Protein AF-0000000084468088 (afdb_homodimer)

Organism: NCBI:txid879819

Radius of gyration: 29.11 Å; Cα contacts (8 Å, |Δi|>4): 1002; chains: 2; bounding box: 91×79×106 Å

Secondary structure (DSSP, 8-state):
-PPPPHHHHHHHHHHHHHHHHHS-HHHHHHHHHHHHHHHHHHHHHHHHHHHT-HHHHHH-HHHHHHHHHHHTTHHHHHHHHHT---HHHHHHHHHHHHHTTSS-HHHHHHHHHHHHHHHHHHHHHIIIIIIITTT---HHHHHHHHHHHHHHTSS-HHHHHHHHHHHHHHHHHHHHHHHH--SHHHHHHHHHHHHHHHHHTT---HHHHHHHHHHHHHTT----HHHHIIIIIHHHHHHHHHHHHHHHHHHHHHHS------SS-----------------------------------/-PPPPHHHHHHHHHHHHHHHHHS-HHHHHHHHHHHHHHHHHHHHHHHHHHHT-HHHHHH-HHHHHHHHHHHTTHHHHHHHHHT---HHHHHHHHHHHHHTTSS-HHHHHHHHHHHHHHHHHHHHHIIIIIIITTT---HHHHHHHHHHHHHHTSS-HHHHHHHHHHHHHHHHHHHHHHHH--SHHHHHHHHHHHHHHHHHTT---HHHHHHHHHHHHHTT----HHHHIIIIIHHHHHHHHHHHHHHHHHHHHHHS------SSTT---------------------------------

Foldseek 3Di:
DAFADLLRLLVVLLQVLLVLLPDDLVVLLQLLLVLLQLLVVLVLQLLCLQLVPVPCCVVPVLVSLLVSLLSSLRSVLVSLVVVGDHLLLLLQSNVSNVQQVSDDPVSSVVSSVSSVNSSLNNLVCCLPPVNDVVPPQDDSSLVSLLVQLCVLLPPFLVQLLQLLLLQSLLQNQLSSQLNRDDDSVSNSVSNRPSSSVSSSVVGAAQSNSSNSNVSSVVSPHPADPVSCVRRHNVSSVNSSSNNSHVNRVVSCCVNPNHPPVPVPPPDDPPPPDDPPPPPPPPPPPPPDPPPPDPDDDDD/DAFADLLRLLVVLLVVLLVLLPDDLVQQLQLLLVLLQLLVVLVLQLLCLQLVPVPCCVVPVLVSLLVSLLSSLRSVLVSLVVVGDHLLLLLQSNVSNVQQVSDDPVSSVVSNVSSVNSSLNNLVCCLPVVNPVVPPQDDSSLVSLLVQLCVLLPPFLVVLLQLLLLQSLLQNQLSSQLNRDDDSVSNSVSNRVSSSVSSSVPGAAQSSSSNRNVSSVVSPHPADPVSCVRRHNVSSVNSSSNNSHVNRVVSCCVNPRHPPVPVPPVDDPPPPPPPPVPPPPPPPPDPPPPPPDPDDDDD

Structure (mmCIF, N/CA/C/O backbone):
data_AF-0000000084468088-model_v1
#
loop_
_entity.id
_entity.type
_entity.pdbx_description
1 polymer 'Formate/nitrite transporter'
#
loop_
_atom_site.group_PDB
_atom_site.id
_atom_site.type_symbol
_atom_site.label_atom_id
_atom_site.label_alt_id
_atom_site.label_comp_id
_atom_site.label_asym_id
_atom_site.label_entity_id
_atom_site.label_seq_id
_atom_site.pdbx_PDB_ins_code
_atom_site.Cartn_x
_atom_site.Cartn_y
_atom_site.Cartn_z
_atom_site.occupancy
_atom_site.B_iso_or_equiv
_atom_site.auth_seq_id
_atom_site.auth_comp_id
_atom_site.auth_asym_id
_atom_site.auth_atom_id
_atom_site.pdbx_PDB_model_num
ATOM 1 N N . MET A 1 1 ? 17.844 2.92 17.688 1 64.5 1 MET A N 1
ATOM 2 C CA . MET A 1 1 ? 18.375 3.629 16.531 1 64.5 1 MET A CA 1
ATOM 3 C C . MET A 1 1 ? 17.25 4.066 15.602 1 64.5 1 MET A C 1
ATOM 5 O O . MET A 1 1 ? 16.25 3.355 15.445 1 64.5 1 MET A O 1
ATOM 9 N N . ASP A 1 2 ? 17.359 5.227 15.008 1 81.75 2 ASP A N 1
ATOM 10 C CA . ASP A 1 2 ? 16.312 5.852 14.203 1 81.75 2 ASP A CA 1
ATOM 11 C C . ASP A 1 2 ? 16.172 5.16 12.852 1 81.75 2 ASP A C 1
ATOM 13 O O . ASP A 1 2 ? 17.172 4.789 12.227 1 81.75 2 ASP A O 1
ATOM 17 N N . ALA A 1 3 ? 15.023 4.84 12.5 1 88.69 3 ALA A N 1
ATOM 18 C CA . ALA A 1 3 ? 14.758 4.434 11.125 1 88.69 3 ALA A CA 1
ATOM 19 C C . ALA A 1 3 ? 15.398 5.395 10.133 1 88.69 3 ALA A C 1
ATOM 21 O O . ALA A 1 3 ? 15.531 6.59 10.414 1 88.69 3 ALA A O 1
ATOM 22 N N . LEU A 1 4 ? 15.852 4.84 8.961 1 92.56 4 LEU A N 1
ATOM 23 C CA . LEU A 1 4 ? 16.344 5.711 7.902 1 92.56 4 LEU A CA 1
ATOM 24 C C . LEU A 1 4 ? 15.227 6.586 7.352 1 92.56 4 LEU A C 1
ATOM 26 O O . LEU A 1 4 ? 14.086 6.125 7.203 1 92.56 4 LEU A O 1
ATOM 30 N N . THR A 1 5 ? 15.531 7.789 7.047 1 92.38 5 THR A N 1
ATOM 31 C CA . THR A 1 5 ? 14.586 8.688 6.395 1 92.38 5 THR A CA 1
ATOM 32 C C . THR A 1 5 ? 14.391 8.305 4.93 1 92.38 5 THR A C 1
ATOM 34 O O . THR A 1 5 ? 15.211 7.586 4.359 1 92.38 5 THR A O 1
ATOM 37 N N . PRO A 1 6 ? 13.391 8.805 4.34 1 93.81 6 PRO A N 1
ATOM 38 C CA . PRO A 1 6 ? 13.172 8.531 2.918 1 93.81 6 PRO A CA 1
ATOM 39 C C . PRO A 1 6 ? 14.344 8.977 2.047 1 93.81 6 PRO A C 1
ATOM 41 O O . PRO A 1 6 ? 14.703 8.289 1.087 1 93.81 6 PRO A O 1
ATOM 44 N N . ALA A 1 7 ? 14.961 10.039 2.346 1 94.19 7 ALA A N 1
ATOM 45 C CA . ALA A 1 7 ? 16.125 10.523 1.604 1 94.19 7 ALA A CA 1
ATOM 46 C C . ALA A 1 7 ? 17.281 9.547 1.721 1 94.19 7 ALA A C 1
ATOM 48 O O . ALA A 1 7 ? 17.953 9.25 0.729 1 94.19 7 ALA A O 1
ATOM 49 N N . GLN A 1 8 ? 17.453 9.062 2.889 1 95.62 8 GLN A N 1
ATOM 50 C CA . GLN A 1 8 ? 18.547 8.117 3.127 1 95.62 8 GLN A CA 1
ATOM 51 C C . GLN A 1 8 ? 18.281 6.793 2.424 1 95.62 8 GLN A C 1
ATOM 53 O O . GLN A 1 8 ? 19.203 6.18 1.878 1 95.62 8 GLN A O 1
ATOM 58 N N . VAL A 1 9 ? 17.062 6.34 2.451 1 96.81 9 VAL A N 1
ATOM 59 C CA . VAL A 1 9 ? 16.703 5.098 1.776 1 96.81 9 VAL A CA 1
ATOM 60 C C . VAL A 1 9 ? 16.891 5.258 0.269 1 96.81 9 VAL A C 1
ATOM 62 O O . VAL A 1 9 ? 17.359 4.344 -0.404 1 96.81 9 VAL A O 1
ATOM 65 N N . THR A 1 10 ? 16.484 6.414 -0.21 1 96.94 10 THR A N 1
ATOM 66 C CA . THR A 1 10 ? 16.672 6.699 -1.63 1 96.94 10 THR A CA 1
ATOM 67 C C . THR A 1 10 ? 18.141 6.578 -2.025 1 96.94 10 THR A C 1
ATOM 69 O O . THR A 1 10 ? 18.469 5.918 -3.012 1 96.94 10 THR A O 1
ATOM 72 N N . GLN A 1 11 ? 19.016 7.184 -1.246 1 96.5 11 GLN A N 1
ATOM 73 C CA . GLN A 1 11 ? 20.438 7.125 -1.523 1 96.5 11 GLN A CA 1
ATOM 74 C C . GLN A 1 11 ? 20.969 5.691 -1.438 1 96.5 11 GLN A C 1
ATOM 76 O O . GLN A 1 11 ? 21.828 5.289 -2.225 1 96.5 11 GLN A O 1
ATOM 81 N N . HIS A 1 12 ? 20.469 4.996 -0.537 1 96.69 12 HIS A N 1
ATOM 82 C CA . HIS A 1 12 ? 20.844 3.596 -0.377 1 96.69 12 HIS A CA 1
ATOM 83 C C . HIS A 1 12 ? 20.562 2.805 -1.651 1 96.69 12 HIS A C 1
ATOM 85 O O . HIS A 1 12 ? 21.438 2.072 -2.131 1 96.69 12 HIS A O 1
ATOM 91 N N . PHE A 1 13 ? 19.438 2.965 -2.229 1 97.38 13 PHE A N 1
ATOM 92 C CA . PHE A 1 13 ? 19.047 2.172 -3.389 1 97.38 13 PHE A CA 1
ATOM 93 C C . PHE A 1 13 ? 19.75 2.66 -4.641 1 97.38 13 PHE A C 1
ATOM 95 O O . PHE A 1 13 ? 20.078 1.867 -5.531 1 97.38 13 PHE A O 1
ATOM 102 N N . ILE A 1 14 ? 20 3.969 -4.676 1 96.81 14 ILE A N 1
ATOM 103 C CA . ILE A 1 14 ? 20.797 4.496 -5.781 1 96.81 14 ILE A CA 1
ATOM 104 C C . ILE A 1 14 ? 22.172 3.834 -5.797 1 96.81 14 ILE A C 1
ATOM 106 O O . ILE A 1 14 ? 22.656 3.434 -6.852 1 96.81 14 ILE A O 1
ATOM 110 N N . ASP A 1 15 ? 22.719 3.637 -4.68 1 96.94 15 ASP A N 1
ATOM 111 C CA . ASP A 1 15 ? 24.047 3.074 -4.578 1 96.94 15 ASP A CA 1
ATOM 112 C C . ASP A 1 15 ? 24.031 1.555 -4.727 1 96.94 15 ASP A C 1
ATOM 114 O O . ASP A 1 15 ? 25 0.952 -5.18 1 96.94 15 ASP A O 1
ATOM 118 N N . LEU A 1 16 ? 22.953 0.953 -4.398 1 96.25 16 LEU A N 1
ATOM 119 C CA . LEU A 1 16 ? 22.844 -0.501 -4.414 1 96.25 16 LEU A CA 1
ATOM 120 C C . LEU A 1 16 ? 22.953 -1.041 -5.836 1 96.25 16 LEU A C 1
ATOM 122 O O . LEU A 1 16 ? 23.516 -2.117 -6.055 1 96.25 16 LEU A O 1
ATOM 126 N N . GLY A 1 17 ? 22.422 -0.357 -6.789 1 95.88 17 GLY A N 1
ATOM 127 C CA . GLY A 1 17 ? 22.516 -0.781 -8.172 1 95.88 17 GLY A CA 1
ATOM 128 C C . GLY A 1 17 ? 23.953 -0.991 -8.633 1 95.88 17 GLY A C 1
ATOM 129 O O . GLY A 1 17 ? 24.25 -1.974 -9.312 1 95.88 17 GLY A O 1
ATOM 130 N N . ARG A 1 18 ? 24.828 -0.043 -8.227 1 94.94 18 ARG A N 1
ATOM 131 C CA . ARG A 1 18 ? 26.25 -0.16 -8.578 1 94.94 18 ARG A CA 1
ATOM 132 C C . ARG A 1 18 ? 26.859 -1.4 -7.945 1 94.94 18 ARG A C 1
ATOM 134 O O . ARG A 1 18 ? 27.641 -2.113 -8.586 1 94.94 18 ARG A O 1
ATOM 141 N N . THR A 1 19 ? 26.5 -1.597 -6.797 1 95.56 19 THR A N 1
ATOM 142 C CA . THR A 1 19 ? 27.016 -2.762 -6.078 1 95.56 19 THR A CA 1
ATOM 143 C C . THR A 1 19 ? 26.578 -4.051 -6.766 1 95.56 19 THR A C 1
ATOM 145 O O . THR A 1 19 ? 27.375 -4.977 -6.926 1 95.56 19 THR A O 1
ATOM 148 N N . LYS A 1 20 ? 25.344 -4.117 -7.172 1 96.38 20 LYS A N 1
ATOM 149 C CA . LYS A 1 20 ? 24.781 -5.332 -7.75 1 96.38 20 LYS A CA 1
ATOM 150 C C . LYS A 1 20 ? 25.375 -5.602 -9.133 1 96.38 20 LYS A C 1
ATOM 152 O O . LYS A 1 20 ? 25.594 -6.758 -9.508 1 96.38 20 LYS A O 1
ATOM 157 N N . VAL A 1 21 ? 25.641 -4.57 -9.875 1 95.88 21 VAL A N 1
ATOM 158 C CA . VAL A 1 21 ? 26.172 -4.754 -11.219 1 95.88 21 VAL A CA 1
ATOM 159 C C . VAL A 1 21 ? 27.625 -5.215 -11.141 1 95.88 21 VAL A C 1
ATOM 161 O O . VAL A 1 21 ? 28.125 -5.867 -12.055 1 95.88 21 VAL A O 1
ATOM 164 N N . ARG A 1 22 ? 28.266 -4.895 -10.062 1 95.38 22 ARG A N 1
ATOM 165 C CA . ARG A 1 22 ? 29.672 -5.246 -9.891 1 95.38 22 ARG A CA 1
ATOM 166 C C . ARG A 1 22 ? 29.812 -6.652 -9.312 1 95.38 22 ARG A C 1
ATOM 168 O O . ARG A 1 22 ? 30.906 -7.227 -9.328 1 95.38 22 ARG A O 1
ATOM 175 N N . GLN A 1 23 ? 28.766 -7.148 -8.828 1 96 23 GLN A N 1
ATOM 176 C CA . GLN A 1 23 ? 28.766 -8.508 -8.305 1 96 23 GLN A CA 1
ATOM 177 C C . GLN A 1 23 ? 29.031 -9.523 -9.406 1 96 23 GLN A C 1
ATOM 179 O O . GLN A 1 23 ? 28.578 -9.352 -10.539 1 96 23 GLN A O 1
ATOM 184 N N . SER A 1 24 ? 29.734 -10.609 -9.086 1 96.94 24 SER A N 1
ATOM 185 C CA . SER A 1 24 ? 30 -11.633 -10.086 1 96.94 24 SER A CA 1
ATOM 186 C C . SER A 1 24 ? 28.703 -12.297 -10.555 1 96.94 24 SER A C 1
ATOM 188 O O . SER A 1 24 ? 27.766 -12.438 -9.781 1 96.94 24 SER A O 1
ATOM 190 N N . PHE A 1 25 ? 28.75 -12.766 -11.781 1 96.56 25 PHE A N 1
ATOM 191 C CA . PHE A 1 25 ? 27.578 -13.312 -12.445 1 96.56 25 PHE A CA 1
ATOM 192 C C . PHE A 1 25 ? 27.047 -14.523 -11.695 1 96.56 25 PHE A C 1
ATOM 194 O O . PHE A 1 25 ? 25.828 -14.672 -11.508 1 96.56 25 PHE A O 1
ATOM 201 N N . HIS A 1 26 ? 27.906 -15.414 -11.227 1 97.5 26 HIS A N 1
ATOM 202 C CA . HIS A 1 26 ? 27.469 -16.641 -10.57 1 97.5 26 HIS A CA 1
ATOM 203 C C . HIS A 1 26 ? 26.906 -16.344 -9.188 1 97.5 26 HIS A C 1
ATOM 205 O O . HIS A 1 26 ? 25.953 -17.016 -8.75 1 97.5 26 HIS A O 1
ATOM 211 N N . VAL A 1 27 ? 27.5 -15.383 -8.516 1 97.19 27 VAL A N 1
ATOM 212 C CA . VAL A 1 27 ? 26.984 -15.008 -7.199 1 97.19 27 VAL A CA 1
ATOM 213 C C . VAL A 1 27 ? 25.578 -14.445 -7.34 1 97.19 27 VAL A C 1
ATOM 215 O O . VAL A 1 27 ? 24.672 -14.828 -6.598 1 97.19 27 VAL A O 1
ATOM 218 N N . THR A 1 28 ? 25.406 -13.547 -8.336 1 97.81 28 THR A N 1
ATOM 219 C CA . THR A 1 28 ? 24.094 -12.969 -8.594 1 97.81 28 THR A CA 1
ATOM 220 C C . THR A 1 28 ? 23.078 -14.062 -8.961 1 97.81 28 THR A C 1
ATOM 222 O O . THR A 1 28 ? 21.953 -14.062 -8.461 1 97.81 28 THR A O 1
ATOM 225 N N . PHE A 1 29 ? 23.469 -15 -9.758 1 98.38 29 PHE A N 1
ATOM 226 C CA . PHE A 1 29 ? 22.578 -16.078 -10.195 1 98.38 29 PHE A CA 1
ATOM 227 C C . PHE A 1 29 ? 22.125 -16.922 -9.008 1 98.38 29 PHE A C 1
ATOM 229 O O . PHE A 1 29 ? 20.953 -17.219 -8.867 1 98.38 29 PHE A O 1
ATOM 236 N N . PHE A 1 30 ? 23.031 -17.297 -8.148 1 98.06 30 PHE A N 1
ATOM 237 C CA . PHE A 1 30 ? 22.688 -18.203 -7.066 1 98.06 30 PHE A CA 1
ATOM 238 C C . PHE A 1 30 ? 21.922 -17.469 -5.973 1 98.06 30 PHE A C 1
ATOM 240 O O . PHE A 1 30 ? 21.031 -18.047 -5.336 1 98.06 30 PHE A O 1
ATOM 247 N N . LYS A 1 31 ? 22.234 -16.219 -5.762 1 98.25 31 LYS A N 1
ATOM 248 C CA . LYS A 1 31 ? 21.375 -15.414 -4.887 1 98.25 31 LYS A CA 1
ATOM 249 C C . LYS A 1 31 ? 19.953 -15.328 -5.43 1 98.25 31 LYS A C 1
ATOM 251 O O . LYS A 1 31 ? 18.984 -15.375 -4.664 1 98.25 31 LYS A O 1
ATOM 256 N N . ALA A 1 32 ? 19.891 -15.18 -6.754 1 98.75 32 ALA A N 1
ATOM 257 C CA . ALA A 1 32 ? 18.578 -15.133 -7.41 1 98.75 32 ALA A CA 1
ATOM 258 C C . ALA A 1 32 ? 17.875 -16.484 -7.324 1 98.75 32 ALA A C 1
ATOM 260 O O . ALA A 1 32 ? 16.656 -16.547 -7.117 1 98.75 32 ALA A O 1
ATOM 261 N N . TRP A 1 33 ? 18.609 -17.531 -7.527 1 98.5 33 TRP A N 1
ATOM 262 C CA . TRP A 1 33 ? 18.062 -18.875 -7.363 1 98.5 33 TRP A CA 1
ATOM 263 C C . TRP A 1 33 ? 17.453 -19.047 -5.973 1 98.5 33 TRP A C 1
ATOM 265 O O . TRP A 1 33 ? 16.344 -19.547 -5.836 1 98.5 33 TRP A O 1
ATOM 275 N N . MET A 1 34 ? 18.25 -18.641 -4.984 1 97.94 34 MET A N 1
ATOM 276 C CA . MET A 1 34 ? 17.797 -18.766 -3.598 1 97.94 34 MET A CA 1
ATOM 277 C C . MET A 1 34 ? 16.516 -17.984 -3.381 1 97.94 34 MET A C 1
ATOM 279 O O . MET A 1 34 ? 15.609 -18.453 -2.684 1 97.94 34 MET A O 1
ATOM 283 N N . ALA A 1 35 ? 16.422 -16.797 -3.959 1 98.44 35 ALA A N 1
ATOM 284 C CA . ALA A 1 35 ? 15.227 -15.984 -3.826 1 98.44 35 ALA A CA 1
ATOM 285 C C . ALA A 1 35 ? 14.016 -16.688 -4.445 1 98.44 35 ALA A C 1
ATOM 287 O O . ALA A 1 35 ? 12.93 -16.703 -3.857 1 98.44 35 ALA A O 1
ATOM 288 N N . GLY A 1 36 ? 14.195 -17.281 -5.652 1 98.12 36 GLY A N 1
ATOM 289 C CA . GLY A 1 36 ? 13.125 -18.031 -6.277 1 98.12 36 GLY A CA 1
ATOM 290 C C . GLY A 1 36 ? 12.68 -19.234 -5.449 1 98.12 36 GLY A C 1
ATOM 291 O O . GLY A 1 36 ? 11.484 -19.516 -5.352 1 98.12 36 GLY A O 1
ATOM 292 N N . TRP A 1 37 ? 13.641 -19.828 -4.812 1 96 37 TRP A N 1
ATOM 293 C CA . TRP A 1 37 ? 13.406 -20.969 -3.93 1 96 37 TRP A CA 1
ATOM 294 C C . TRP A 1 37 ? 12.633 -20.547 -2.688 1 96 37 TRP A C 1
ATOM 296 O O . TRP A 1 37 ? 11.656 -21.203 -2.301 1 96 37 TRP A O 1
ATOM 306 N N . MET A 1 38 ? 12.945 -19.5 -2.133 1 96 38 MET A N 1
ATOM 307 C CA . MET A 1 38 ? 12.375 -19.031 -0.873 1 96 38 MET A CA 1
ATOM 308 C C . MET A 1 38 ? 10.953 -18.516 -1.081 1 96 38 MET A C 1
ATOM 310 O O . MET A 1 38 ? 10.078 -18.734 -0.24 1 96 38 MET A O 1
ATOM 314 N N . VAL A 1 39 ? 10.703 -17.766 -2.17 1 96.12 39 VAL A N 1
ATOM 315 C CA . VAL A 1 39 ? 9.383 -17.172 -2.385 1 96.12 39 VAL A CA 1
ATOM 316 C C . VAL A 1 39 ? 8.336 -18.266 -2.529 1 96.12 39 VAL A C 1
ATOM 318 O O . VAL A 1 39 ? 7.18 -18.078 -2.145 1 96.12 39 VAL A O 1
ATOM 321 N N . CYS A 1 40 ? 8.742 -19.438 -2.967 1 96 40 CYS A N 1
ATOM 322 C CA . CYS A 1 40 ? 7.832 -20.547 -3.203 1 96 40 CYS A CA 1
ATOM 323 C C . CYS A 1 40 ? 7.18 -21.016 -1.904 1 96 40 CYS A C 1
ATOM 325 O O . CYS A 1 40 ? 6.055 -21.516 -1.913 1 96 40 CYS A O 1
ATOM 327 N N . PHE A 1 41 ? 7.84 -20.859 -0.799 1 94.19 41 PHE A N 1
ATOM 328 C CA . PHE A 1 41 ? 7.301 -21.359 0.463 1 94.19 41 PHE A CA 1
ATOM 329 C C . PHE A 1 41 ? 6.086 -20.547 0.886 1 94.19 41 PHE A C 1
ATOM 331 O O . PHE A 1 41 ? 5.117 -21.094 1.418 1 94.19 41 PHE A O 1
ATOM 338 N N . GLY A 1 42 ? 6.16 -19.219 0.701 1 95.56 42 GLY A N 1
ATOM 339 C CA . GLY A 1 42 ? 4.969 -18.422 0.92 1 95.56 42 GLY A CA 1
ATOM 340 C C . GLY A 1 42 ? 3.828 -18.766 -0.016 1 95.56 42 GLY A C 1
ATOM 341 O O . GLY A 1 42 ? 2.672 -18.844 0.406 1 95.56 42 GLY A O 1
ATOM 342 N N . ALA A 1 43 ? 4.168 -19.016 -1.237 1 96.88 43 ALA A N 1
ATOM 343 C CA . ALA A 1 43 ? 3.178 -19.375 -2.25 1 96.88 43 ALA A CA 1
ATOM 344 C C . ALA A 1 43 ? 2.543 -20.719 -1.944 1 96.88 43 ALA A C 1
ATOM 346 O O . ALA A 1 43 ? 1.332 -20.891 -2.096 1 96.88 43 ALA A O 1
ATOM 347 N N . MET A 1 44 ? 3.385 -21.688 -1.531 1 94.5 44 MET A N 1
ATOM 348 C CA . MET A 1 44 ? 2.906 -23.016 -1.164 1 94.5 44 MET A CA 1
ATOM 349 C C . MET A 1 44 ? 1.95 -22.953 0.022 1 94.5 44 MET A C 1
ATOM 351 O O . MET A 1 44 ? 0.916 -23.609 0.034 1 94.5 44 MET A O 1
ATOM 355 N N . LEU A 1 45 ? 2.311 -22.172 1.027 1 95 45 LEU A N 1
ATOM 356 C CA . LEU A 1 45 ? 1.454 -21.984 2.195 1 95 45 LEU A CA 1
ATOM 357 C C . LEU A 1 45 ? 0.083 -21.453 1.785 1 95 45 LEU A C 1
ATOM 359 O O . LEU A 1 45 ? -0.943 -21.953 2.254 1 95 45 LEU A O 1
ATOM 363 N N . TYR A 1 46 ? 0.065 -20.484 0.929 1 96.81 46 TYR A N 1
ATOM 364 C CA . TYR A 1 46 ? -1.185 -19.906 0.446 1 96.81 46 TYR A CA 1
ATOM 365 C C . TYR A 1 46 ? -2.057 -20.969 -0.213 1 96.81 46 TYR A C 1
ATOM 367 O O . TYR A 1 46 ? -3.258 -21.047 0.059 1 96.81 46 TYR A O 1
ATOM 375 N N . GLN A 1 47 ? -1.48 -21.844 -1.054 1 96 47 GLN A N 1
ATOM 376 C CA . GLN A 1 47 ? -2.232 -22.875 -1.755 1 96 47 GLN A CA 1
ATOM 377 C C . GLN A 1 47 ? -2.779 -23.906 -0.779 1 96 47 GLN A C 1
ATOM 379 O O . GLN A 1 47 ? -3.9 -24.391 -0.946 1 96 47 GLN A O 1
ATOM 384 N N . VAL A 1 48 ? -2.012 -24.266 0.236 1 94.44 48 VAL A N 1
ATOM 385 C CA . VAL A 1 48 ? -2.439 -25.25 1.226 1 94.44 48 VAL A CA 1
ATOM 386 C C . VAL A 1 48 ? -3.639 -24.703 2.002 1 94.44 48 VAL A C 1
ATOM 388 O O . VAL A 1 48 ? -4.605 -25.438 2.242 1 94.44 48 VAL A O 1
ATOM 391 N N . VAL A 1 49 ? -3.584 -23.422 2.373 1 95.62 49 VAL A N 1
ATOM 392 C CA . VAL A 1 49 ? -4.684 -22.797 3.102 1 95.62 49 VAL A CA 1
ATOM 393 C C . VAL A 1 49 ? -5.941 -22.781 2.23 1 95.62 49 VAL A C 1
ATOM 395 O O . VAL A 1 49 ? -7.023 -23.156 2.691 1 95.62 49 VAL A O 1
ATOM 398 N N . GLN A 1 50 ? -5.793 -22.469 1.007 1 95.62 50 GLN A N 1
ATOM 399 C CA . GLN A 1 50 ? -6.926 -22.359 0.095 1 95.62 50 GLN A CA 1
ATOM 400 C C . GLN A 1 50 ? -7.52 -23.734 -0.2 1 95.62 50 GLN A C 1
ATOM 402 O O . GLN A 1 50 ? -8.727 -23.938 -0.068 1 95.62 50 GLN A O 1
ATOM 407 N N . ALA A 1 51 ? -6.691 -24.672 -0.564 1 95.12 51 ALA A N 1
ATOM 408 C CA . ALA A 1 51 ? -7.141 -26.016 -0.939 1 95.12 51 ALA A CA 1
ATOM 409 C C . ALA A 1 51 ? -7.672 -26.766 0.273 1 95.12 51 ALA A C 1
ATOM 411 O O . ALA A 1 51 ? -8.594 -27.578 0.149 1 95.12 51 ALA A O 1
ATOM 412 N N . GLY A 1 52 ? -7.113 -26.5 1.445 1 94.31 52 GLY A N 1
ATOM 413 C CA . GLY A 1 52 ? -7.426 -27.25 2.652 1 94.31 52 GLY A CA 1
ATOM 414 C C . GLY A 1 52 ? -8.586 -26.672 3.434 1 94.31 52 GLY A C 1
ATOM 415 O O . GLY A 1 52 ? -8.906 -27.141 4.527 1 94.31 52 GLY A O 1
ATOM 416 N N . SER A 1 53 ? -9.203 -25.594 2.936 1 94.62 53 SER A N 1
ATOM 417 C CA . SER A 1 53 ? -10.312 -24.969 3.646 1 94.62 53 SER A CA 1
ATOM 418 C C . SER A 1 53 ? -11.539 -24.828 2.748 1 94.62 53 SER A C 1
ATOM 420 O O . SER A 1 53 ? -12.102 -23.734 2.627 1 94.62 53 SER A O 1
ATOM 422 N N . PRO A 1 54 ? -12.016 -25.938 2.207 1 91.94 54 PRO A N 1
ATOM 423 C CA . PRO A 1 54 ? -13.102 -25.859 1.225 1 91.94 54 PRO A CA 1
ATOM 424 C C . PRO A 1 54 ? -14.398 -25.328 1.823 1 91.94 54 PRO A C 1
ATOM 426 O O . PRO A 1 54 ? -15.117 -24.562 1.167 1 91.94 54 PRO A O 1
ATOM 429 N N . GLY A 1 55 ? -14.734 -25.75 3.012 1 90.06 55 GLY A N 1
ATOM 430 C CA . GLY A 1 55 ? -15.969 -25.312 3.639 1 90.06 55 GLY A CA 1
ATOM 431 C C . GLY A 1 55 ? -16.016 -23.797 3.852 1 90.06 55 GLY A C 1
ATOM 432 O O . GLY A 1 55 ? -16.969 -23.141 3.443 1 90.06 55 GLY A O 1
ATOM 433 N N . PHE A 1 56 ? -15.016 -23.312 4.469 1 90.88 56 PHE A N 1
ATOM 434 C CA . PHE A 1 56 ? -14.938 -21.891 4.75 1 90.88 56 PHE A CA 1
ATOM 435 C C . PHE A 1 56 ? -14.82 -21.094 3.459 1 90.88 56 PHE A C 1
ATOM 437 O O . PHE A 1 56 ? -15.383 -20 3.348 1 90.88 56 PHE A O 1
ATOM 444 N N . ARG A 1 57 ? -14.148 -21.562 2.514 1 91.62 57 ARG A N 1
ATOM 445 C CA . ARG A 1 57 ? -13.953 -20.891 1.235 1 91.62 57 ARG A CA 1
ATOM 446 C C . ARG A 1 57 ? -15.266 -20.75 0.477 1 91.62 57 ARG A C 1
ATOM 448 O O . ARG A 1 57 ? -15.492 -19.75 -0.213 1 91.62 57 ARG A O 1
ATOM 455 N N . ALA A 1 58 ? -16.125 -21.703 0.589 1 91.5 58 ALA A N 1
ATOM 456 C CA . ALA A 1 58 ? -17.422 -21.688 -0.093 1 91.5 58 ALA A CA 1
ATOM 457 C C . ALA A 1 58 ? -18.312 -20.578 0.447 1 91.5 58 ALA A C 1
ATOM 459 O O . ALA A 1 58 ? -19.047 -19.938 -0.311 1 91.5 58 ALA A O 1
ATOM 460 N N . SER A 1 59 ? -18.203 -20.375 1.716 1 90.56 59 SER A N 1
ATOM 461 C CA . SER A 1 59 ? -19.109 -19.422 2.354 1 90.56 59 SER A CA 1
ATOM 462 C C . SER A 1 59 ? -18.469 -18.047 2.486 1 90.56 59 SER A C 1
ATOM 464 O O . SER A 1 59 ? -19.172 -17.031 2.467 1 90.56 59 SER A O 1
ATOM 466 N N . ASN A 1 60 ? -17.141 -18.016 2.682 1 93.69 60 ASN A N 1
ATOM 467 C CA . ASN A 1 60 ? -16.422 -16.766 2.938 1 93.69 60 ASN A CA 1
ATOM 468 C C . ASN A 1 60 ? -15.062 -16.766 2.248 1 93.69 60 ASN A C 1
ATOM 470 O O . ASN A 1 60 ? -14.023 -16.719 2.914 1 93.69 60 ASN A O 1
ATOM 474 N N . PRO A 1 61 ? -15.07 -16.734 0.944 1 93.69 61 PRO A N 1
ATOM 475 C CA . PRO A 1 61 ? -13.812 -16.859 0.207 1 93.69 61 PRO A CA 1
ATOM 476 C C . PRO A 1 61 ? -12.805 -15.773 0.567 1 93.69 61 PRO A C 1
ATOM 478 O O . PRO 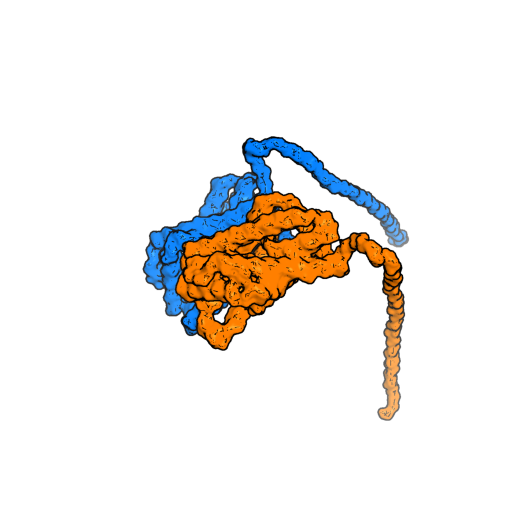A 1 61 ? -11.594 -16.031 0.624 1 93.69 61 PRO A O 1
ATOM 481 N N . ALA A 1 62 ? -13.258 -14.578 0.894 1 94.38 62 ALA A N 1
ATOM 482 C CA . ALA A 1 62 ? -12.336 -13.484 1.189 1 94.38 62 ALA A CA 1
ATOM 483 C C . ALA A 1 62 ? -11.602 -13.727 2.504 1 94.38 62 ALA A C 1
ATOM 485 O O . ALA A 1 62 ? -10.445 -13.336 2.654 1 94.38 62 ALA A O 1
ATOM 486 N N . LEU A 1 63 ? -12.242 -14.391 3.449 1 94.81 63 LEU A N 1
ATOM 487 C CA . LEU A 1 63 ? -11.609 -14.641 4.738 1 94.81 63 LEU A CA 1
ATOM 488 C C . LEU A 1 63 ? -10.539 -15.719 4.621 1 94.81 63 LEU A C 1
ATOM 490 O O . LEU A 1 63 ? -9.5 -15.648 5.293 1 94.81 63 LEU A O 1
ATOM 494 N N . VAL A 1 64 ? -10.789 -16.703 3.82 1 95.12 64 VAL A N 1
ATOM 495 C CA . VAL A 1 64 ? -9.766 -17.719 3.594 1 95.12 64 VAL A CA 1
ATOM 496 C C . VAL A 1 64 ? -8.57 -17.109 2.873 1 95.12 64 VAL A C 1
ATOM 498 O O . VAL A 1 64 ? -7.418 -17.391 3.211 1 95.12 64 VAL A O 1
ATOM 501 N N . THR A 1 65 ? -8.867 -16.266 1.896 1 96.31 65 THR A N 1
ATOM 502 C CA . THR A 1 65 ? -7.809 -15.562 1.185 1 96.31 65 THR A CA 1
ATOM 503 C C . THR A 1 65 ? -7.016 -14.672 2.141 1 96.31 65 THR A C 1
ATOM 505 O O . THR A 1 65 ? -5.789 -14.586 2.041 1 96.31 65 THR A O 1
ATOM 508 N N . LEU A 1 66 ? -7.711 -14.047 3.031 1 96.56 66 LEU A N 1
ATOM 509 C CA . LEU A 1 66 ? -7.074 -13.18 4.016 1 96.56 66 LEU A CA 1
ATOM 510 C C . LEU A 1 66 ? -6.098 -13.969 4.883 1 96.56 66 LEU A C 1
ATOM 512 O O . LEU A 1 66 ? -4.973 -13.516 5.117 1 96.56 66 LEU A O 1
ATOM 516 N N . ILE A 1 67 ? -6.527 -15.086 5.332 1 94.94 67 ILE A N 1
ATOM 517 C CA . ILE A 1 67 ? -5.684 -15.922 6.18 1 94.94 67 ILE A CA 1
ATOM 518 C C . ILE A 1 67 ? -4.453 -16.375 5.402 1 94.94 67 ILE A C 1
ATOM 520 O O . ILE A 1 67 ? -3.324 -16.25 5.887 1 94.94 67 ILE A O 1
ATOM 524 N N . GLY A 1 68 ? -4.605 -16.891 4.238 1 96.06 68 GLY A N 1
ATOM 525 C CA . GLY A 1 68 ? -3.482 -17.312 3.412 1 96.06 68 GLY A CA 1
ATOM 526 C C . GLY A 1 68 ? -2.523 -16.172 3.094 1 96.06 68 GLY A C 1
ATOM 527 O O . GLY A 1 68 ? -1.307 -16.328 3.209 1 96.06 68 GLY A O 1
ATOM 528 N N . ALA A 1 69 ? -3.168 -15.047 2.725 1 97.69 69 ALA A N 1
ATOM 529 C CA . ALA A 1 69 ? -2.371 -13.875 2.354 1 97.69 69 ALA A CA 1
ATOM 530 C C . ALA A 1 69 ? -1.574 -13.359 3.547 1 97.69 69 ALA A C 1
ATOM 532 O O . ALA A 1 69 ? -0.457 -12.859 3.385 1 97.69 69 ALA A O 1
ATOM 533 N N . PHE A 1 70 ? -2.086 -13.453 4.723 1 96.62 70 PHE A N 1
ATOM 534 C CA . PHE A 1 70 ? -1.45 -12.93 5.926 1 96.62 70 PHE A CA 1
ATOM 535 C C . PHE A 1 70 ? -0.118 -13.625 6.18 1 96.62 70 PHE A C 1
ATOM 537 O O . PHE A 1 70 ? 0.827 -13.008 6.676 1 96.62 70 PHE A O 1
ATOM 544 N N . PHE A 1 71 ? 0.011 -14.883 5.789 1 93.94 71 PHE A N 1
ATOM 545 C CA . PHE A 1 71 ? 1.215 -15.641 6.098 1 93.94 71 PHE A CA 1
ATOM 546 C C . PHE A 1 71 ? 2.135 -15.719 4.887 1 93.94 71 PHE A C 1
ATOM 548 O O . PHE A 1 71 ? 3.289 -16.141 5.004 1 93.94 71 PHE A O 1
ATOM 555 N N . PHE A 1 72 ? 1.718 -15.273 3.785 1 96.69 72 PHE A N 1
ATOM 556 C CA . PHE A 1 72 ? 2.443 -15.344 2.523 1 96.69 72 PHE A CA 1
ATOM 557 C C . PHE A 1 72 ? 3.764 -14.586 2.611 1 96.69 72 PHE A C 1
ATOM 559 O O . PHE A 1 72 ? 4.77 -15.016 2.045 1 96.69 72 PHE A O 1
ATOM 566 N N . PRO A 1 73 ? 3.873 -13.492 3.426 1 97.88 73 PRO A N 1
ATOM 567 C CA . PRO A 1 73 ? 5.051 -12.625 3.365 1 97.88 73 PRO A CA 1
ATOM 568 C C . PRO A 1 73 ? 6.316 -13.312 3.881 1 97.88 73 PRO A C 1
ATOM 570 O O . PRO A 1 73 ? 7.418 -12.781 3.719 1 97.88 73 PRO A O 1
ATOM 573 N N . ALA A 1 74 ? 6.215 -14.492 4.402 1 95 74 ALA A N 1
ATOM 574 C CA . ALA A 1 74 ? 7.363 -15.211 4.938 1 95 74 ALA A CA 1
ATOM 575 C C . ALA A 1 74 ? 8.461 -15.359 3.883 1 95 74 ALA A C 1
ATOM 577 O O . ALA A 1 74 ? 9.648 -15.281 4.199 1 95 74 ALA A O 1
ATOM 578 N N . GLY A 1 75 ? 8.094 -15.539 2.65 1 95.69 75 GLY A N 1
ATOM 579 C CA . GLY A 1 75 ? 9.07 -15.672 1.58 1 95.69 75 GLY A CA 1
ATOM 580 C C . GLY A 1 75 ? 9.945 -14.445 1.418 1 95.69 75 GLY A C 1
ATOM 581 O O . GLY A 1 75 ? 11.172 -14.539 1.49 1 95.69 75 GLY A O 1
ATOM 582 N N . LEU A 1 76 ? 9.305 -13.297 1.261 1 96.5 76 LEU A N 1
ATOM 583 C CA . LEU A 1 76 ? 10.07 -12.07 1.041 1 96.5 76 LEU A CA 1
ATOM 584 C C . LEU A 1 76 ? 10.852 -11.688 2.293 1 96.5 76 LEU A C 1
ATOM 586 O O . LEU A 1 76 ? 11.961 -11.164 2.201 1 96.5 76 LEU A O 1
ATOM 590 N N . ILE A 1 77 ? 10.297 -11.953 3.445 1 96.62 77 ILE A N 1
ATOM 591 C CA . ILE A 1 77 ? 10.992 -11.672 4.695 1 96.62 77 ILE A CA 1
ATOM 592 C C . ILE A 1 77 ? 12.312 -12.438 4.738 1 96.62 77 ILE A C 1
ATOM 594 O O . ILE A 1 77 ? 13.359 -11.867 5.051 1 96.62 77 ILE A O 1
ATOM 598 N N . MET A 1 78 ? 12.305 -13.695 4.363 1 95.62 78 MET A N 1
ATOM 599 C CA . MET A 1 78 ? 13.523 -14.5 4.324 1 95.62 78 MET A CA 1
ATOM 600 C C . MET A 1 78 ? 14.5 -13.953 3.285 1 95.62 78 MET A C 1
ATOM 602 O O . MET A 1 78 ? 15.695 -13.844 3.547 1 95.62 78 MET A O 1
ATOM 606 N N . ILE A 1 79 ? 13.984 -13.57 2.158 1 96.75 79 ILE A N 1
ATOM 607 C CA . ILE A 1 79 ? 14.797 -13.102 1.046 1 96.75 79 ILE A CA 1
ATOM 608 C C . ILE A 1 79 ? 15.547 -11.836 1.451 1 96.75 79 ILE A C 1
ATOM 610 O O . ILE A 1 79 ? 16.766 -11.75 1.31 1 96.75 79 ILE A O 1
ATOM 614 N N . VAL A 1 80 ? 14.812 -10.898 1.978 1 95.56 80 VAL A N 1
ATOM 615 C CA . VAL A 1 80 ? 15.383 -9.586 2.293 1 95.56 80 VAL A CA 1
ATOM 616 C C . VAL A 1 80 ? 16.344 -9.711 3.477 1 95.56 80 VAL A C 1
ATOM 618 O O . VAL A 1 80 ? 17.422 -9.133 3.465 1 95.56 80 VAL A O 1
ATOM 621 N N . THR A 1 81 ? 16 -10.531 4.469 1 93 81 THR A N 1
ATOM 622 C CA . THR A 1 81 ? 16.797 -10.602 5.688 1 93 81 THR A CA 1
ATOM 623 C C . THR A 1 81 ? 18.062 -11.43 5.453 1 93 81 THR A C 1
ATOM 625 O O . THR A 1 81 ? 19.016 -11.336 6.227 1 93 81 THR A O 1
ATOM 628 N N . THR A 1 82 ? 18.141 -12.195 4.406 1 93.94 82 THR A N 1
ATOM 629 C CA . THR A 1 82 ? 19.328 -12.977 4.113 1 93.94 82 THR A CA 1
ATOM 630 C C . THR A 1 82 ? 20.094 -12.375 2.936 1 93.94 82 THR A C 1
ATOM 632 O O . THR A 1 82 ? 21.125 -12.898 2.533 1 93.94 82 THR A O 1
ATOM 635 N N . GLY A 1 83 ? 19.578 -11.359 2.318 1 94.81 83 GLY A N 1
ATOM 636 C CA . GLY A 1 83 ? 20.297 -10.602 1.31 1 94.81 83 GLY A CA 1
ATOM 637 C C . GLY A 1 83 ? 20.312 -11.273 -0.051 1 94.81 83 GLY A C 1
ATOM 638 O O . GLY A 1 83 ? 21.328 -11.25 -0.749 1 94.81 83 GLY A O 1
ATOM 639 N N . GLN A 1 84 ? 19.172 -11.914 -0.431 1 97.06 84 GLN A N 1
ATOM 640 C CA . GLN A 1 84 ? 19.078 -12.578 -1.729 1 97.06 84 GLN A CA 1
ATOM 641 C C . GLN A 1 84 ? 18.531 -11.633 -2.791 1 97.06 84 GLN A C 1
ATOM 643 O O . GLN A 1 84 ? 18 -10.562 -2.469 1 97.06 84 GLN A O 1
ATOM 648 N N . ASP A 1 85 ? 18.625 -12.016 -4.07 1 97.81 85 ASP A N 1
ATOM 649 C CA . ASP A 1 85 ? 18.297 -11.117 -5.176 1 97.81 85 ASP A CA 1
ATOM 650 C C . ASP A 1 85 ? 16.969 -11.516 -5.82 1 97.81 85 ASP A C 1
ATOM 652 O O . ASP A 1 85 ? 16.906 -12.5 -6.566 1 97.81 85 ASP A O 1
ATOM 656 N N . LEU A 1 86 ? 16.016 -10.758 -5.566 1 98.25 86 LEU A N 1
ATOM 657 C CA . LEU A 1 86 ? 14.719 -10.922 -6.203 1 98.25 86 LEU A CA 1
ATOM 658 C C . LEU A 1 86 ? 14.547 -9.922 -7.344 1 98.25 86 LEU A C 1
ATOM 660 O O . LEU A 1 86 ? 14.812 -8.734 -7.176 1 98.25 86 LEU A O 1
ATOM 664 N N . LEU A 1 87 ? 14.086 -10.344 -8.469 1 98.81 87 LEU A N 1
ATOM 665 C CA . LEU A 1 87 ? 14 -9.531 -9.672 1 98.81 87 LEU A CA 1
ATOM 666 C C . LEU A 1 87 ? 13.188 -8.266 -9.414 1 98.81 87 LEU A C 1
ATOM 668 O O . LEU A 1 87 ? 13.586 -7.172 -9.82 1 98.81 87 LEU A O 1
ATOM 672 N N . THR A 1 88 ? 12.07 -8.414 -8.773 1 98.25 88 THR A N 1
ATOM 673 C CA . THR A 1 88 ? 11.125 -7.312 -8.633 1 98.25 88 THR A CA 1
ATOM 674 C C . THR A 1 88 ? 11.734 -6.164 -7.84 1 98.25 88 THR A C 1
ATOM 676 O O . THR A 1 88 ? 11.391 -5 -8.055 1 98.25 88 THR A O 1
ATOM 679 N N . ALA A 1 89 ? 12.656 -6.473 -6.969 1 97.75 89 ALA A N 1
ATOM 680 C CA . ALA A 1 89 ? 13.383 -5.406 -6.281 1 97.75 89 ALA A CA 1
ATOM 681 C C . ALA A 1 89 ? 14.367 -4.715 -7.223 1 97.75 89 ALA A C 1
ATOM 683 O O . ALA A 1 89 ? 14.539 -3.496 -7.164 1 97.75 89 ALA A O 1
ATOM 684 N N . HIS A 1 90 ? 14.984 -5.453 -8.07 1 98.19 90 HIS A N 1
ATOM 685 C CA . HIS A 1 90 ? 15.914 -4.914 -9.055 1 98.19 90 HIS A CA 1
ATOM 686 C C . HIS A 1 90 ? 15.219 -3.912 -9.977 1 98.19 90 HIS A C 1
ATOM 688 O O . HIS A 1 90 ? 15.828 -2.932 -10.406 1 98.19 90 HIS A O 1
ATOM 694 N N . LEU A 1 91 ? 14 -4.199 -10.227 1 98.5 91 LEU A N 1
ATOM 695 C CA . LEU A 1 91 ? 13.234 -3.371 -11.156 1 98.5 91 LEU A CA 1
ATOM 696 C C . LEU A 1 91 ? 12.977 -1.988 -10.57 1 98.5 91 LEU A C 1
ATOM 698 O O . LEU A 1 91 ? 12.617 -1.059 -11.289 1 98.5 91 LEU A O 1
ATOM 702 N N . MET A 1 92 ? 13.172 -1.85 -9.297 1 98.19 92 MET A N 1
ATOM 703 C CA . MET A 1 92 ? 13.078 -0.542 -8.648 1 98.19 92 MET A CA 1
ATOM 704 C C . MET A 1 92 ? 14.438 0.146 -8.609 1 98.19 92 MET A C 1
ATOM 706 O O . MET A 1 92 ? 14.609 1.22 -9.188 1 98.19 92 MET A O 1
ATOM 710 N N . TYR A 1 93 ? 15.5 -0.516 -8.062 1 96.31 93 TYR A N 1
ATOM 711 C CA . TYR A 1 93 ? 16.688 0.246 -7.699 1 96.31 93 TYR A CA 1
ATOM 712 C C . TYR A 1 93 ? 17.641 0.362 -8.883 1 96.31 93 TYR A C 1
ATOM 714 O O . TYR A 1 93 ? 18.5 1.25 -8.914 1 96.31 93 TYR A O 1
ATOM 722 N N . MET A 1 94 ? 17.5 -0.462 -9.906 1 97.31 94 MET A N 1
ATOM 723 C CA . MET A 1 94 ? 18.375 -0.306 -11.055 1 97.31 94 MET A CA 1
ATOM 724 C C . MET A 1 94 ? 18.047 0.962 -11.836 1 97.31 94 MET A C 1
ATOM 726 O O . MET A 1 94 ? 18.938 1.731 -12.188 1 97.31 94 MET A O 1
ATOM 730 N N . PRO A 1 95 ? 16.766 1.213 -12.109 1 97.62 95 PRO A N 1
ATOM 731 C CA . PRO A 1 95 ? 16.438 2.5 -12.727 1 97.62 95 PRO A CA 1
ATOM 732 C C . PRO A 1 95 ? 16.875 3.691 -11.875 1 97.62 95 PRO A C 1
ATOM 734 O O . PRO A 1 95 ? 17.312 4.715 -12.414 1 97.62 95 PRO A O 1
ATOM 737 N N . MET A 1 96 ? 16.766 3.57 -10.594 1 97.56 96 MET A N 1
ATOM 738 C CA . MET A 1 96 ? 17.234 4.637 -9.711 1 97.56 96 MET A CA 1
ATOM 739 C C . MET A 1 96 ? 18.719 4.891 -9.891 1 97.56 96 MET A C 1
ATOM 741 O O . MET A 1 96 ? 19.156 6.039 -9.992 1 97.56 96 MET A O 1
ATOM 745 N N . SER A 1 97 ? 19.453 3.836 -9.938 1 97.62 97 SER A N 1
ATOM 746 C CA . SER A 1 97 ? 20.891 3.926 -10.125 1 97.62 97 SER A CA 1
ATOM 747 C C . SER A 1 97 ? 21.234 4.48 -11.5 1 97.62 97 SER A C 1
ATOM 749 O O . SER A 1 97 ? 22.203 5.227 -11.648 1 97.62 97 SER A O 1
ATOM 751 N N . LEU A 1 98 ? 20.5 4.105 -12.492 1 97.06 98 LEU A N 1
ATOM 752 C CA . LEU A 1 98 ? 20.703 4.578 -13.852 1 97.06 98 LEU A CA 1
ATOM 753 C C . LEU A 1 98 ? 20.5 6.086 -13.945 1 97.06 98 LEU A C 1
ATOM 755 O O . LEU A 1 98 ? 21.266 6.777 -14.633 1 97.06 98 LEU A O 1
ATOM 759 N N . MET A 1 99 ? 19.578 6.605 -13.242 1 96.12 99 MET A N 1
ATOM 760 C CA . MET A 1 99 ? 19.25 8.031 -13.273 1 96.12 99 MET A CA 1
ATOM 761 C C . MET A 1 99 ? 20.406 8.859 -12.719 1 96.12 99 MET A C 1
ATOM 763 O O . MET A 1 99 ? 20.578 10.023 -13.086 1 96.12 99 MET A O 1
ATOM 767 N N . HIS A 1 100 ? 21.219 8.25 -11.906 1 95.69 100 HIS A N 1
ATOM 768 C CA . HIS A 1 100 ? 22.344 8.961 -11.305 1 95.69 100 HIS A CA 1
ATOM 769 C C . HIS A 1 100 ? 23.656 8.555 -11.961 1 95.69 100 HIS A C 1
ATOM 771 O O . HIS A 1 100 ? 24.734 8.836 -11.43 1 95.69 100 HIS A O 1
ATOM 777 N N . GLY A 1 101 ? 23.547 7.797 -12.992 1 95.06 101 GLY A N 1
ATOM 778 C CA . GLY A 1 101 ? 24.719 7.43 -13.758 1 95.06 101 GLY A CA 1
ATOM 779 C C . GLY A 1 101 ? 25.641 6.465 -13.023 1 95.06 101 GLY A C 1
ATOM 780 O O . GLY A 1 101 ? 26.828 6.383 -13.328 1 95.06 101 GLY A O 1
ATOM 781 N N . ARG A 1 102 ? 25.031 5.812 -12.078 1 95.25 102 ARG A N 1
ATOM 782 C CA . ARG A 1 102 ? 25.844 4.863 -11.32 1 95.25 102 ARG A CA 1
ATOM 783 C C . ARG A 1 102 ? 26.062 3.582 -12.117 1 95.25 102 ARG A C 1
ATOM 785 O O . ARG A 1 102 ? 26.984 2.811 -11.82 1 95.25 102 ARG A O 1
ATOM 792 N N . ILE A 1 103 ? 25.219 3.336 -13.062 1 97 103 ILE A N 1
ATOM 793 C CA . ILE A 1 103 ? 25.328 2.152 -13.906 1 97 103 ILE A CA 1
ATOM 794 C C . ILE A 1 103 ? 24.984 2.512 -15.344 1 97 103 ILE A C 1
ATOM 796 O O . ILE A 1 103 ? 24.391 3.561 -15.602 1 97 103 ILE A O 1
ATOM 800 N N . ARG A 1 104 ? 25.438 1.666 -16.234 1 96.38 104 ARG A N 1
ATOM 801 C CA . ARG A 1 104 ? 25.016 1.769 -17.625 1 96.38 104 ARG A CA 1
ATOM 802 C C . ARG A 1 104 ? 23.766 0.919 -17.891 1 96.38 104 ARG A C 1
ATOM 804 O O . ARG A 1 104 ? 23.547 -0.081 -17.203 1 96.38 104 ARG A O 1
ATOM 811 N N . LEU A 1 105 ? 23 1.323 -18.844 1 96.69 105 LEU A N 1
ATOM 812 C CA . LEU A 1 105 ? 21.734 0.65 -19.156 1 96.69 105 LEU A CA 1
ATOM 813 C C . LEU A 1 105 ? 21.969 -0.831 -19.438 1 96.69 105 LEU A C 1
ATOM 815 O O . LEU A 1 105 ? 21.234 -1.684 -18.953 1 96.69 105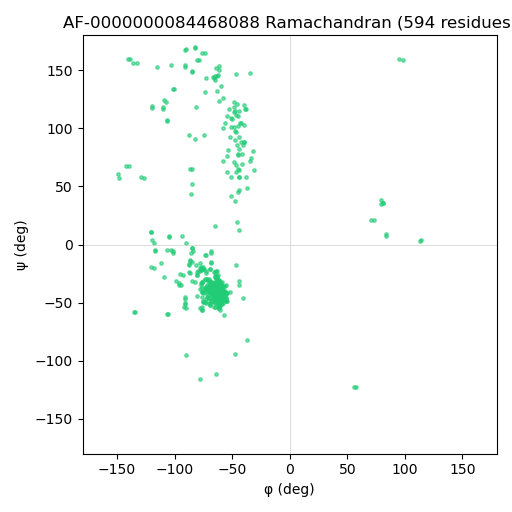 LEU A O 1
ATOM 819 N N . TRP A 1 106 ? 23.016 -1.122 -20.219 1 96.69 106 TRP A N 1
ATOM 820 C CA . TRP A 1 106 ? 23.25 -2.508 -20.609 1 96.69 106 TRP A CA 1
ATOM 821 C C . TRP A 1 106 ? 23.625 -3.357 -19.391 1 96.69 106 TRP A C 1
ATOM 823 O O . TRP A 1 106 ? 23.312 -4.547 -19.344 1 96.69 106 TRP A O 1
ATOM 833 N N . GLN A 1 107 ? 24.297 -2.799 -18.438 1 96.69 107 GLN A N 1
ATOM 834 C CA . GLN A 1 107 ? 24.641 -3.514 -17.203 1 96.69 107 GLN A CA 1
ATOM 835 C C . GLN A 1 107 ? 23.391 -3.883 -16.422 1 96.69 107 GLN A C 1
ATOM 837 O O . GLN A 1 107 ? 23.297 -4.988 -15.883 1 96.69 107 GLN A O 1
ATOM 842 N N . GLY A 1 108 ? 22.531 -2.91 -16.391 1 96.62 108 GLY A N 1
ATOM 843 C CA . GLY A 1 108 ? 21.266 -3.17 -15.711 1 96.62 108 GLY A CA 1
ATOM 844 C C . GLY A 1 108 ? 20.453 -4.27 -16.359 1 96.62 108 GLY A C 1
ATOM 845 O O . GLY A 1 108 ? 19.922 -5.148 -15.688 1 96.62 108 GLY A O 1
ATOM 846 N N . LEU A 1 109 ? 20.375 -4.266 -17.641 1 97.25 109 LEU A N 1
ATOM 847 C CA . LEU A 1 109 ? 19.594 -5.246 -18.391 1 97.25 109 LEU A CA 1
ATOM 848 C C . LEU A 1 109 ? 20.188 -6.641 -18.25 1 97.25 109 LEU A C 1
ATOM 850 O O . LEU A 1 109 ? 19.453 -7.625 -18.094 1 97.25 109 LEU A O 1
ATOM 854 N N . LEU A 1 110 ? 21.469 -6.727 -18.281 1 97.5 110 LEU A N 1
ATOM 855 C CA . LEU A 1 110 ? 22.125 -8.016 -18.109 1 97.5 110 LEU A CA 1
ATOM 856 C C . LEU A 1 110 ? 21.875 -8.578 -16.719 1 97.5 110 LEU A C 1
ATOM 858 O O . LEU A 1 110 ? 21.688 -9.789 -16.547 1 97.5 110 LEU A O 1
ATOM 862 N N . THR A 1 111 ? 21.984 -7.688 -15.789 1 97.75 111 THR A N 1
ATOM 863 C CA . THR A 1 111 ? 21.703 -8.117 -14.422 1 97.75 111 THR A CA 1
ATOM 864 C C . THR A 1 111 ? 20.266 -8.578 -14.289 1 97.75 111 THR A C 1
ATOM 866 O O . THR A 1 111 ? 19.984 -9.578 -13.625 1 97.75 111 THR A O 1
ATOM 869 N N . TRP A 1 112 ? 19.297 -7.906 -14.945 1 98.25 112 TRP A N 1
ATOM 870 C CA . TRP A 1 112 ? 17.891 -8.297 -14.93 1 98.25 112 TRP A CA 1
ATOM 871 C C . TRP A 1 112 ? 17.719 -9.703 -15.492 1 98.25 112 TRP A C 1
ATOM 873 O O . TRP A 1 112 ? 16.984 -10.516 -14.922 1 98.25 112 TRP A O 1
ATOM 883 N N . VAL A 1 113 ? 18.375 -9.961 -16.562 1 98.31 113 VAL A N 1
ATOM 884 C CA . VAL A 1 113 ? 18.25 -11.266 -17.203 1 98.31 113 VAL A CA 1
ATOM 885 C C . VAL A 1 113 ? 18.828 -12.344 -16.297 1 98.31 113 VAL A C 1
ATOM 887 O O . VAL A 1 113 ? 18.25 -13.414 -16.141 1 98.31 113 VAL A O 1
ATOM 890 N N . ASN A 1 114 ? 19.984 -12.07 -15.719 1 98.44 114 ASN A N 1
ATOM 891 C CA . ASN A 1 114 ? 20.641 -13.008 -14.812 1 98.44 114 ASN A CA 1
ATOM 892 C C . ASN A 1 114 ? 19.75 -13.328 -13.609 1 98.44 114 ASN A C 1
ATOM 894 O O . ASN A 1 114 ? 19.562 -14.5 -13.258 1 98.44 114 ASN A O 1
ATOM 898 N N . VAL A 1 115 ? 19.234 -12.289 -13.023 1 98.75 115 VAL A N 1
ATOM 899 C CA . VAL A 1 115 ? 18.391 -12.461 -11.844 1 98.75 115 VAL A CA 1
ATOM 900 C C . VAL A 1 115 ? 17.094 -13.148 -12.234 1 98.75 115 VAL A C 1
ATOM 902 O O . VAL A 1 115 ? 16.594 -14.016 -11.508 1 98.75 115 VAL A O 1
ATOM 905 N N . PHE A 1 116 ? 16.5 -12.805 -13.375 1 98.75 116 PHE A N 1
ATOM 906 C CA . PHE A 1 116 ? 15.297 -13.445 -13.891 1 98.75 116 PHE A CA 1
ATOM 907 C C . PHE A 1 116 ? 15.508 -14.953 -14.031 1 98.75 116 PHE A C 1
ATOM 909 O O . PHE A 1 116 ? 14.68 -15.742 -13.586 1 98.75 116 PHE A O 1
ATOM 916 N N . CYS A 1 117 ? 16.594 -15.289 -14.617 1 98.69 117 CYS A N 1
ATOM 917 C CA . CYS A 1 117 ? 16.906 -16.703 -14.844 1 98.69 117 CYS A CA 1
ATOM 918 C C . CYS A 1 117 ? 17.141 -17.422 -13.523 1 98.69 117 CYS A C 1
ATOM 920 O O . CYS A 1 117 ? 16.734 -18.578 -13.367 1 98.69 117 CYS A O 1
ATOM 922 N N . GLY A 1 118 ? 17.812 -16.766 -12.641 1 98.75 118 GLY A N 1
ATOM 923 C CA . GLY A 1 118 ? 18.016 -17.359 -11.328 1 98.75 118 GLY A CA 1
ATOM 924 C C . GLY A 1 118 ? 16.719 -17.578 -10.578 1 98.75 118 GLY A C 1
ATOM 925 O O . GLY A 1 118 ? 16.484 -18.656 -10.016 1 98.75 118 GLY A O 1
ATOM 926 N N . ASN A 1 119 ? 15.859 -16.547 -10.539 1 98.88 119 ASN A N 1
ATOM 927 C CA . ASN A 1 119 ? 14.562 -16.688 -9.891 1 98.88 119 ASN A CA 1
ATOM 928 C C . ASN A 1 119 ? 13.758 -17.828 -10.516 1 98.88 119 ASN A C 1
ATOM 930 O O . ASN A 1 119 ? 13.148 -18.625 -9.797 1 98.88 119 ASN A O 1
ATOM 934 N N . LEU A 1 120 ? 13.734 -17.922 -11.852 1 98.69 120 LEU A N 1
ATOM 935 C CA . LEU A 1 120 ? 13.016 -18.984 -12.562 1 98.69 120 LEU A CA 1
ATOM 936 C C . LEU A 1 120 ? 13.547 -20.359 -12.18 1 98.69 120 LEU A C 1
ATOM 938 O O . LEU A 1 120 ? 12.766 -21.266 -11.898 1 98.69 120 LEU A O 1
ATOM 942 N N . ALA A 1 121 ? 14.852 -20.453 -12.188 1 98.62 121 ALA A N 1
ATOM 943 C CA . ALA A 1 121 ? 15.469 -21.719 -11.828 1 98.62 121 ALA A CA 1
ATOM 944 C C . ALA A 1 121 ? 15.102 -22.125 -10.406 1 98.62 121 ALA A C 1
ATOM 946 O O . ALA A 1 121 ? 14.812 -23.297 -10.141 1 98.62 121 ALA A O 1
ATOM 947 N N . GLY A 1 122 ? 15.195 -21.188 -9.492 1 98.5 122 GLY A N 1
ATOM 948 C CA . GLY A 1 122 ? 14.82 -21.484 -8.117 1 98.5 122 GLY A CA 1
ATOM 949 C C . GLY A 1 122 ? 13.367 -21.891 -7.965 1 98.5 122 GLY A C 1
ATOM 950 O O . GLY A 1 122 ? 13.062 -22.859 -7.262 1 98.5 122 GLY A O 1
ATOM 951 N N . ALA A 1 123 ? 12.484 -21.219 -8.633 1 98.38 123 ALA A N 1
ATOM 952 C CA . ALA A 1 123 ? 11.062 -21.531 -8.57 1 98.38 123 ALA A CA 1
ATOM 953 C C . ALA A 1 123 ? 10.766 -22.906 -9.164 1 98.38 123 ALA A C 1
ATOM 955 O O . ALA A 1 123 ? 9.992 -23.688 -8.602 1 98.38 123 ALA A O 1
ATOM 956 N N . LEU A 1 124 ? 11.422 -23.219 -10.297 1 98 124 LEU A N 1
ATOM 957 C CA . LEU A 1 124 ? 11.195 -24.5 -10.953 1 98 124 LEU A CA 1
ATOM 958 C C . LEU A 1 124 ? 11.758 -25.656 -10.117 1 98 124 LEU A C 1
ATOM 960 O O . LEU A 1 124 ? 11.203 -26.75 -10.102 1 98 124 LEU A O 1
ATOM 964 N N . CYS A 1 125 ? 12.852 -25.391 -9.453 1 97 125 CYS A N 1
ATOM 965 C CA . CYS A 1 125 ? 13.375 -26.391 -8.523 1 97 125 CYS A CA 1
ATOM 966 C C . CYS A 1 125 ? 12.367 -26.688 -7.418 1 97 125 CYS A C 1
ATOM 968 O O . CYS A 1 125 ? 12.188 -27.828 -7.023 1 97 125 CYS A O 1
ATOM 970 N N . CYS A 1 126 ? 11.758 -25.641 -6.918 1 95.38 126 CYS A N 1
ATOM 971 C CA . CYS A 1 126 ? 10.734 -25.812 -5.898 1 95.38 126 CYS A CA 1
ATOM 972 C C . CYS A 1 126 ? 9.555 -26.609 -6.449 1 95.38 126 CYS A C 1
ATOM 974 O O . CYS A 1 126 ? 9.016 -27.484 -5.77 1 95.38 126 CYS A O 1
ATOM 976 N N . VAL A 1 127 ? 9.102 -26.328 -7.664 1 96.69 127 VAL A N 1
ATOM 977 C CA . VAL A 1 127 ? 8 -27.031 -8.32 1 96.69 127 VAL A CA 1
ATOM 978 C C . VAL A 1 127 ? 8.328 -28.516 -8.422 1 96.69 127 VAL A C 1
ATOM 980 O O . VAL A 1 127 ? 7.504 -29.375 -8.086 1 96.69 127 VAL A O 1
ATOM 983 N N . ALA A 1 128 ? 9.562 -28.812 -8.828 1 94.94 128 ALA A N 1
ATOM 984 C CA . ALA A 1 128 ? 9.969 -30.188 -9.062 1 94.94 128 ALA A CA 1
ATOM 985 C C . ALA A 1 128 ? 10.133 -30.953 -7.75 1 94.94 128 ALA A C 1
ATOM 987 O O . ALA A 1 128 ? 9.484 -31.969 -7.527 1 94.94 128 ALA A O 1
ATOM 988 N N . PHE A 1 129 ? 10.898 -30.328 -6.844 1 92.44 129 PHE A N 1
ATOM 989 C CA . PHE A 1 129 ? 11.375 -31.125 -5.715 1 92.44 129 PHE A CA 1
ATOM 990 C C . PHE A 1 129 ? 10.461 -30.953 -4.508 1 92.44 129 PHE A C 1
ATOM 992 O O . PHE A 1 129 ? 10.25 -31.891 -3.74 1 92.44 129 PHE A O 1
ATOM 999 N N . MET A 1 130 ? 9.914 -29.781 -4.312 1 88.44 130 MET A N 1
ATOM 1000 C CA . MET A 1 130 ? 9.141 -29.547 -3.098 1 88.44 130 MET A CA 1
ATOM 1001 C C . MET A 1 130 ? 7.664 -29.844 -3.326 1 88.44 130 MET A C 1
ATOM 1003 O O . MET A 1 130 ? 6.949 -30.219 -2.391 1 88.44 130 MET A O 1
ATOM 1007 N N . ALA A 1 131 ? 7.234 -29.719 -4.59 1 87.5 131 ALA A N 1
ATOM 1008 C CA . ALA A 1 131 ? 5.812 -29.922 -4.855 1 87.5 131 ALA A CA 1
ATOM 1009 C C . ALA A 1 131 ? 5.566 -31.266 -5.535 1 87.5 131 ALA A C 1
ATOM 1011 O O . ALA A 1 131 ? 5.062 -32.188 -4.906 1 87.5 131 ALA A O 1
ATOM 1012 N N . HIS A 1 132 ? 6.105 -31.531 -6.656 1 87.69 132 HIS A N 1
ATOM 1013 C CA . HIS A 1 132 ? 5.766 -32.688 -7.484 1 87.69 132 HIS A CA 1
ATOM 1014 C C . HIS A 1 132 ? 6.371 -33.969 -6.922 1 87.69 132 HIS A C 1
ATOM 1016 O O . HIS A 1 132 ? 5.648 -34.906 -6.59 1 87.69 132 HIS A O 1
ATOM 1022 N N . PHE A 1 133 ? 7.699 -34 -6.73 1 91.31 133 PHE A N 1
ATOM 1023 C CA . PHE A 1 133 ? 8.367 -35.25 -6.355 1 91.31 133 PHE A CA 1
ATOM 1024 C C . PHE A 1 133 ? 8.227 -35.5 -4.859 1 91.31 133 PHE A C 1
ATOM 1026 O O . PHE A 1 133 ? 8.391 -36.656 -4.402 1 91.31 133 PHE A O 1
ATOM 1033 N N . SER A 1 134 ? 7.895 -34.5 -4.094 1 91.31 134 SER A N 1
ATOM 1034 C CA . SER A 1 134 ? 7.785 -34.656 -2.645 1 91.31 134 SER A CA 1
ATOM 1035 C C . SER A 1 134 ? 6.516 -35.406 -2.264 1 91.31 134 SER A C 1
ATOM 1037 O O . SER A 1 134 ? 6.379 -35.875 -1.13 1 91.31 134 SER A O 1
ATOM 1039 N N . GLY A 1 135 ? 5.484 -35.438 -3.16 1 90.19 135 GLY A N 1
ATOM 1040 C CA . GLY A 1 135 ? 4.227 -36.125 -2.891 1 90.19 135 GLY A CA 1
ATOM 1041 C C . GLY A 1 135 ? 3.25 -35.281 -2.096 1 90.19 135 GLY A C 1
ATOM 1042 O O . GLY A 1 135 ? 2.207 -35.75 -1.663 1 90.19 135 GLY A O 1
ATOM 1043 N N . LEU A 1 136 ? 3.549 -34.062 -1.882 1 89.12 136 LEU A N 1
ATOM 1044 C CA . LEU A 1 136 ? 2.703 -33.188 -1.077 1 89.12 136 LEU A CA 1
ATOM 1045 C C . LEU A 1 136 ? 1.47 -32.75 -1.861 1 89.12 136 LEU A C 1
ATOM 1047 O O . LEU A 1 136 ? 0.406 -32.5 -1.278 1 89.12 136 LEU A O 1
ATOM 1051 N N . TYR A 1 137 ? 1.57 -32.5 -3.08 1 93.31 137 TYR A N 1
ATOM 1052 C CA . TYR A 1 137 ? 0.46 -32.062 -3.912 1 93.31 137 TYR A CA 1
ATOM 1053 C C . TYR A 1 137 ? -0.381 -33.219 -4.387 1 93.31 137 TYR A C 1
ATOM 1055 O O . TYR A 1 137 ? -0.045 -33.875 -5.379 1 93.31 137 TYR A O 1
ATOM 1063 N N . THR A 1 138 ? -1.381 -33.594 -3.68 1 90.56 138 THR A N 1
ATOM 1064 C CA . THR A 1 138 ? -2.336 -34.656 -3.994 1 90.56 138 THR A CA 1
ATOM 1065 C C . THR A 1 138 ? -3.768 -34.156 -3.764 1 90.56 138 THR A C 1
ATOM 1067 O O . THR A 1 138 ? -3.99 -33.188 -3.068 1 90.56 138 THR A O 1
ATOM 1070 N N . GLY A 1 139 ? -4.723 -34.812 -4.473 1 93.56 139 GLY A N 1
ATOM 1071 C CA . GLY A 1 139 ? -6.133 -34.531 -4.242 1 93.56 139 GLY A CA 1
ATOM 1072 C C . GLY A 1 139 ? -6.492 -33.062 -4.414 1 93.56 139 GLY A C 1
ATOM 1073 O O . GLY A 1 139 ? -6.207 -32.469 -5.457 1 93.56 139 GLY A O 1
ATOM 1074 N N . PRO A 1 140 ? -7.035 -32.562 -3.348 1 92.62 140 PRO A N 1
ATOM 1075 C CA . PRO A 1 140 ? -7.539 -31.172 -3.43 1 92.62 140 PRO A CA 1
ATOM 1076 C C . PRO A 1 140 ? -6.438 -30.156 -3.721 1 92.62 140 PRO A C 1
ATOM 1078 O O . PRO A 1 140 ? -6.68 -29.156 -4.402 1 92.62 140 PRO A O 1
ATOM 1081 N N . LEU A 1 141 ? -5.328 -30.391 -3.178 1 93.81 141 LEU A N 1
ATOM 1082 C CA . LEU A 1 141 ? -4.223 -29.469 -3.391 1 93.81 141 LEU A CA 1
ATOM 1083 C C . LEU A 1 141 ? -3.791 -29.453 -4.855 1 93.81 141 LEU A C 1
ATOM 1085 O O . LEU A 1 141 ? -3.475 -28.406 -5.41 1 93.81 141 LEU A O 1
ATOM 1089 N N . LEU A 1 142 ? -3.738 -30.594 -5.43 1 95 142 LEU A N 1
ATOM 1090 C CA . LEU A 1 142 ? -3.408 -30.719 -6.844 1 95 142 LEU A CA 1
ATOM 1091 C C . LEU A 1 142 ? -4.453 -30.016 -7.703 1 95 142 LEU A C 1
ATOM 1093 O O . LEU A 1 142 ? -4.109 -29.312 -8.664 1 95 142 LEU A O 1
ATOM 1097 N N . GLU A 1 143 ? -5.688 -30.219 -7.422 1 96.06 143 GLU A N 1
ATOM 1098 C CA . GLU A 1 143 ? -6.781 -29.594 -8.148 1 96.06 143 GLU A CA 1
ATOM 1099 C C . GLU A 1 143 ? -6.711 -28.062 -8.031 1 96.06 143 GLU A C 1
ATOM 1101 O O . GLU A 1 143 ? -6.957 -27.344 -9.008 1 96.06 143 GLU A O 1
ATOM 1106 N N . TYR A 1 144 ? -6.426 -27.625 -6.844 1 95.94 144 TYR A N 1
ATOM 1107 C CA . TYR A 1 144 ? -6.324 -26.188 -6.645 1 95.94 144 TYR A CA 1
ATOM 1108 C C . TYR A 1 144 ? -5.164 -25.609 -7.445 1 95.94 144 TYR A C 1
ATOM 1110 O O . TYR A 1 144 ? -5.266 -24.5 -7.988 1 95.94 144 TYR A O 1
ATOM 1118 N N . ALA A 1 145 ? -4.047 -26.312 -7.445 1 96.44 145 ALA A N 1
ATOM 1119 C CA . ALA A 1 145 ? -2.898 -25.875 -8.234 1 96.44 145 ALA A CA 1
ATOM 1120 C C . ALA A 1 145 ? -3.266 -25.734 -9.711 1 96.44 145 ALA A C 1
ATOM 1122 O O . ALA A 1 145 ? -2.832 -24.797 -10.383 1 96.44 145 ALA A O 1
ATOM 1123 N N . GLN A 1 146 ? -4.051 -26.672 -10.219 1 97.19 146 GLN A N 1
ATOM 1124 C CA . GLN A 1 146 ? -4.523 -26.609 -11.602 1 97.19 146 GLN A CA 1
ATOM 1125 C C . GLN A 1 146 ? -5.379 -25.359 -11.828 1 97.19 146 GLN A C 1
ATOM 1127 O O . GLN A 1 146 ? -5.16 -24.625 -12.797 1 97.19 146 GLN A O 1
ATOM 1132 N N . LYS A 1 147 ? -6.285 -25.172 -10.969 1 96.5 147 LYS A N 1
ATOM 1133 C CA . LYS A 1 147 ? -7.195 -24.031 -11.086 1 96.5 147 LYS A CA 1
ATOM 1134 C C . LYS A 1 147 ? -6.434 -22.703 -11.016 1 96.5 147 LYS A C 1
ATOM 1136 O O . LYS A 1 147 ? -6.77 -21.75 -11.719 1 96.5 147 LYS A O 1
ATOM 1141 N N . MET A 1 148 ? -5.508 -22.656 -10.133 1 96.25 148 MET A N 1
ATOM 1142 C CA . MET A 1 148 ? -4.695 -21.453 -9.977 1 96.25 148 MET A CA 1
ATOM 1143 C C . MET A 1 148 ? -3.938 -21.141 -11.258 1 96.25 148 MET A C 1
ATOM 1145 O O . MET A 1 148 ? -3.861 -19.984 -11.672 1 96.25 148 MET A O 1
ATOM 1149 N N . SER A 1 149 ? -3.352 -22.141 -11.828 1 97.44 149 SER A N 1
ATOM 1150 C CA . SER A 1 149 ? -2.631 -21.969 -13.078 1 97.44 149 SER A CA 1
ATOM 1151 C C . SER A 1 149 ? -3.551 -21.438 -14.18 1 97.44 149 SER A C 1
ATOM 1153 O O . SER A 1 149 ? -3.182 -20.531 -14.922 1 97.44 149 SER A O 1
ATOM 1155 N N . VAL A 1 150 ? -4.734 -21.984 -14.281 1 97.38 150 VAL A N 1
ATOM 1156 C CA . VAL A 1 150 ? -5.707 -21.547 -15.281 1 97.38 150 VAL A CA 1
ATOM 1157 C C . VAL A 1 150 ? -6.133 -20.109 -14.992 1 97.38 150 VAL A C 1
ATOM 1159 O O . VAL A 1 150 ? -6.18 -19.266 -15.898 1 97.38 150 VAL A O 1
ATOM 1162 N N . SER A 1 151 ? -6.398 -19.844 -13.773 1 95.81 151 SER A N 1
ATOM 1163 C CA . SER A 1 151 ? -6.852 -18.516 -13.375 1 95.81 151 SER A CA 1
ATOM 1164 C C . SER A 1 151 ? -5.797 -17.453 -13.68 1 95.81 151 SER A C 1
ATOM 1166 O O . SER A 1 151 ? -6.117 -16.375 -14.195 1 95.81 151 SER A O 1
ATOM 1168 N N . LYS A 1 152 ? -4.527 -17.75 -13.445 1 96.62 152 LYS A N 1
ATOM 1169 C CA . LYS A 1 152 ? -3.426 -16.812 -13.617 1 96.62 152 LYS A CA 1
ATOM 1170 C C . LYS A 1 152 ? -3.111 -16.578 -15.094 1 96.62 152 LYS A C 1
ATOM 1172 O O . LYS A 1 152 ? -2.398 -15.641 -15.445 1 96.62 152 LYS A O 1
ATOM 1177 N N . THR A 1 153 ? -3.73 -17.359 -15.906 1 97.5 153 THR A N 1
ATOM 1178 C CA . THR A 1 153 ? -3.453 -17.234 -17.328 1 97.5 153 THR A CA 1
ATOM 1179 C C . THR A 1 153 ? -4.723 -16.891 -18.094 1 97.5 153 THR A C 1
ATOM 1181 O O . THR A 1 153 ? -4.75 -16.969 -19.328 1 97.5 153 THR A O 1
ATOM 1184 N N . SER A 1 154 ? -5.793 -16.547 -17.406 1 96 154 SER A N 1
ATOM 1185 C CA . SER A 1 154 ? -7.066 -16.312 -18.094 1 96 154 SER A CA 1
ATOM 1186 C C . SER A 1 154 ? -7.559 -14.891 -17.875 1 96 154 SER A C 1
ATOM 1188 O O . SER A 1 154 ? -8.641 -14.531 -18.344 1 96 154 SER A O 1
ATOM 1190 N N . GLN A 1 155 ? -6.891 -14.094 -17.266 1 93.75 155 GLN A N 1
ATOM 1191 C CA . GLN A 1 155 ? -7.348 -12.742 -16.938 1 93.75 155 GLN A CA 1
ATOM 1192 C C . GLN A 1 155 ? -7.254 -11.82 -18.141 1 93.75 155 GLN A C 1
ATOM 1194 O O . GLN A 1 155 ? -7.941 -10.797 -18.203 1 93.75 155 GLN A O 1
ATOM 1199 N N . GLY A 1 156 ? -6.445 -12.164 -19.141 1 95.56 156 GLY A N 1
ATOM 1200 C CA . GLY A 1 156 ? -6.145 -11.281 -20.25 1 95.56 156 GLY A CA 1
ATOM 1201 C C . GLY A 1 156 ? -4.871 -10.484 -20.047 1 95.56 156 GLY A C 1
ATOM 1202 O O . GLY A 1 156 ? -4.445 -10.258 -18.922 1 95.56 156 GLY A O 1
ATOM 1203 N N . PHE A 1 157 ? -4.305 -9.984 -21.156 1 97 157 PHE A N 1
ATOM 1204 C CA . PHE A 1 157 ? -3.031 -9.273 -21.156 1 97 157 PHE A CA 1
ATOM 1205 C C . PHE A 1 157 ? -3.131 -7.98 -20.359 1 97 157 PHE A C 1
ATOM 1207 O O . PHE A 1 157 ? -2.305 -7.719 -19.484 1 97 157 PHE A O 1
ATOM 1214 N N . GLY A 1 158 ? -4.156 -7.145 -20.625 1 96.94 158 GLY A N 1
ATOM 1215 C CA . GLY A 1 158 ? -4.332 -5.84 -20 1 96.94 158 GLY A CA 1
ATOM 1216 C C . GLY A 1 158 ? -4.488 -5.91 -18.5 1 96.94 158 GLY A C 1
ATOM 1217 O O . GLY A 1 158 ? -3.693 -5.324 -17.766 1 96.94 158 GLY A O 1
ATOM 1218 N N . PRO A 1 159 ? -5.473 -6.684 -18.062 1 96.81 159 PRO A N 1
ATOM 1219 C CA . PRO A 1 159 ? -5.664 -6.824 -16.609 1 96.81 159 PRO A CA 1
ATOM 1220 C C . PRO A 1 159 ? -4.43 -7.387 -15.914 1 96.81 159 PRO A C 1
ATOM 1222 O O . PRO A 1 159 ? -4.07 -6.926 -14.82 1 96.81 159 PRO A O 1
ATOM 1225 N N . CYS A 1 160 ? -3.781 -8.336 -16.484 1 97.56 160 CYS A N 1
ATOM 1226 C CA . CYS A 1 160 ? -2.578 -8.914 -15.891 1 97.56 160 CYS A CA 1
ATOM 1227 C C . CYS A 1 160 ? -1.483 -7.863 -15.75 1 97.56 160 CYS A C 1
ATOM 1229 O O . CYS A 1 160 ? -0.805 -7.805 -14.719 1 97.56 160 CYS A O 1
ATOM 1231 N N . LEU A 1 161 ? -1.322 -7.039 -16.766 1 98.31 161 LEU A N 1
ATOM 1232 C CA . LEU A 1 161 ? -0.332 -5.969 -16.734 1 98.31 161 LEU A CA 1
ATOM 1233 C C . LEU A 1 161 ? -0.629 -4.973 -15.625 1 98.31 161 LEU A C 1
ATOM 1235 O O . LEU A 1 161 ? 0.266 -4.605 -14.859 1 98.31 161 LEU A O 1
ATOM 1239 N N . LEU A 1 162 ? -1.821 -4.598 -15.516 1 97.56 162 LEU A N 1
ATOM 1240 C CA . LEU A 1 162 ? -2.215 -3.615 -14.516 1 97.56 162 LEU A CA 1
ATOM 1241 C C . LEU A 1 162 ? -2.051 -4.18 -13.109 1 97.56 162 LEU A C 1
ATOM 1243 O O . LEU A 1 162 ? -1.55 -3.496 -12.211 1 97.56 162 LEU A O 1
ATOM 1247 N N . ARG A 1 163 ? -2.479 -5.426 -12.922 1 97.69 163 ARG A N 1
ATOM 1248 C CA . ARG A 1 163 ? -2.297 -6.086 -11.633 1 97.69 163 ARG A CA 1
ATOM 1249 C C . ARG A 1 163 ? -0.818 -6.238 -11.297 1 97.69 163 ARG A C 1
ATOM 1251 O O . ARG A 1 163 ? -0.434 -6.211 -10.125 1 97.69 163 ARG A O 1
ATOM 1258 N N . GLY A 1 164 ? -0.031 -6.367 -12.344 1 98.69 164 GLY A N 1
ATOM 1259 C CA . GLY A 1 164 ? 1.409 -6.41 -12.156 1 98.69 164 GLY A CA 1
ATOM 1260 C C . GLY A 1 164 ? 1.986 -5.098 -11.664 1 98.69 164 GLY A C 1
ATOM 1261 O O . GLY A 1 164 ? 2.916 -5.086 -10.852 1 98.69 164 GLY A O 1
ATOM 1262 N N . ILE A 1 165 ? 1.46 -3.986 -12.133 1 98.38 165 ILE A N 1
ATOM 1263 C CA . ILE A 1 165 ? 1.905 -2.67 -11.688 1 98.38 165 ILE A CA 1
ATOM 1264 C C . ILE A 1 165 ? 1.654 -2.52 -10.188 1 98.38 165 ILE A C 1
ATOM 1266 O O . ILE A 1 165 ? 2.566 -2.182 -9.43 1 98.38 165 ILE A O 1
ATOM 1270 N N . GLY A 1 166 ? 0.407 -2.844 -9.789 1 98 166 GLY A N 1
ATOM 1271 C CA . GLY A 1 166 ? 0.084 -2.752 -8.367 1 98 166 GLY A CA 1
ATOM 1272 C C . GLY A 1 166 ? 0.928 -3.668 -7.504 1 98 166 GLY A C 1
ATOM 1273 O O . GLY A 1 166 ? 1.368 -3.277 -6.422 1 98 166 GLY A O 1
ATOM 1274 N N . CYS A 1 167 ? 1.161 -4.801 -8.031 1 98.25 167 CYS A N 1
ATOM 1275 C CA . CYS A 1 167 ? 1.924 -5.797 -7.293 1 98.25 167 CYS A CA 1
ATOM 1276 C C . CYS A 1 167 ? 3.326 -5.289 -6.977 1 98.25 167 CYS A C 1
ATOM 1278 O O . CYS A 1 167 ? 3.73 -5.254 -5.816 1 98.25 167 CYS A O 1
ATOM 1280 N N . ASN A 1 168 ? 4.008 -4.867 -8.031 1 98.69 168 ASN A N 1
ATOM 1281 C CA . ASN A 1 168 ? 5.406 -4.551 -7.758 1 98.69 168 ASN A CA 1
ATOM 1282 C C . ASN A 1 168 ? 5.555 -3.182 -7.105 1 98.69 168 ASN A C 1
ATOM 1284 O O . ASN A 1 168 ? 6.578 -2.896 -6.48 1 98.69 168 ASN A O 1
ATOM 1288 N N . PHE A 1 169 ? 4.617 -2.336 -7.285 1 98.62 169 PHE A N 1
ATOM 1289 C CA . PHE A 1 169 ? 4.609 -1.135 -6.461 1 98.62 169 PHE A CA 1
ATOM 1290 C C . PHE A 1 169 ? 4.629 -1.495 -4.98 1 98.62 169 PHE A C 1
ATOM 1292 O O . PHE A 1 169 ? 5.449 -0.975 -4.219 1 98.62 169 PHE A O 1
ATOM 1299 N N . LEU A 1 170 ? 3.781 -2.393 -4.582 1 98.44 170 LEU A N 1
ATOM 1300 C CA . LEU A 1 170 ? 3.672 -2.797 -3.186 1 98.44 170 LEU A CA 1
ATOM 1301 C C . LEU A 1 170 ? 4.91 -3.576 -2.748 1 98.44 170 LEU A C 1
ATOM 1303 O O . LEU A 1 170 ? 5.398 -3.393 -1.631 1 98.44 170 LEU A O 1
ATOM 1307 N N . VAL A 1 171 ? 5.426 -4.445 -3.607 1 98.31 171 VAL A N 1
ATOM 1308 C CA . VAL A 1 171 ? 6.625 -5.203 -3.273 1 98.31 171 VAL A CA 1
ATOM 1309 C C . VAL A 1 171 ? 7.793 -4.246 -3.045 1 98.31 171 VAL A C 1
ATOM 1311 O O . VAL A 1 171 ? 8.57 -4.422 -2.105 1 98.31 171 VAL A O 1
ATOM 1314 N N . CYS A 1 172 ? 7.891 -3.26 -3.898 1 98.56 172 CYS A N 1
ATOM 1315 C CA . CYS A 1 172 ? 8.969 -2.285 -3.762 1 98.56 172 CYS A CA 1
ATOM 1316 C C . CYS A 1 172 ? 8.805 -1.463 -2.488 1 98.56 172 CYS A C 1
ATOM 1318 O O . CYS A 1 172 ? 9.789 -1.103 -1.844 1 98.56 172 CYS A O 1
ATOM 1320 N N . VAL A 1 173 ? 7.531 -1.176 -2.127 1 98.31 173 VAL A N 1
ATOM 1321 C CA . VAL A 1 173 ? 7.293 -0.508 -0.853 1 98.31 173 VAL A CA 1
ATOM 1322 C C . VAL A 1 173 ? 7.777 -1.393 0.293 1 98.31 173 VAL A C 1
ATOM 1324 O O . VAL A 1 173 ? 8.383 -0.903 1.25 1 98.31 173 VAL A O 1
ATOM 1327 N N . ALA A 1 174 ? 7.508 -2.67 0.217 1 98.31 174 ALA A N 1
ATOM 1328 C CA . ALA A 1 174 ? 7.961 -3.615 1.237 1 98.31 174 ALA A CA 1
ATOM 1329 C C . ALA A 1 174 ? 9.484 -3.594 1.369 1 98.31 174 ALA A C 1
ATOM 1331 O O . ALA A 1 174 ? 10.016 -3.486 2.477 1 98.31 174 ALA A O 1
ATOM 1332 N N . VAL A 1 175 ? 10.164 -3.664 0.265 1 97.69 175 VAL A N 1
ATOM 1333 C CA . VAL A 1 175 ? 11.617 -3.664 0.258 1 97.69 175 VAL A CA 1
ATOM 1334 C C . VAL A 1 175 ? 12.141 -2.324 0.776 1 97.69 175 VAL A C 1
ATOM 1336 O O . VAL A 1 175 ? 13.125 -2.277 1.516 1 97.69 175 VAL A O 1
ATOM 1339 N N . TRP A 1 176 ? 11.477 -1.257 0.41 1 97.19 176 TRP A N 1
ATOM 1340 C CA . TRP A 1 176 ? 11.805 0.092 0.86 1 97.19 176 TRP A CA 1
ATOM 1341 C C . TRP A 1 176 ? 11.703 0.198 2.379 1 97.19 176 TRP A C 1
ATOM 1343 O O . TRP A 1 176 ? 12.625 0.7 3.033 1 97.19 176 TRP A O 1
ATOM 1353 N N . LEU A 1 177 ? 10.648 -0.289 2.91 1 96.44 177 LEU A N 1
ATOM 1354 C CA . LEU A 1 177 ? 10.445 -0.235 4.355 1 96.44 177 LEU A CA 1
ATOM 1355 C C . LEU A 1 177 ? 11.43 -1.148 5.078 1 96.44 177 LEU A C 1
ATOM 1357 O O . LEU A 1 177 ? 11.914 -0.814 6.16 1 96.44 177 LEU A O 1
ATOM 1361 N N . GLY A 1 178 ? 11.703 -2.273 4.5 1 95.69 178 GLY A N 1
ATOM 1362 C CA . GLY A 1 178 ? 12.727 -3.139 5.055 1 95.69 178 GLY A CA 1
ATOM 1363 C C . GLY A 1 178 ? 14.086 -2.469 5.148 1 95.69 178 GLY A C 1
ATOM 1364 O O . GLY A 1 178 ? 14.805 -2.637 6.137 1 95.69 178 GLY A O 1
ATOM 1365 N N . ALA A 1 179 ? 14.383 -1.701 4.18 1 95.38 179 ALA A N 1
ATOM 1366 C CA . ALA A 1 179 ? 15.68 -1.018 4.141 1 95.38 179 ALA A CA 1
ATOM 1367 C C . ALA A 1 179 ? 15.719 0.13 5.145 1 95.38 179 ALA A C 1
ATOM 1369 O O . ALA A 1 179 ? 16.797 0.495 5.633 1 95.38 179 ALA A O 1
ATOM 1370 N N . SER A 1 180 ? 14.562 0.7 5.402 1 95.69 180 SER A N 1
ATOM 1371 C CA . SER A 1 180 ? 14.5 1.831 6.32 1 95.69 180 SER A CA 1
ATOM 1372 C C . SER A 1 180 ? 14.648 1.376 7.77 1 95.69 180 SER A C 1
ATOM 1374 O O . SER A 1 180 ? 15.008 2.17 8.641 1 95.69 180 SER A O 1
ATOM 1376 N N . ALA A 1 181 ? 14.414 0.126 8.055 1 94 181 ALA A N 1
ATOM 1377 C CA . ALA A 1 181 ? 14.406 -0.425 9.406 1 94 181 ALA A CA 1
ATOM 1378 C C . ALA A 1 181 ? 15.82 -0.792 9.852 1 94 181 ALA A C 1
ATOM 1380 O O . ALA A 1 181 ? 16.641 -1.242 9.047 1 94 181 ALA A O 1
ATOM 1381 N N . ARG A 1 182 ? 16.016 -0.652 11.141 1 90.88 182 ARG A N 1
ATOM 1382 C CA . ARG A 1 182 ? 17.328 -0.934 11.688 1 90.88 182 ARG A CA 1
ATOM 1383 C C . ARG A 1 182 ? 17.312 -2.17 12.578 1 90.88 182 ARG A C 1
ATOM 1385 O O . ARG A 1 182 ? 18.359 -2.715 12.922 1 90.88 182 ARG A O 1
ATOM 1392 N N . GLU A 1 183 ? 16.141 -2.594 12.977 1 91 183 GLU A N 1
ATOM 1393 C CA . GLU A 1 183 ? 15.961 -3.801 13.781 1 91 183 GLU A CA 1
ATOM 1394 C C . GLU A 1 183 ? 15.188 -4.867 13.016 1 91 183 GLU A C 1
ATOM 1396 O O . GLU A 1 183 ? 14.367 -4.547 12.156 1 91 183 GLU A O 1
ATOM 1401 N N . VAL A 1 184 ? 15.445 -6.098 13.375 1 88.19 184 VAL A N 1
ATOM 1402 C CA . VAL A 1 184 ? 14.914 -7.23 12.625 1 88.19 184 VAL A CA 1
ATOM 1403 C C . VAL A 1 184 ? 13.391 -7.219 12.68 1 88.19 184 VAL A C 1
ATOM 1405 O O . VAL A 1 184 ? 12.719 -7.441 11.672 1 88.19 184 VAL A O 1
ATOM 1408 N N . MET A 1 185 ? 12.891 -6.984 13.844 1 91.19 185 MET A N 1
ATOM 1409 C CA . MET A 1 185 ? 11.438 -6.953 13.961 1 91.19 185 MET A CA 1
ATOM 1410 C C . MET A 1 185 ? 10.844 -5.836 13.109 1 91.19 185 MET A C 1
ATOM 1412 O O . MET A 1 185 ? 9.805 -6.016 12.477 1 91.19 185 MET A O 1
ATOM 1416 N N . SER A 1 186 ? 11.484 -4.691 13.117 1 93.75 186 SER A N 1
ATOM 1417 C CA . SER A 1 186 ? 11.055 -3.586 12.273 1 93.75 186 SER A CA 1
ATOM 1418 C C . SER A 1 186 ? 11.117 -3.961 10.797 1 93.75 186 SER A C 1
ATOM 1420 O O . SER A 1 186 ? 10.242 -3.59 10.016 1 93.75 186 SER A O 1
ATOM 1422 N N . LYS A 1 187 ? 12.125 -4.672 10.406 1 94.69 187 LYS A N 1
ATOM 1423 C CA . LYS A 1 187 ? 12.242 -5.145 9.031 1 94.69 187 LYS A CA 1
ATOM 1424 C C . LYS A 1 187 ? 11.086 -6.07 8.664 1 94.69 187 LYS A C 1
ATOM 1426 O O . LYS A 1 187 ? 10.477 -5.91 7.609 1 94.69 187 LYS A O 1
ATOM 1431 N N . ILE A 1 188 ? 10.82 -6.98 9.531 1 94.56 188 ILE A N 1
ATOM 1432 C CA . ILE A 1 188 ? 9.773 -7.973 9.305 1 94.56 188 ILE A CA 1
ATOM 1433 C C . ILE A 1 188 ? 8.422 -7.277 9.148 1 94.56 188 ILE A C 1
ATOM 1435 O O . ILE A 1 188 ? 7.699 -7.523 8.188 1 94.56 188 ILE A O 1
ATOM 1439 N N . MET A 1 189 ? 8.148 -6.367 10 1 94.94 189 MET A N 1
ATOM 1440 C CA . MET A 1 189 ? 6.848 -5.711 9.984 1 94.94 189 MET A CA 1
ATOM 1441 C C . MET A 1 189 ? 6.734 -4.754 8.805 1 94.94 189 MET A C 1
ATOM 1443 O O . MET A 1 189 ? 5.652 -4.586 8.234 1 94.94 189 MET A O 1
ATOM 1447 N N . GLY A 1 190 ? 7.848 -4.078 8.5 1 95.69 190 GLY A N 1
ATOM 1448 C CA . GLY A 1 190 ? 7.859 -3.217 7.332 1 95.69 190 GLY A CA 1
ATOM 1449 C C . GLY A 1 190 ? 7.57 -3.959 6.039 1 95.69 190 GLY A C 1
ATOM 1450 O O . GLY A 1 190 ? 6.883 -3.439 5.16 1 95.69 190 GLY A O 1
ATOM 1451 N N . ILE A 1 191 ? 7.961 -5.141 5.941 1 96.88 191 ILE A N 1
ATOM 1452 C CA . ILE A 1 191 ? 7.816 -5.953 4.742 1 96.88 191 ILE A CA 1
ATOM 1453 C C . ILE A 1 191 ? 6.434 -6.605 4.727 1 96.88 191 ILE A C 1
ATOM 1455 O O . ILE A 1 191 ? 5.812 -6.73 3.666 1 96.88 191 ILE A O 1
ATOM 1459 N N . HIS A 1 192 ? 5.879 -6.91 5.812 1 96.19 192 HIS A N 1
ATOM 1460 C CA . HIS A 1 192 ? 4.734 -7.805 5.957 1 96.19 192 HIS A CA 1
ATOM 1461 C C . HIS A 1 192 ? 3.484 -7.211 5.312 1 96.19 192 HIS A C 1
ATOM 1463 O O . HIS A 1 192 ? 2.852 -7.848 4.469 1 96.19 192 HIS A O 1
ATOM 1469 N N . PHE A 1 193 ? 3.195 -5.977 5.555 1 94.69 193 PHE A N 1
ATOM 1470 C CA . PHE A 1 193 ? 1.879 -5.445 5.215 1 94.69 193 PHE A CA 1
ATOM 1471 C C . PHE A 1 193 ? 1.764 -5.203 3.713 1 94.69 193 PHE A C 1
ATOM 1473 O O . PHE A 1 193 ? 0.784 -5.613 3.088 1 94.69 193 PHE A O 1
ATOM 1480 N N . PRO A 1 194 ? 2.779 -4.602 3.111 1 97.12 194 PRO A N 1
ATOM 1481 C CA . PRO A 1 194 ? 2.643 -4.41 1.665 1 97.12 194 PRO A CA 1
ATOM 1482 C C . PRO A 1 194 ? 2.561 -5.73 0.902 1 97.12 194 PRO A C 1
ATOM 1484 O O . PRO A 1 194 ? 1.798 -5.848 -0.06 1 97.12 194 PRO A O 1
ATOM 1487 N N . VAL A 1 195 ? 3.293 -6.727 1.36 1 97.44 195 VAL A N 1
ATOM 1488 C CA . VAL A 1 195 ? 3.281 -8.023 0.69 1 97.44 195 VAL A CA 1
ATOM 1489 C C . VAL A 1 195 ? 1.94 -8.711 0.926 1 97.44 195 VAL A C 1
ATOM 1491 O O . VAL A 1 195 ? 1.347 -9.266 -0.004 1 97.44 1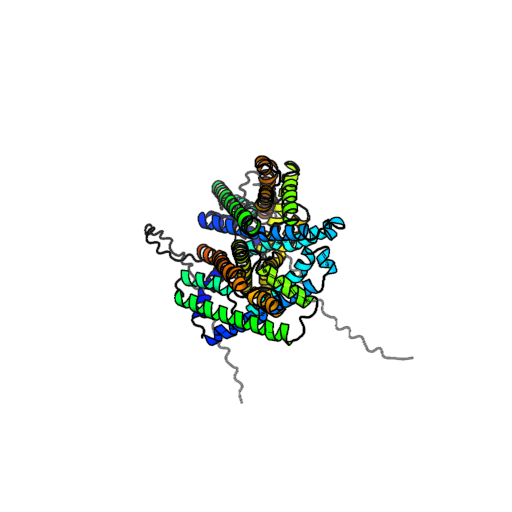95 VAL A O 1
ATOM 1494 N N . PHE A 1 196 ? 1.487 -8.656 2.152 1 97.44 196 PHE A N 1
ATOM 1495 C CA . PHE A 1 196 ? 0.165 -9.172 2.488 1 97.44 196 PHE A CA 1
ATOM 1496 C C . PHE A 1 196 ? -0.895 -8.586 1.563 1 97.44 196 PHE A C 1
ATOM 1498 O O . PHE A 1 196 ? -1.746 -9.312 1.046 1 97.44 196 PHE A O 1
ATOM 1505 N N . LEU A 1 197 ? -0.79 -7.328 1.272 1 96.5 197 LEU A N 1
ATOM 1506 C CA . LEU A 1 197 ? -1.779 -6.598 0.487 1 96.5 197 LEU A CA 1
ATOM 1507 C C . LEU A 1 197 ? -1.807 -7.102 -0.953 1 96.5 197 LEU A C 1
ATOM 1509 O O . LEU A 1 197 ? -2.879 -7.34 -1.512 1 96.5 197 LEU A O 1
ATOM 1513 N N . PHE A 1 198 ? -0.638 -7.273 -1.585 1 96.44 198 PHE A N 1
ATOM 1514 C CA . PHE A 1 198 ? -0.696 -7.605 -3.004 1 96.44 198 PHE A CA 1
ATOM 1515 C C . PHE A 1 198 ? -1.23 -9.016 -3.207 1 96.44 198 PHE A C 1
ATOM 1517 O O . PHE A 1 198 ? -1.867 -9.305 -4.223 1 96.44 198 PHE A O 1
ATOM 1524 N N . VAL A 1 199 ? -0.974 -9.852 -2.221 1 96.44 199 VAL A N 1
ATOM 1525 C CA . VAL A 1 199 ? -1.491 -11.219 -2.316 1 96.44 199 VAL A CA 1
ATOM 1526 C C . VAL A 1 199 ? -3.002 -11.211 -2.096 1 96.44 199 VAL A C 1
ATOM 1528 O O . VAL A 1 199 ? -3.75 -11.828 -2.857 1 96.44 199 VAL A O 1
ATOM 1531 N N . PHE A 1 200 ? -3.408 -10.516 -1.087 1 97.62 200 PHE A N 1
ATOM 1532 C CA . PHE A 1 200 ? -4.82 -10.492 -0.73 1 97.62 200 PHE A CA 1
ATOM 1533 C C . PHE A 1 200 ? -5.652 -9.875 -1.847 1 97.62 200 PHE A C 1
ATOM 1535 O O . PHE A 1 200 ? -6.773 -10.312 -2.111 1 97.62 200 PHE A O 1
ATOM 1542 N N . LEU A 1 201 ? -5.113 -8.891 -2.504 1 95.56 201 LEU A N 1
ATOM 1543 C CA . LEU A 1 201 ? -5.859 -8.148 -3.518 1 95.56 201 LEU A CA 1
ATOM 1544 C C . LEU A 1 201 ? -5.805 -8.867 -4.863 1 95.56 201 LEU A C 1
ATOM 1546 O O . LEU A 1 201 ? -6.426 -8.422 -5.832 1 95.56 201 LEU A O 1
ATOM 1550 N N . GLY A 1 202 ? -5.066 -9.906 -4.961 1 95.38 202 GLY A N 1
ATOM 1551 C CA . GLY A 1 202 ? -5.059 -10.719 -6.172 1 95.38 202 GLY A CA 1
ATOM 1552 C C . GLY A 1 202 ? -4.211 -10.125 -7.281 1 95.38 202 GLY A C 1
ATOM 1553 O O . GLY A 1 202 ? -4.582 -10.188 -8.453 1 95.38 202 GLY A O 1
ATOM 1554 N N . PHE A 1 203 ? -3.104 -9.477 -6.918 1 97.38 203 PHE A N 1
ATOM 1555 C CA . PHE A 1 203 ? -2.213 -8.875 -7.906 1 97.38 203 PHE A CA 1
ATOM 1556 C C . PHE A 1 203 ? -1.271 -9.922 -8.484 1 97.38 203 PHE A C 1
ATOM 1558 O O . PHE A 1 203 ? -1.277 -11.078 -8.055 1 97.38 203 PHE A O 1
ATOM 1565 N N . GLU A 1 204 ? -0.541 -9.539 -9.586 1 98.19 204 GLU A N 1
ATOM 1566 C CA . GLU A 1 204 ? 0.252 -10.492 -10.359 1 98.19 204 GLU A CA 1
ATOM 1567 C C . GLU A 1 204 ? 1.747 -10.242 -10.172 1 98.19 204 GLU A C 1
ATOM 1569 O O . GLU A 1 204 ? 2.25 -9.164 -10.5 1 98.19 204 GLU A O 1
ATOM 1574 N N . HIS A 1 205 ? 2.383 -11.219 -9.641 1 98.69 205 HIS A N 1
ATOM 1575 C CA . HIS A 1 205 ? 3.824 -11.219 -9.422 1 98.69 205 HIS A CA 1
ATOM 1576 C C . HIS A 1 205 ? 4.527 -12.188 -10.367 1 98.69 205 HIS A C 1
ATOM 1578 O O . HIS A 1 205 ? 4.297 -13.398 -10.305 1 98.69 205 HIS A O 1
ATOM 1584 N N . VAL A 1 206 ? 5.457 -11.703 -11.109 1 98.81 206 VAL A N 1
ATOM 1585 C CA . VAL A 1 206 ? 6.051 -12.477 -12.195 1 98.81 206 VAL A CA 1
ATOM 1586 C C . VAL A 1 206 ? 6.797 -13.68 -11.625 1 98.81 206 VAL A C 1
ATOM 1588 O O . VAL A 1 206 ? 6.723 -14.781 -12.164 1 98.81 206 VAL A O 1
ATOM 1591 N N . VAL A 1 207 ? 7.504 -13.5 -10.547 1 98.75 207 VAL A N 1
ATOM 1592 C CA . VAL A 1 207 ? 8.328 -14.562 -9.992 1 98.75 207 VAL A CA 1
ATOM 1593 C C . VAL A 1 207 ? 7.445 -15.586 -9.273 1 98.75 207 VAL A C 1
ATOM 1595 O O . VAL A 1 207 ? 7.688 -16.797 -9.352 1 98.75 207 VAL A O 1
ATOM 1598 N N . VAL A 1 208 ? 6.43 -15.117 -8.531 1 98.31 208 VAL A N 1
ATOM 1599 C CA . VAL A 1 208 ? 5.512 -16.047 -7.879 1 98.31 208 VAL A CA 1
ATOM 1600 C C . VAL A 1 208 ? 4.801 -16.891 -8.93 1 98.31 208 VAL A C 1
ATOM 1602 O O . VAL A 1 208 ? 4.582 -18.094 -8.719 1 98.31 208 VAL A O 1
ATOM 1605 N N . ASN A 1 209 ? 4.484 -16.297 -10.055 1 98.56 209 ASN A N 1
ATOM 1606 C CA . ASN A 1 209 ? 3.811 -17.016 -11.125 1 98.56 209 ASN A CA 1
ATOM 1607 C C . ASN A 1 209 ? 4.727 -18.047 -11.766 1 98.56 209 ASN A C 1
ATOM 1609 O O . ASN A 1 209 ? 4.254 -19 -12.398 1 98.56 209 ASN A O 1
ATOM 1613 N N . MET A 1 210 ? 6.07 -17.891 -11.617 1 98.38 210 MET A N 1
ATOM 1614 C CA . MET A 1 210 ? 7.02 -18.906 -12.055 1 98.38 210 MET A CA 1
ATOM 1615 C C . MET A 1 210 ? 6.836 -20.203 -11.266 1 98.38 210 MET A C 1
ATOM 1617 O O . MET A 1 210 ? 7.258 -21.266 -11.703 1 98.38 210 MET A O 1
ATOM 1621 N N . TYR A 1 211 ? 6.266 -20.062 -10.102 1 97.81 211 TYR A N 1
ATOM 1622 C CA . TYR A 1 211 ? 5.941 -21.234 -9.289 1 97.81 211 TYR A CA 1
ATOM 1623 C C . TYR A 1 211 ? 4.531 -21.734 -9.586 1 97.81 211 TYR A C 1
ATOM 1625 O O . TYR A 1 211 ? 4.332 -22.906 -9.891 1 97.81 211 TYR A O 1
ATOM 1633 N N . TYR A 1 212 ? 3.51 -20.875 -9.562 1 98.06 212 TYR A N 1
ATOM 1634 C CA . TYR A 1 212 ? 2.1 -21.25 -9.633 1 98.06 212 TYR A CA 1
ATOM 1635 C C . TYR A 1 212 ? 1.767 -21.875 -10.984 1 98.06 212 TYR A C 1
ATOM 1637 O O . TYR A 1 212 ? 1.113 -22.922 -11.039 1 98.06 212 TYR A O 1
ATOM 1645 N N . VAL A 1 213 ? 2.168 -21.281 -12.039 1 98.25 213 VAL A N 1
ATOM 1646 C CA . VAL A 1 213 ? 1.674 -21.672 -13.359 1 98.25 213 VAL A CA 1
ATOM 1647 C C . VAL A 1 213 ? 2.326 -22.969 -13.797 1 98.25 213 VAL A C 1
ATOM 1649 O O . VAL A 1 213 ? 1.633 -23.938 -14.133 1 98.25 213 VAL A O 1
ATOM 1652 N N . PRO A 1 214 ? 3.674 -23.109 -13.703 1 97.75 214 PRO A N 1
ATOM 1653 C CA . PRO A 1 214 ? 4.273 -24.391 -14.07 1 97.75 214 PRO A CA 1
ATOM 1654 C C . PRO A 1 214 ? 3.812 -25.547 -13.172 1 97.75 214 PRO A C 1
ATOM 1656 O O . PRO A 1 214 ? 3.68 -26.672 -13.633 1 97.75 214 PRO A O 1
ATOM 1659 N N . LEU A 1 215 ? 3.594 -25.25 -11.891 1 96.88 215 LEU A N 1
ATOM 1660 C CA . LEU A 1 215 ? 3.098 -26.281 -10.992 1 96.88 215 LEU A CA 1
ATOM 1661 C C . LEU A 1 215 ? 1.73 -26.797 -11.445 1 96.88 215 LEU A C 1
ATOM 1663 O O . LEU A 1 215 ? 1.478 -28 -11.453 1 96.88 215 LEU A O 1
ATOM 1667 N N . GLY A 1 216 ? 0.837 -25.844 -11.805 1 97.5 216 GLY A N 1
ATOM 1668 C CA . GLY A 1 216 ? -0.462 -26.234 -12.328 1 97.5 216 GLY A CA 1
ATOM 1669 C C . GLY A 1 216 ? -0.372 -27 -13.641 1 97.5 216 GLY A C 1
ATOM 1670 O O . GLY A 1 216 ? -1.104 -27.969 -13.852 1 97.5 216 GLY A O 1
ATOM 1671 N N . MET A 1 217 ? 0.533 -26.609 -14.516 1 96 217 MET A N 1
ATOM 1672 C CA . MET A 1 217 ? 0.753 -27.297 -15.781 1 96 217 MET A CA 1
ATOM 1673 C C . MET A 1 217 ? 1.213 -28.734 -15.555 1 96 217 MET A C 1
ATOM 1675 O O . MET A 1 217 ? 0.673 -29.656 -16.156 1 96 217 MET A O 1
ATOM 1679 N N . LEU A 1 218 ? 2.135 -28.875 -14.703 1 94.38 218 LEU A N 1
ATOM 1680 C CA . LEU A 1 218 ? 2.672 -30.188 -14.383 1 94.38 218 LEU A CA 1
ATOM 1681 C C . LEU A 1 218 ? 1.61 -31.062 -13.719 1 94.38 218 LEU A C 1
ATOM 1683 O O . LEU A 1 218 ? 1.636 -32.281 -13.852 1 94.38 218 LEU A O 1
ATOM 1687 N N . SER A 1 219 ? 0.668 -30.391 -13.055 1 94.31 219 SER A N 1
ATOM 1688 C CA . SER A 1 219 ? -0.388 -31.109 -12.336 1 94.31 219 SER A CA 1
ATOM 1689 C C . SER A 1 219 ? -1.543 -31.469 -13.266 1 94.31 219 SER A C 1
ATOM 1691 O O . SER A 1 219 ? -2.537 -32.062 -12.828 1 94.31 219 SER A O 1
ATOM 1693 N N . GLY A 1 220 ? -1.481 -31.047 -14.547 1 94.5 220 GLY A N 1
ATOM 1694 C CA . GLY A 1 220 ? -2.48 -31.484 -15.508 1 94.5 220 GLY A CA 1
ATOM 1695 C C . GLY A 1 220 ? -3.361 -30.344 -16 1 94.5 220 GLY A C 1
ATOM 1696 O O . GLY A 1 220 ? -4.32 -30.578 -16.734 1 94.5 220 GLY A O 1
ATOM 1697 N N . ALA A 1 221 ? -3.064 -29.141 -15.562 1 96.12 221 ALA A N 1
ATOM 1698 C CA . ALA A 1 221 ? -3.855 -28.016 -16.047 1 96.12 221 ALA A CA 1
ATOM 1699 C C . ALA A 1 221 ? -3.686 -27.844 -17.562 1 96.12 221 ALA A C 1
ATOM 1701 O O . ALA A 1 221 ? -2.588 -28.031 -18.094 1 96.12 221 ALA A O 1
ATOM 1702 N N . GLU A 1 222 ? -4.77 -27.438 -18.219 1 95.25 222 GLU A N 1
ATOM 1703 C CA . GLU A 1 222 ? -4.727 -27.188 -19.656 1 95.25 222 GLU A CA 1
ATOM 1704 C C . GLU A 1 222 ? -4.234 -25.781 -19.969 1 95.25 222 GLU A C 1
ATOM 1706 O O . GLU A 1 222 ? -4.973 -24.969 -20.531 1 95.25 222 GLU A O 1
ATOM 1711 N N . VAL A 1 223 ? -3.084 -25.531 -19.656 1 97.25 223 VAL A N 1
ATOM 1712 C CA . VAL A 1 223 ? -2.412 -24.266 -19.938 1 97.25 223 VAL A CA 1
ATOM 1713 C C . VAL A 1 223 ? -1.187 -24.516 -20.828 1 97.25 223 VAL A C 1
ATOM 1715 O O . VAL A 1 223 ? -0.272 -25.234 -20.422 1 97.25 223 VAL A O 1
ATOM 1718 N N . SER A 1 224 ? -1.215 -23.938 -22.031 1 97 224 SER A N 1
ATOM 1719 C CA . SER A 1 224 ? -0.079 -24.094 -22.922 1 97 224 SER A CA 1
ATOM 1720 C C . SER A 1 224 ? 1.061 -23.156 -22.547 1 97 224 SER A C 1
ATOM 1722 O O . SER A 1 224 ? 0.847 -22.172 -21.844 1 97 224 SER A O 1
ATOM 1724 N N . MET A 1 225 ? 2.234 -23.531 -23 1 96.5 225 MET A N 1
ATOM 1725 C CA . MET A 1 225 ? 3.391 -22.672 -22.781 1 96.5 225 MET A CA 1
ATOM 1726 C C . MET A 1 225 ? 3.158 -21.297 -23.406 1 96.5 225 MET A C 1
ATOM 1728 O O . MET A 1 225 ? 3.562 -20.266 -22.828 1 96.5 225 MET A O 1
ATOM 1732 N N . GLY A 1 226 ? 2.574 -21.25 -24.531 1 97.25 226 GLY A N 1
ATOM 1733 C CA . GLY A 1 226 ? 2.244 -20 -25.188 1 97.25 226 GLY A CA 1
ATOM 1734 C C . GLY A 1 226 ? 1.312 -19.125 -24.359 1 97.25 226 GLY A C 1
ATOM 1735 O O . GLY A 1 226 ? 1.492 -17.906 -24.281 1 97.25 226 GLY A O 1
ATOM 1736 N N . ARG A 1 227 ? 0.345 -19.781 -23.812 1 97.19 227 ARG A N 1
ATOM 1737 C CA . ARG A 1 227 ? -0.582 -19.047 -22.953 1 97.19 227 ARG A CA 1
ATOM 1738 C C . ARG A 1 227 ? 0.126 -18.531 -21.703 1 97.19 227 ARG A C 1
ATOM 1740 O O . ARG A 1 227 ? -0.103 -17.391 -21.281 1 97.19 227 ARG A O 1
ATOM 1747 N N . TYR A 1 228 ? 0.919 -19.328 -21.141 1 97.5 228 TYR A N 1
ATOM 1748 C CA . TYR A 1 228 ? 1.679 -18.891 -19.969 1 97.5 228 TYR A CA 1
ATOM 1749 C C . TYR A 1 228 ? 2.541 -17.672 -20.297 1 97.5 228 TYR A C 1
ATOM 1751 O O . TYR A 1 228 ? 2.492 -16.656 -19.609 1 97.5 228 TYR A O 1
ATOM 1759 N N . LEU A 1 229 ? 3.289 -17.781 -21.344 1 97.56 229 LEU A N 1
ATOM 1760 C CA . LEU A 1 229 ? 4.195 -16.703 -21.719 1 97.56 229 LEU A CA 1
ATOM 1761 C C . LEU A 1 229 ? 3.416 -15.453 -22.094 1 97.56 229 LEU A C 1
ATOM 1763 O O . LEU A 1 229 ? 3.736 -14.352 -21.641 1 97.56 229 LEU A O 1
ATOM 1767 N N . GLY A 1 230 ? 2.359 -15.562 -22.828 1 97.56 230 GLY A N 1
ATOM 1768 C CA . GLY A 1 230 ? 1.674 -14.43 -23.422 1 97.56 230 GLY A CA 1
ATOM 1769 C C . GLY A 1 230 ? 0.639 -13.805 -22.5 1 97.56 230 GLY A C 1
ATOM 1770 O O . GLY A 1 230 ? 0.304 -12.633 -22.641 1 97.56 230 GLY A O 1
ATOM 1771 N N . GLN A 1 231 ? 0.127 -14.586 -21.547 1 97.56 231 GLN A N 1
ATOM 1772 C CA . GLN A 1 231 ? -1.007 -14.094 -20.781 1 97.56 231 GLN A CA 1
ATOM 1773 C C . GLN A 1 231 ? -0.645 -13.953 -19.297 1 97.56 231 GLN A C 1
ATOM 1775 O O . GLN A 1 231 ? -1.429 -13.422 -18.516 1 97.56 231 GLN A O 1
ATOM 1780 N N . SER A 1 232 ? 0.525 -14.367 -18.969 1 98.25 232 SER A N 1
ATOM 1781 C CA . SER A 1 232 ? 0.906 -14.25 -17.562 1 98.25 232 SER A CA 1
ATOM 1782 C C . SER A 1 232 ? 2.326 -13.711 -17.422 1 98.25 232 SER A C 1
ATOM 1784 O O . SER A 1 232 ? 2.531 -12.625 -16.875 1 98.25 232 SER A O 1
ATOM 1786 N N . LEU A 1 233 ? 3.299 -14.391 -18 1 98.44 233 LEU A N 1
ATOM 1787 C CA . LEU A 1 233 ? 4.699 -14.062 -17.766 1 98.44 233 LEU A CA 1
ATOM 1788 C C . LEU A 1 233 ? 5.035 -12.68 -18.312 1 98.44 233 LEU A C 1
ATOM 1790 O O . LEU A 1 233 ? 5.547 -11.82 -17.594 1 98.44 233 LEU A O 1
ATOM 1794 N N . VAL A 1 234 ? 4.742 -12.445 -19.562 1 98.44 234 VAL A N 1
ATOM 1795 C CA . VAL A 1 234 ? 5.148 -11.203 -20.219 1 98.44 234 VAL A CA 1
ATOM 1796 C C . VAL A 1 234 ? 4.363 -10.031 -19.641 1 98.44 234 VAL A C 1
ATOM 1798 O O . VAL A 1 234 ? 4.945 -9.039 -19.203 1 98.44 234 VAL A O 1
ATOM 1801 N N . PRO A 1 235 ? 3.031 -10.156 -19.609 1 98.5 235 PRO A N 1
ATOM 1802 C CA . PRO A 1 235 ? 2.312 -9 -19.078 1 98.5 235 PRO A CA 1
ATOM 1803 C C . PRO A 1 235 ? 2.629 -8.719 -17.609 1 98.5 235 PRO A C 1
ATOM 1805 O O . PRO A 1 235 ? 2.713 -7.559 -17.203 1 98.5 235 PRO A O 1
ATOM 1808 N N . SER A 1 236 ? 2.779 -9.727 -16.797 1 98.56 236 SER A N 1
ATOM 1809 C CA . SER A 1 236 ? 3.121 -9.484 -15.398 1 98.56 236 SER A CA 1
ATOM 1810 C C . SER A 1 236 ? 4.523 -8.898 -15.266 1 98.56 236 SER A C 1
ATOM 1812 O O . SER A 1 236 ? 4.773 -8.062 -14.398 1 98.56 236 SER A O 1
ATOM 1814 N N . LEU A 1 237 ? 5.465 -9.328 -16.109 1 98.69 237 LEU A N 1
ATOM 1815 C CA . LEU A 1 237 ? 6.812 -8.766 -16.109 1 98.69 237 LEU A CA 1
ATOM 1816 C C . LEU A 1 237 ? 6.785 -7.281 -16.453 1 98.69 237 LEU A C 1
ATOM 1818 O O . LEU A 1 237 ? 7.402 -6.469 -15.758 1 98.69 237 LEU A O 1
ATOM 1822 N N . ILE A 1 238 ? 6.09 -6.957 -17.516 1 98.69 238 ILE A N 1
ATOM 1823 C CA . ILE A 1 238 ? 5.969 -5.559 -17.922 1 98.69 238 ILE A CA 1
ATOM 1824 C C . ILE A 1 238 ? 5.316 -4.758 -16.797 1 98.69 238 ILE A C 1
ATOM 1826 O O . ILE A 1 238 ? 5.781 -3.674 -16.438 1 98.69 238 ILE A O 1
ATOM 1830 N N . GLY A 1 239 ? 4.246 -5.289 -16.25 1 98.69 239 GLY A N 1
ATOM 1831 C CA . GLY A 1 239 ? 3.6 -4.637 -15.117 1 98.69 239 GLY A CA 1
ATOM 1832 C C . GLY A 1 239 ? 4.523 -4.445 -13.93 1 98.69 239 GLY A C 1
ATOM 1833 O O . GLY A 1 239 ? 4.547 -3.375 -13.32 1 98.69 239 GLY A O 1
ATOM 1834 N N . ASN A 1 240 ? 5.266 -5.52 -13.617 1 98.81 240 ASN A N 1
ATOM 1835 C CA . ASN A 1 240 ? 6.184 -5.438 -12.492 1 98.81 240 ASN A CA 1
ATOM 1836 C C . ASN A 1 240 ? 7.289 -4.414 -12.742 1 98.81 240 ASN A C 1
ATOM 1838 O O . ASN A 1 240 ? 7.742 -3.744 -11.812 1 98.81 240 ASN A O 1
ATOM 1842 N N . ILE A 1 241 ? 7.75 -4.266 -13.969 1 98.69 241 ILE A N 1
ATOM 1843 C CA . ILE A 1 241 ? 8.727 -3.238 -14.32 1 98.69 241 ILE A CA 1
ATOM 1844 C C . ILE A 1 241 ? 8.141 -1.854 -14.047 1 98.69 241 ILE A C 1
ATOM 1846 O O . ILE A 1 241 ? 8.75 -1.038 -13.352 1 98.69 241 ILE A O 1
ATOM 1850 N N . LEU A 1 242 ? 6.953 -1.647 -14.523 1 98.56 242 LEU A N 1
ATOM 1851 C CA . LEU A 1 242 ? 6.301 -0.352 -14.375 1 98.56 242 LEU A CA 1
ATOM 1852 C C . LEU A 1 242 ? 6.004 -0.056 -12.906 1 98.56 242 LEU A C 1
ATOM 1854 O O . LEU A 1 242 ? 6.113 1.091 -12.469 1 98.56 242 LEU A O 1
ATOM 1858 N N . GLY A 1 243 ? 5.613 -1.067 -12.172 1 98.5 243 GLY A N 1
ATOM 1859 C CA . GLY A 1 243 ? 5.367 -0.891 -10.75 1 98.5 243 GLY A CA 1
ATOM 1860 C C . GLY A 1 243 ? 6.602 -0.469 -9.977 1 98.5 243 GLY A C 1
ATOM 1861 O O . GLY A 1 243 ? 6.523 0.385 -9.086 1 98.5 243 GLY A O 1
ATOM 1862 N N . GLY A 1 244 ? 7.742 -1.104 -10.289 1 98.44 244 GLY A N 1
ATOM 1863 C CA . GLY A 1 244 ? 9 -0.713 -9.664 1 98.44 244 GLY A CA 1
ATOM 1864 C C . GLY A 1 244 ? 9.414 0.708 -10 1 98.44 244 GLY A C 1
ATOM 1865 O O . GLY A 1 244 ? 9.828 1.46 -9.117 1 98.44 244 GLY A O 1
ATOM 1866 N N . ILE A 1 245 ? 9.227 1.071 -11.211 1 97.88 245 ILE A N 1
ATOM 1867 C CA . ILE A 1 245 ? 9.562 2.41 -11.68 1 97.88 245 ILE A CA 1
ATOM 1868 C C . ILE A 1 245 ? 8.641 3.434 -11.016 1 97.88 245 ILE A C 1
ATOM 1870 O O . ILE A 1 245 ? 9.078 4.535 -10.672 1 97.88 245 ILE A O 1
ATOM 1874 N N . LEU A 1 246 ? 7.422 3.051 -10.82 1 97.62 246 LEU A N 1
ATOM 1875 C CA . LEU A 1 246 ? 6.402 3.938 -10.273 1 97.62 246 LEU A CA 1
ATOM 1876 C C . LEU A 1 246 ? 6.766 4.371 -8.852 1 97.62 246 LEU A C 1
ATOM 1878 O O . LEU A 1 246 ? 6.422 5.477 -8.43 1 97.62 246 LEU A O 1
ATOM 1882 N N . LEU A 1 247 ? 7.445 3.541 -8.109 1 97.38 247 LEU A N 1
ATOM 1883 C CA . LEU A 1 247 ? 7.91 3.955 -6.793 1 97.38 247 LEU A CA 1
ATOM 1884 C C . LEU A 1 247 ? 9.305 4.562 -6.875 1 97.38 247 LEU A C 1
ATOM 1886 O O . LEU A 1 247 ? 9.547 5.648 -6.336 1 97.38 247 LEU A O 1
ATOM 1890 N N . GLY A 1 248 ? 10.234 3.947 -7.594 1 97.5 248 GLY A N 1
ATOM 1891 C CA . GLY A 1 248 ? 11.648 4.285 -7.574 1 97.5 248 GLY A CA 1
ATOM 1892 C C . GLY A 1 248 ? 11.945 5.652 -8.164 1 97.5 248 GLY A C 1
ATOM 1893 O O . GLY A 1 248 ? 12.648 6.457 -7.555 1 97.5 248 GLY A O 1
ATOM 1894 N N . VAL A 1 249 ? 11.414 5.961 -9.273 1 95.75 249 VAL A N 1
ATOM 1895 C CA . VAL A 1 249 ? 11.75 7.176 -10.008 1 95.75 249 VAL A CA 1
ATOM 1896 C C . VAL A 1 249 ? 11.258 8.398 -9.242 1 95.75 249 VAL A C 1
ATOM 1898 O O . VAL A 1 249 ? 12.023 9.336 -8.992 1 95.75 249 VAL A O 1
ATOM 1901 N N . PRO A 1 250 ? 10 8.43 -8.781 1 95.62 250 PRO A N 1
ATOM 1902 C CA . PRO A 1 250 ? 9.562 9.602 -8.016 1 95.62 250 PRO A CA 1
ATOM 1903 C C . PRO A 1 250 ? 10.391 9.805 -6.746 1 95.62 250 PRO A C 1
ATOM 1905 O O . PRO A 1 250 ? 10.695 10.945 -6.383 1 95.62 250 PRO A O 1
ATOM 1908 N N . MET A 1 251 ? 10.789 8.727 -6.113 1 95.5 251 MET A N 1
ATOM 1909 C CA . MET A 1 251 ? 11.562 8.867 -4.887 1 95.5 251 MET A CA 1
ATOM 1910 C C . MET A 1 251 ? 12.906 9.531 -5.164 1 95.5 251 MET A C 1
ATOM 1912 O O . MET A 1 251 ? 13.391 10.328 -4.359 1 95.5 251 MET A O 1
ATOM 1916 N N . VAL A 1 252 ? 13.469 9.227 -6.32 1 95.19 252 VAL A N 1
ATOM 1917 C CA . VAL A 1 252 ? 14.703 9.891 -6.723 1 95.19 252 VAL A CA 1
ATOM 1918 C C . VAL A 1 252 ? 14.438 11.367 -6.996 1 95.19 252 VAL A C 1
ATOM 1920 O O . VAL A 1 252 ? 15.188 12.234 -6.539 1 95.19 252 VAL A O 1
ATOM 1923 N N . LEU A 1 253 ? 13.336 11.641 -7.621 1 93.75 253 LEU A N 1
ATOM 1924 C CA . LEU A 1 253 ? 13.008 13.008 -7.984 1 93.75 253 LEU A CA 1
ATOM 1925 C C . LEU A 1 253 ? 12.68 13.836 -6.746 1 93.75 253 LEU A C 1
ATOM 1927 O O . LEU A 1 253 ? 12.961 15.039 -6.703 1 93.75 253 LEU A O 1
ATOM 1931 N N . PHE A 1 254 ? 12.141 13.172 -5.789 1 92.75 254 PHE A N 1
ATOM 1932 C CA . PHE A 1 254 ? 11.758 13.859 -4.559 1 92.75 254 PHE A CA 1
ATOM 1933 C C . PHE A 1 254 ? 12.977 14.148 -3.697 1 92.75 254 PHE A C 1
ATOM 1935 O O . PHE A 1 254 ? 13.086 15.219 -3.098 1 92.75 254 PHE A O 1
ATOM 1942 N N . HIS A 1 255 ? 13.914 13.164 -3.611 1 92.75 255 HIS A N 1
ATOM 1943 C CA . HIS A 1 255 ? 14.875 13.195 -2.514 1 92.75 255 HIS A CA 1
ATOM 1944 C C . HIS A 1 255 ? 16.297 13.328 -3.035 1 92.75 255 HIS A C 1
ATOM 1946 O O . HIS A 1 255 ? 17.219 13.672 -2.281 1 92.75 255 HIS A O 1
ATOM 1952 N N . ALA A 1 256 ? 16.484 12.992 -4.293 1 92.06 256 ALA A N 1
ATOM 1953 C CA . ALA A 1 256 ? 17.812 13.055 -4.898 1 92.06 256 ALA A CA 1
ATOM 1954 C C . ALA A 1 256 ? 17.734 13.383 -6.387 1 92.06 256 ALA A C 1
ATOM 1956 O O . ALA A 1 256 ? 18.219 12.633 -7.227 1 92.06 256 ALA A O 1
ATOM 1957 N N . PRO A 1 257 ? 17.094 14.523 -6.613 1 88.62 257 PRO A N 1
ATOM 1958 C CA . PRO A 1 257 ? 16.953 14.844 -8.031 1 88.62 257 PRO A CA 1
ATOM 1959 C C . PRO A 1 257 ? 18.297 14.938 -8.758 1 88.62 257 PRO A C 1
ATOM 1961 O O . PRO A 1 257 ? 19.234 15.539 -8.242 1 88.62 257 PRO A O 1
ATOM 1964 N N . PRO A 1 258 ? 18.297 14.141 -9.805 1 82.81 258 PRO A N 1
ATOM 1965 C CA . PRO A 1 258 ? 19.562 14.211 -10.555 1 82.81 258 PRO A CA 1
ATOM 1966 C C . PRO A 1 258 ? 19.828 15.594 -11.141 1 82.81 258 PRO A C 1
ATOM 1968 O O . PRO A 1 258 ? 18.891 16.375 -11.344 1 82.81 258 PRO A O 1
ATOM 1971 N N . GLU A 1 259 ? 21 16.125 -10.961 1 67.38 259 GLU A N 1
ATOM 1972 C CA . GLU A 1 259 ? 21.328 17.391 -11.609 1 67.38 259 GLU A CA 1
ATOM 1973 C C . GLU A 1 259 ? 20.93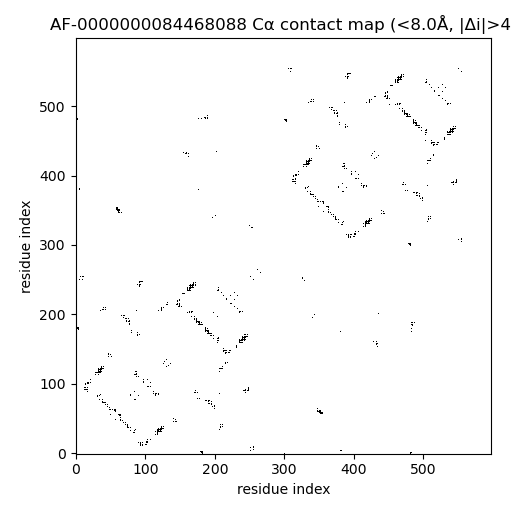8 17.391 -13.086 1 67.38 259 GLU A C 1
ATOM 1975 O O . GLU A 1 259 ? 21.391 16.531 -13.852 1 67.38 259 GLU A O 1
ATOM 1980 N N . LEU A 1 260 ? 19.672 17.25 -13.219 1 51.69 260 LEU A N 1
ATOM 1981 C CA . LEU A 1 260 ? 19.25 17.266 -14.609 1 51.69 260 LEU A CA 1
ATOM 1982 C C . LEU A 1 260 ? 19.953 18.375 -15.391 1 51.69 260 LEU A C 1
ATOM 1984 O O . LEU A 1 260 ? 19.891 19.547 -15.016 1 51.69 260 LEU A O 1
ATOM 1988 N N . ARG A 1 261 ? 21.219 18.203 -15.891 1 43.31 261 ARG A N 1
ATOM 1989 C CA . ARG A 1 261 ? 21.562 19.094 -17 1 43.31 261 ARG A CA 1
ATOM 1990 C C . ARG A 1 261 ? 20.422 19.188 -18 1 43.31 261 ARG A C 1
ATOM 1992 O O . ARG A 1 261 ? 20.312 18.328 -18.891 1 43.31 261 ARG A O 1
ATOM 1999 N N . LEU A 1 262 ? 19.234 19.375 -17.547 1 38.81 262 LEU A N 1
ATOM 2000 C CA . LEU A 1 262 ? 18.312 19.719 -18.609 1 38.81 262 LEU A CA 1
ATOM 2001 C C . LEU A 1 262 ? 18.891 20.797 -19.516 1 38.81 262 LEU A C 1
ATOM 2003 O O . LEU A 1 262 ? 19.391 21.812 -19.031 1 38.81 262 LEU A O 1
ATOM 2007 N N . PRO A 1 263 ? 19.234 20.453 -20.812 1 38.41 263 PRO A N 1
ATOM 2008 C CA . PRO A 1 263 ? 19.766 21.5 -21.688 1 38.41 263 PRO A CA 1
ATOM 2009 C C . PRO A 1 263 ? 18.984 22.812 -21.594 1 38.41 263 PRO A C 1
ATOM 2011 O O . PRO A 1 263 ? 19.484 23.859 -21.984 1 38.41 263 PRO A O 1
ATOM 2014 N N . LEU A 1 264 ? 17.656 22.734 -21.328 1 33.78 264 LEU A N 1
ATOM 2015 C CA . LEU A 1 264 ? 16.984 24.016 -21.531 1 33.78 264 LEU A CA 1
ATOM 2016 C C . LEU A 1 264 ? 17.234 24.969 -20.375 1 33.78 264 LEU A C 1
ATOM 2018 O O . LEU A 1 264 ? 17.203 26.188 -20.547 1 33.78 264 LEU A O 1
ATOM 2022 N N . PHE A 1 265 ? 16.922 24.547 -19 1 34.09 265 PHE A N 1
ATOM 2023 C CA . PHE A 1 265 ? 16.922 25.641 -18.031 1 34.09 265 PHE A CA 1
ATOM 2024 C C . PHE A 1 265 ? 18.328 25.906 -17.516 1 34.09 265 PHE A C 1
ATOM 2026 O O . PHE A 1 265 ? 18.766 25.281 -16.547 1 34.09 265 PHE A O 1
ATOM 2033 N N . ARG A 1 266 ? 19.359 26.109 -18.281 1 33.69 266 ARG A N 1
ATOM 2034 C CA . ARG A 1 266 ? 20.656 26.688 -17.953 1 33.69 266 ARG A CA 1
ATOM 2035 C C . ARG A 1 266 ? 20.484 27.969 -17.141 1 33.69 266 ARG A C 1
ATOM 2037 O O . ARG A 1 266 ? 21.453 28.703 -16.922 1 33.69 266 ARG A O 1
ATOM 2044 N N . ASN A 1 267 ? 19.328 28.656 -17.078 1 29.89 267 ASN A N 1
ATOM 2045 C CA . ASN A 1 267 ? 19.641 30 -16.641 1 29.89 267 ASN A CA 1
ATOM 2046 C C . ASN A 1 267 ? 20.219 30.016 -15.227 1 29.89 267 ASN A C 1
ATOM 2048 O O . ASN A 1 267 ? 21.297 30.547 -14.992 1 29.89 267 ASN A O 1
ATOM 2052 N N . GLY A 1 268 ? 19.422 30.609 -14.117 1 30.02 268 GLY A N 1
ATOM 2053 C CA . GLY A 1 268 ? 19.859 31.5 -13.062 1 30.02 268 GLY A CA 1
ATOM 2054 C C . GLY A 1 268 ? 20.531 30.781 -11.906 1 30.02 268 GLY A C 1
ATOM 2055 O O . GLY A 1 268 ? 20.094 29.703 -11.516 1 30.02 268 GLY A O 1
ATOM 2056 N N . LYS A 1 269 ? 21.812 31.016 -11.555 1 32.81 269 LYS A N 1
ATOM 2057 C CA . LYS A 1 269 ? 22.734 30.859 -10.43 1 32.81 269 LYS A CA 1
ATOM 2058 C C . LYS A 1 269 ? 22.016 31.109 -9.102 1 32.81 269 LYS A C 1
ATOM 2060 O O . LYS A 1 269 ? 21.844 32.25 -8.695 1 32.81 269 LYS A O 1
ATOM 2065 N N . ALA A 1 270 ? 20.906 30.641 -8.656 1 32.34 270 ALA A N 1
ATOM 2066 C CA . ALA A 1 270 ? 20.703 31.031 -7.266 1 32.34 270 ALA A CA 1
ATOM 2067 C C . ALA A 1 270 ? 21.875 30.594 -6.398 1 32.34 270 ALA A C 1
ATOM 2069 O O . ALA A 1 270 ? 22.25 29.422 -6.383 1 32.34 270 ALA A O 1
ATOM 2070 N N . LEU A 1 271 ? 22.797 31.438 -5.953 1 28.88 271 LEU A N 1
ATOM 2071 C CA . LEU A 1 271 ? 23.906 31.594 -5.02 1 28.88 271 LEU A CA 1
ATOM 2072 C C . LEU A 1 271 ? 23.562 31.016 -3.656 1 28.88 271 LEU A C 1
ATOM 2074 O O . LEU A 1 271 ? 23.953 31.562 -2.623 1 28.88 271 LEU A O 1
ATOM 2078 N N . SER A 1 272 ? 22.484 30.234 -3.445 1 29.38 272 SER A N 1
ATOM 2079 C CA . SER A 1 272 ? 22.422 30.047 -2 1 29.38 272 SER A CA 1
ATOM 2080 C C . SER A 1 272 ? 23.719 29.406 -1.476 1 29.38 272 SER A C 1
ATOM 2082 O O . SER A 1 272 ? 24.156 28.375 -1.991 1 29.38 272 SER A O 1
ATOM 2084 N N . GLU A 1 273 ? 24.625 30.219 -0.917 1 27.91 273 GLU A N 1
ATOM 2085 C CA . GLU A 1 273 ? 25.812 29.953 -0.107 1 27.91 273 GLU A CA 1
ATOM 2086 C C . GLU A 1 273 ? 25.578 28.797 0.854 1 27.91 273 GLU A C 1
ATOM 2088 O O . GLU A 1 273 ? 24.5 28.688 1.456 1 27.91 273 GLU A O 1
ATOM 2093 N N . PRO A 1 274 ? 26.234 27.812 0.731 1 29.95 274 PRO A N 1
ATOM 2094 C CA . PRO A 1 274 ? 26.219 26.656 1.643 1 29.95 274 PRO A CA 1
ATOM 2095 C C . PRO A 1 274 ? 26.312 27.078 3.109 1 29.95 274 PRO A C 1
ATOM 2097 O O . PRO A 1 274 ? 27.078 27.984 3.447 1 29.95 274 PRO A O 1
ATOM 2100 N N . TYR A 1 275 ? 25.219 27.328 3.846 1 26.83 275 TYR A N 1
ATOM 2101 C CA . TYR A 1 275 ? 25.359 27.531 5.281 1 26.83 275 TYR A CA 1
ATOM 2102 C C . TYR A 1 275 ? 26.5 26.719 5.855 1 26.83 275 TYR A C 1
ATOM 2104 O O . TYR A 1 275 ? 26.453 25.484 5.82 1 26.83 275 TYR A O 1
ATOM 2112 N N . GLU A 1 276 ? 27.719 27.172 5.734 1 27.23 276 GLU A N 1
ATOM 2113 C CA . GLU A 1 276 ? 28.906 26.688 6.426 1 27.23 276 GLU A CA 1
ATOM 2114 C C . GLU A 1 276 ? 28.641 26.516 7.918 1 27.23 276 GLU A C 1
ATOM 2116 O O . GLU A 1 276 ? 28.391 27.5 8.625 1 27.23 276 GLU A O 1
ATOM 2121 N N . SER A 1 277 ? 27.797 25.547 8.297 1 26.25 277 SER A N 1
ATOM 2122 C CA . SER A 1 277 ? 27.75 25.297 9.734 1 26.25 277 SER A CA 1
ATOM 2123 C C . SER A 1 277 ? 29.156 25.375 10.344 1 26.25 277 SER A C 1
ATOM 2125 O O . SER A 1 277 ? 30.062 24.688 9.883 1 26.25 277 SER A O 1
ATOM 2127 N N . SER A 1 278 ? 29.562 26.531 10.734 1 26.48 278 SER A N 1
ATOM 2128 C CA . SER A 1 278 ? 30.75 26.828 11.523 1 26.48 278 SER A CA 1
ATOM 2129 C C . SER A 1 278 ? 30.938 25.812 12.641 1 26.48 278 SER A C 1
ATOM 2131 O O . SER A 1 278 ? 30.109 25.703 13.539 1 26.48 278 SER A O 1
ATOM 2133 N N . SER A 1 279 ? 31.438 24.656 12.297 1 27.48 279 SER A N 1
ATOM 2134 C CA . SER A 1 279 ? 31.969 23.75 13.305 1 27.48 279 SER A CA 1
ATOM 2135 C C . SER A 1 279 ? 32.844 24.484 14.312 1 27.48 279 SER A C 1
ATOM 2137 O O . SER A 1 279 ? 33.844 25.062 13.945 1 27.48 279 SER A O 1
ATOM 2139 N N . VAL A 1 280 ? 32.219 25.172 15.234 1 28.27 280 VAL A N 1
ATOM 2140 C CA . VAL A 1 280 ? 33.062 25.688 16.328 1 28.27 280 VAL A CA 1
ATOM 2141 C C . VAL A 1 280 ? 34.031 24.609 16.766 1 28.27 280 VAL A C 1
ATOM 2143 O O . VAL A 1 280 ? 33.656 23.469 17.031 1 28.27 280 VAL A O 1
ATOM 2146 N N . PRO A 1 281 ? 35.219 24.734 16.391 1 27.62 281 PRO A N 1
ATOM 2147 C CA . PRO A 1 281 ? 36.281 23.828 16.828 1 27.62 281 PRO A CA 1
ATOM 2148 C C . PRO A 1 281 ? 36.281 23.609 18.344 1 27.62 281 PRO A C 1
ATOM 2150 O O . PRO A 1 281 ? 36.375 24.562 19.109 1 27.62 281 PRO A O 1
ATOM 2153 N N . VAL A 1 282 ? 35.281 22.891 18.828 1 27.98 282 VAL A N 1
ATOM 2154 C CA . VAL A 1 282 ? 35.406 22.672 20.266 1 27.98 282 VAL A CA 1
ATOM 2155 C C . VAL A 1 282 ? 36.812 22.25 20.609 1 27.98 282 VAL A C 1
ATOM 2157 O O . VAL A 1 282 ? 37.375 21.297 20.016 1 27.98 282 VAL A O 1
ATOM 2160 N N . SER A 1 283 ? 37.625 23.188 21.016 1 25.03 283 SER A N 1
ATOM 2161 C CA . SER A 1 283 ? 38.969 23.109 21.531 1 25.03 283 SER A CA 1
ATOM 2162 C C . SER A 1 283 ? 39.125 21.906 22.469 1 25.03 283 SER A C 1
ATOM 2164 O O . SER A 1 283 ? 38.281 21.656 23.312 1 25.03 283 SER A O 1
ATOM 2166 N N . GLU A 1 284 ? 39.75 20.844 21.969 1 27.72 284 GLU A N 1
ATOM 2167 C CA . GLU A 1 284 ? 40.312 19.672 22.625 1 27.72 284 GLU A CA 1
ATOM 2168 C C . GLU A 1 284 ? 40.969 20.047 23.953 1 27.72 284 GLU A C 1
ATOM 2170 O O . GLU A 1 284 ? 42.031 20.703 23.969 1 27.72 284 GLU A O 1
ATOM 2175 N N . THR A 1 285 ? 40.156 20.688 24.922 1 26.3 285 THR A N 1
ATOM 2176 C CA . THR A 1 285 ? 40.875 20.969 26.156 1 26.3 285 THR A CA 1
ATOM 2177 C C . THR A 1 285 ? 41.656 19.734 26.609 1 26.3 285 THR A C 1
ATOM 2179 O O . THR A 1 285 ? 41.094 18.641 26.734 1 26.3 285 THR A O 1
ATOM 2182 N N . SER A 1 286 ? 42.938 19.719 26.281 1 27.39 286 SER A N 1
ATOM 2183 C CA . SER A 1 286 ? 44.062 18.859 26.625 1 27.39 286 SER A CA 1
ATOM 2184 C C . SER A 1 286 ? 44.062 18.547 28.125 1 27.39 286 SER A C 1
ATOM 2186 O O . SER A 1 286 ? 44.344 19.422 28.938 1 27.39 286 SER A O 1
ATOM 2188 N N . THR A 1 287 ? 42.969 17.938 28.719 1 27.91 287 THR A N 1
ATOM 2189 C CA . THR A 1 287 ? 43.156 17.703 30.141 1 27.91 287 THR A CA 1
ATOM 2190 C C . THR A 1 287 ? 44.531 17.031 30.391 1 27.91 287 THR A C 1
ATOM 2192 O O . THR A 1 287 ? 44.844 16.031 29.75 1 27.91 287 THR A O 1
ATOM 2195 N N . PRO A 1 288 ? 45.406 17.766 31.062 1 27.03 288 PRO A N 1
ATOM 2196 C CA . PRO A 1 288 ? 46.812 17.422 31.375 1 27.03 288 PRO A CA 1
ATOM 2197 C C . PRO A 1 288 ? 46.969 16.031 31.953 1 27.03 288 PRO A C 1
ATOM 2199 O O . PRO A 1 288 ? 46.031 15.516 32.594 1 27.03 288 PRO A O 1
ATOM 2202 N N . ALA A 1 289 ? 47.688 15.188 31.281 1 29.11 289 ALA A N 1
ATOM 2203 C CA . ALA A 1 289 ? 48.156 13.852 31.609 1 29.11 289 ALA A CA 1
ATOM 2204 C C . ALA A 1 289 ? 48.719 13.805 33.031 1 29.11 289 ALA A C 1
ATOM 2206 O O . ALA A 1 289 ? 49.75 14.414 33.312 1 29.11 289 ALA A O 1
ATOM 2207 N N . VAL A 1 290 ? 47.844 14.039 34.094 1 26.56 290 VAL A N 1
ATOM 2208 C CA . VAL A 1 290 ? 48.469 13.961 35.406 1 26.56 290 VAL A CA 1
ATOM 2209 C C . VAL A 1 290 ? 49.438 12.766 35.469 1 26.56 290 VAL A C 1
ATOM 2211 O O . VAL A 1 290 ? 49.062 11.648 35.125 1 26.56 290 VAL A O 1
ATOM 2214 N N . SER A 1 291 ? 50.688 13.039 35.406 1 26.45 291 SER A N 1
ATOM 2215 C CA . SER A 1 291 ? 51.938 12.305 35.531 1 26.45 291 SER A CA 1
ATOM 2216 C C . SER A 1 291 ? 51.938 11.406 36.75 1 26.45 291 SER A C 1
ATOM 2218 O O . SER A 1 291 ? 52.812 11.547 37.625 1 26.45 291 SER A O 1
ATOM 2220 N N . LEU A 1 292 ? 50.812 10.75 37.125 1 25.23 292 LEU A N 1
ATOM 2221 C CA . LEU A 1 292 ? 51 10.148 38.438 1 25.23 292 LEU A CA 1
ATOM 2222 C C . LEU A 1 292 ? 52.281 9.32 38.5 1 25.23 292 LEU A C 1
ATOM 2224 O O . LEU A 1 292 ? 52.5 8.453 37.625 1 25.23 292 LEU A O 1
ATOM 2228 N N . LYS A 1 293 ? 53.375 9.797 39.062 1 27.59 293 LYS A N 1
ATOM 2229 C CA . LYS A 1 293 ? 54.688 9.344 39.469 1 27.59 293 LYS A CA 1
ATOM 2230 C C . LYS A 1 293 ? 54.625 8 40.188 1 27.59 293 LYS A C 1
ATOM 2232 O O . LYS A 1 293 ? 53.906 7.855 41.188 1 27.59 293 LYS A O 1
ATOM 2237 N N . PRO A 1 294 ? 54.781 6.898 39.469 1 24.64 294 PRO A N 1
ATOM 2238 C CA . PRO A 1 294 ? 54.844 5.652 40.25 1 24.64 294 PRO A CA 1
ATOM 2239 C C . PRO A 1 294 ? 55.781 5.738 41.438 1 24.64 294 PRO A C 1
ATOM 2241 O O . PRO A 1 294 ? 56.812 6.422 41.406 1 24.64 294 PRO A O 1
ATOM 2244 N N . ALA A 1 295 ? 55.312 5.645 42.719 1 27.39 295 ALA A N 1
ATOM 2245 C CA . ALA A 1 295 ? 55.906 5.484 44.031 1 27.39 295 ALA A CA 1
ATOM 2246 C C . ALA A 1 295 ? 57.156 4.605 43.938 1 27.39 295 ALA A C 1
ATOM 2248 O O . ALA A 1 295 ? 57.219 3.695 43.094 1 27.39 295 ALA A O 1
ATOM 2249 N N . VAL A 1 296 ? 58.188 4.801 44.75 1 25.14 296 VAL A N 1
ATOM 2250 C CA . VAL A 1 296 ? 59.562 4.57 45.188 1 25.14 296 VAL A CA 1
ATOM 2251 C C . VAL A 1 296 ? 59.719 3.119 45.625 1 25.14 296 VAL A C 1
ATOM 2253 O O . VAL A 1 296 ? 60.219 2.854 46.75 1 25.14 296 VAL A O 1
ATOM 2256 N N . ASP A 1 297 ? 58.906 2.107 45.375 1 26.42 297 ASP A N 1
ATOM 2257 C CA . ASP A 1 297 ? 59.375 1.043 46.25 1 26.42 297 ASP A CA 1
ATOM 2258 C C . ASP A 1 297 ? 60.875 0.848 46.156 1 26.42 297 ASP A C 1
ATOM 2260 O O . ASP A 1 297 ? 61.438 0.882 45.062 1 26.42 297 ASP A O 1
ATOM 2264 N N . GLY A 1 298 ? 61.812 0.934 47.312 1 26.83 298 GLY A N 1
ATOM 2265 C CA . GLY A 1 298 ? 63.125 0.594 47.875 1 26.83 298 GLY A CA 1
ATOM 2266 C C . GLY A 1 298 ? 63.594 -0.792 47.469 1 26.83 298 GLY A C 1
ATOM 2267 O O . GLY A 1 298 ? 64.75 -0.971 47.125 1 26.83 298 GLY A O 1
ATOM 2268 N N . SER A 1 299 ? 63.375 -2.117 47.906 1 23.39 299 SER A N 1
ATOM 2269 C CA . SER A 1 299 ? 64.188 -3.16 47.344 1 23.39 299 SER A CA 1
ATOM 2270 C C . SER A 1 299 ? 64 -3.275 45.844 1 23.39 299 SER A C 1
ATOM 2272 O O . SER A 1 299 ? 62.875 -3.148 45.344 1 23.39 299 SER A O 1
ATOM 2274 N N . MET B 1 1 ? 16 3.645 22.031 1 60.47 1 MET B N 1
ATOM 2275 C CA . MET B 1 1 ? 15.914 5.094 21.891 1 60.47 1 MET B CA 1
ATOM 2276 C C . MET B 1 1 ? 14.508 5.586 22.188 1 60.47 1 MET B C 1
ATOM 2278 O O . MET B 1 1 ? 13.523 4.914 21.859 1 60.47 1 MET B O 1
ATOM 2282 N N . ASP B 1 2 ? 14.414 6.68 22.953 1 75.69 2 ASP B N 1
ATOM 2283 C CA . ASP B 1 2 ? 13.133 7.145 23.484 1 75.69 2 ASP B CA 1
ATOM 2284 C C . ASP B 1 2 ? 12.273 7.766 22.391 1 75.69 2 ASP B C 1
ATOM 2286 O O . ASP B 1 2 ? 12.797 8.383 21.453 1 75.69 2 ASP B O 1
ATOM 2290 N N . ALA B 1 3 ? 11.062 7.52 22.516 1 86.44 3 ALA B N 1
ATOM 2291 C CA . ALA B 1 3 ? 10.086 8.219 21.688 1 86.44 3 ALA B CA 1
ATOM 2292 C C . ALA B 1 3 ? 10.133 9.727 21.938 1 86.44 3 ALA B C 1
ATOM 2294 O O . ALA B 1 3 ? 10.5 10.172 23.031 1 86.44 3 ALA B O 1
ATOM 2295 N N . LEU B 1 4 ? 9.742 10.477 20.938 1 91.56 4 LEU B N 1
ATOM 2296 C CA . LEU B 1 4 ? 9.625 11.922 21.125 1 91.56 4 LEU B CA 1
ATOM 2297 C C . LEU B 1 4 ? 8.516 12.25 22.109 1 91.56 4 LEU B C 1
ATOM 2299 O O . LEU B 1 4 ? 7.461 11.609 22.109 1 91.56 4 LEU B O 1
ATOM 2303 N N . THR B 1 5 ? 8.742 13.25 22.875 1 91.25 5 THR B N 1
ATOM 2304 C CA . THR B 1 5 ? 7.719 13.742 23.797 1 91.25 5 THR B CA 1
ATOM 2305 C C . THR B 1 5 ? 6.656 14.539 23.031 1 91.25 5 THR B C 1
ATOM 2307 O O . THR B 1 5 ? 6.883 14.961 21.906 1 91.25 5 THR B O 1
ATOM 2310 N N . PRO B 1 6 ? 5.508 14.773 23.688 1 93.38 6 PRO B N 1
ATOM 2311 C CA . PRO B 1 6 ? 4.473 15.586 23.047 1 93.38 6 PRO B CA 1
ATOM 2312 C C . PRO B 1 6 ? 4.969 16.984 22.672 1 93.38 6 PRO B C 1
ATOM 2314 O O . PRO B 1 6 ? 4.605 17.5 21.609 1 93.38 6 PRO B O 1
ATOM 2317 N N . ALA B 1 7 ? 5.777 17.547 23.438 1 94.62 7 ALA B N 1
ATOM 2318 C CA . ALA B 1 7 ? 6.34 18.859 23.156 1 94.62 7 ALA B CA 1
ATOM 2319 C C . ALA B 1 7 ? 7.227 18.828 21.906 1 94.62 7 ALA B C 1
ATOM 2321 O O . ALA B 1 7 ? 7.156 19.719 21.062 1 94.62 7 ALA B O 1
ATOM 2322 N N . GLN B 1 8 ? 7.992 17.844 21.828 1 95.5 8 GLN B N 1
ATOM 2323 C CA . GLN B 1 8 ? 8.891 17.688 20.688 1 95.5 8 GLN B CA 1
ATOM 2324 C C . GLN B 1 8 ? 8.109 17.422 19.406 1 95.5 8 GLN B C 1
ATOM 2326 O O . GLN B 1 8 ? 8.461 17.953 18.344 1 95.5 8 GLN B O 1
ATOM 2331 N N . VAL B 1 9 ? 7.082 16.625 19.5 1 96.75 9 VAL B N 1
ATOM 2332 C CA . VAL B 1 9 ? 6.246 16.328 18.328 1 96.75 9 VAL B CA 1
ATOM 2333 C C . VAL B 1 9 ? 5.531 17.609 17.875 1 96.75 9 VAL B C 1
ATOM 2335 O O . VAL B 1 9 ? 5.414 17.859 16.688 1 96.75 9 VAL B O 1
ATOM 2338 N N . THR B 1 10 ? 5.055 18.344 18.875 1 96.5 10 THR B N 1
ATOM 2339 C CA . THR B 1 10 ? 4.402 19.609 18.562 1 96.5 10 THR B CA 1
ATOM 2340 C C . THR B 1 10 ? 5.336 20.516 17.766 1 96.5 10 THR B C 1
ATOM 2342 O O . THR B 1 10 ? 4.953 21.062 16.734 1 96.5 10 THR B O 1
ATOM 2345 N N . GLN B 1 11 ? 6.574 20.641 18.219 1 96.44 11 GLN B N 1
ATOM 2346 C CA . GLN B 1 11 ? 7.551 21.469 17.531 1 96.44 11 GLN B CA 1
ATOM 2347 C C . GLN B 1 11 ? 7.844 20.938 16.141 1 96.44 11 GLN B C 1
ATOM 2349 O O . GLN B 1 11 ? 8.023 21.703 15.195 1 96.44 11 GLN B O 1
ATOM 2354 N N . HIS B 1 12 ? 7.883 19.688 16.016 1 96.25 12 HIS B N 1
ATOM 2355 C CA . HIS B 1 12 ? 8.117 19.047 14.727 1 96.25 12 HIS B CA 1
ATOM 2356 C C . HIS B 1 12 ? 7.055 19.453 13.711 1 96.25 12 HIS B C 1
ATOM 2358 O O . HIS B 1 12 ? 7.387 19.844 12.586 1 96.25 12 HIS B O 1
ATOM 2364 N N . PHE B 1 13 ? 5.82 19.406 14.102 1 97.44 13 PHE B N 1
ATOM 2365 C CA . PHE B 1 13 ? 4.738 19.688 13.164 1 97.44 13 PHE B CA 1
ATOM 2366 C C . PHE B 1 13 ? 4.637 21.188 12.883 1 97.44 13 PHE B C 1
ATOM 2368 O O . PHE B 1 13 ? 4.289 21.594 11.773 1 97.44 13 PHE B O 1
ATOM 2375 N N . ILE B 1 14 ? 4.992 22.016 13.914 1 96.69 14 ILE B N 1
ATOM 2376 C CA . ILE B 1 14 ? 5.043 23.453 13.68 1 96.69 14 ILE B CA 1
ATOM 2377 C C . ILE B 1 14 ? 6.066 23.766 12.594 1 96.69 14 ILE B C 1
ATOM 2379 O O . ILE B 1 14 ? 5.805 24.562 11.688 1 96.69 14 ILE B O 1
ATOM 2383 N N . ASP B 1 15 ? 7.168 23.094 12.586 1 96.75 15 ASP B N 1
ATOM 2384 C CA . ASP B 1 15 ? 8.242 23.344 11.633 1 96.75 15 ASP B CA 1
ATOM 2385 C C . ASP B 1 15 ? 7.945 22.688 10.289 1 96.75 15 ASP B C 1
ATOM 2387 O O . ASP B 1 15 ? 8.406 23.156 9.242 1 96.75 15 ASP B O 1
ATOM 2391 N N . LEU B 1 16 ? 7.191 21.672 10.281 1 96.19 16 LEU B N 1
ATOM 2392 C CA . LEU B 1 16 ? 6.906 20.906 9.078 1 96.19 16 LEU B CA 1
ATOM 2393 C C . LEU B 1 16 ? 6.105 21.734 8.086 1 96.19 16 LEU B C 1
ATOM 2395 O O . LEU B 1 16 ? 6.297 21.625 6.871 1 96.19 16 LEU B O 1
ATOM 2399 N N . GLY B 1 17 ? 5.203 22.531 8.586 1 95.81 17 GLY B N 1
ATOM 2400 C CA . GLY B 1 17 ? 4.43 23.391 7.707 1 95.81 17 GLY B CA 1
ATOM 2401 C C . GLY B 1 17 ? 5.293 24.281 6.828 1 95.81 17 GLY B C 1
ATOM 2402 O O . GLY B 1 17 ? 5.023 24.422 5.633 1 95.81 17 GLY B O 1
ATOM 2403 N N . ARG B 1 18 ? 6.363 24.828 7.441 1 94.62 18 ARG B N 1
ATOM 2404 C CA . ARG B 1 18 ? 7.285 25.672 6.688 1 94.62 18 ARG B CA 1
ATOM 2405 C C . ARG B 1 18 ? 8.008 24.875 5.605 1 94.62 18 ARG B C 1
ATOM 2407 O O . ARG B 1 18 ? 8.164 25.344 4.48 1 94.62 18 ARG B O 1
ATOM 2414 N N . THR B 1 19 ? 8.383 23.75 5.949 1 95.12 19 THR B N 1
ATOM 2415 C CA . THR B 1 19 ? 9.07 22.875 5.008 1 95.12 19 THR B CA 1
ATOM 2416 C C . THR B 1 19 ? 8.164 22.547 3.826 1 95.12 19 THR B C 1
ATOM 2418 O O . THR B 1 19 ? 8.602 22.562 2.674 1 95.12 19 THR B O 1
ATOM 2421 N N . LYS B 1 20 ? 6.91 22.266 4.098 1 96.06 20 LYS B N 1
ATOM 2422 C CA . LYS B 1 20 ? 5.977 21.828 3.064 1 96.06 20 LYS B CA 1
ATOM 2423 C C . LYS B 1 20 ? 5.602 22.969 2.137 1 96.06 20 LYS B C 1
ATOM 2425 O O . LYS B 1 20 ? 5.43 22.781 0.932 1 96.06 20 LYS B O 1
ATOM 2430 N N . VAL B 1 21 ? 5.5 24.156 2.658 1 95.56 21 VAL B N 1
ATOM 2431 C CA . VAL B 1 21 ? 5.125 25.281 1.824 1 95.56 21 VAL B CA 1
ATOM 2432 C C . VAL B 1 21 ? 6.285 25.672 0.91 1 95.56 21 VAL B C 1
ATOM 2434 O O . VAL B 1 21 ? 6.082 26.266 -0.153 1 95.56 21 VAL B O 1
ATOM 2437 N N . ARG B 1 22 ? 7.52 25.328 1.286 1 94.5 22 ARG B N 1
ATOM 2438 C CA . ARG B 1 22 ? 8.711 25.656 0.512 1 94.5 22 ARG B CA 1
ATOM 2439 C C . ARG B 1 22 ? 9 24.594 -0.541 1 94.5 22 ARG B C 1
ATOM 2441 O O . ARG B 1 22 ? 9.82 24.812 -1.436 1 94.5 22 ARG B O 1
ATOM 2448 N N . GLN B 1 23 ? 8.359 23.547 -0.394 1 94.56 23 GLN B N 1
ATOM 2449 C CA . GLN B 1 23 ? 8.508 22.469 -1.371 1 94.56 23 GLN B CA 1
ATOM 2450 C C . GLN B 1 23 ? 7.969 22.891 -2.734 1 94.56 23 GLN B C 1
ATOM 2452 O O . GLN B 1 23 ? 6.953 23.578 -2.818 1 94.56 23 GLN B O 1
ATOM 2457 N N . SER B 1 24 ? 8.641 22.453 -3.807 1 94.81 24 SER B N 1
ATOM 2458 C CA . SER B 1 24 ? 8.164 22.781 -5.145 1 94.81 24 SER B CA 1
ATOM 2459 C C . SER B 1 24 ? 6.77 22.203 -5.387 1 94.81 24 SER B C 1
ATOM 2461 O O . SER B 1 24 ? 6.441 21.125 -4.875 1 94.81 24 SER B O 1
ATOM 2463 N N . PHE B 1 25 ? 6.066 22.891 -6.195 1 95.31 25 PHE B N 1
ATOM 2464 C CA . PHE B 1 25 ? 4.668 22.562 -6.453 1 95.31 25 PHE B CA 1
ATOM 2465 C C . PHE B 1 25 ? 4.535 21.156 -7.031 1 95.31 25 PHE B C 1
ATOM 2467 O O . PHE B 1 25 ? 3.645 20.406 -6.637 1 95.31 25 PHE B O 1
ATOM 2474 N N . HIS B 1 26 ? 5.383 20.797 -7.949 1 95.62 26 HIS B N 1
ATOM 2475 C CA . HIS B 1 26 ? 5.273 19.5 -8.609 1 95.62 26 HIS B CA 1
ATOM 2476 C C . HIS B 1 26 ? 5.641 18.375 -7.656 1 95.62 26 HIS B C 1
ATOM 2478 O O . HIS B 1 26 ? 5.055 17.281 -7.719 1 95.62 26 HIS B O 1
ATOM 2484 N N . VAL B 1 27 ? 6.609 18.594 -6.773 1 95.75 27 VAL B N 1
ATOM 2485 C CA . VAL B 1 27 ? 6.988 17.578 -5.793 1 95.75 27 VAL B CA 1
ATOM 2486 C C . VAL B 1 27 ? 5.824 17.328 -4.836 1 95.75 27 VAL B C 1
ATOM 2488 O O . VAL B 1 27 ? 5.477 16.188 -4.562 1 95.75 27 VAL B O 1
ATOM 2491 N N . THR B 1 28 ? 5.246 18.453 -4.414 1 97.12 28 THR B N 1
ATOM 2492 C CA . THR B 1 28 ? 4.094 18.344 -3.521 1 97.12 28 THR B CA 1
ATOM 2493 C C . THR B 1 28 ? 2.949 17.609 -4.211 1 97.12 28 THR B C 1
ATOM 2495 O O . THR B 1 28 ? 2.332 16.719 -3.621 1 97.12 28 THR B O 1
ATOM 2498 N N . PHE B 1 29 ? 2.68 17.891 -5.414 1 98.19 29 PHE B N 1
ATOM 2499 C CA . PHE B 1 29 ? 1.588 17.266 -6.156 1 98.19 29 PHE B CA 1
ATOM 2500 C C . PHE B 1 29 ? 1.814 15.766 -6.293 1 98.19 29 PHE B C 1
ATOM 2502 O O . PHE B 1 29 ? 0.901 14.977 -6.066 1 98.19 29 PHE B O 1
ATOM 2509 N N . PHE B 1 30 ? 2.994 15.367 -6.625 1 97.56 30 PHE B N 1
ATOM 2510 C CA . PHE B 1 30 ? 3.234 13.961 -6.898 1 97.56 30 PHE B CA 1
ATOM 2511 C C . PHE B 1 30 ? 3.328 13.164 -5.602 1 97.56 30 PHE B C 1
ATOM 2513 O O . PHE B 1 30 ? 2.92 12 -5.551 1 97.56 30 PHE B O 1
ATOM 2520 N N . LYS B 1 31 ? 3.873 13.758 -4.582 1 97.94 31 LYS B N 1
ATOM 2521 C CA . LYS B 1 31 ? 3.777 13.117 -3.273 1 97.94 31 LYS B CA 1
ATOM 2522 C C . LYS B 1 31 ? 2.322 12.906 -2.869 1 97.94 31 LYS B C 1
ATOM 2524 O O . LYS B 1 31 ? 1.977 11.883 -2.281 1 97.94 31 LYS B O 1
ATOM 2529 N N . ALA B 1 32 ? 1.526 13.945 -3.178 1 98.81 32 ALA B N 1
ATOM 2530 C CA . ALA B 1 32 ? 0.097 13.844 -2.889 1 98.81 32 ALA B CA 1
ATOM 2531 C C . ALA B 1 32 ? -0.564 12.781 -3.756 1 98.81 32 ALA B C 1
ATOM 2533 O O . ALA B 1 32 ? -1.426 12.031 -3.285 1 98.81 32 ALA B O 1
ATOM 2534 N N . TRP B 1 33 ? -0.228 12.711 -5 1 98.56 33 TRP B N 1
ATOM 2535 C CA . TRP B 1 33 ? -0.721 11.664 -5.895 1 98.56 33 TRP B CA 1
ATOM 2536 C C . TRP B 1 33 ? -0.415 10.281 -5.332 1 98.56 33 TRP B C 1
ATOM 2538 O O . TRP B 1 33 ? -1.291 9.414 -5.293 1 98.56 33 TRP B O 1
ATOM 2548 N N . MET B 1 34 ? 0.84 10.133 -4.867 1 98.19 34 MET B N 1
ATOM 2549 C CA . MET B 1 34 ? 1.276 8.859 -4.301 1 98.19 34 MET B CA 1
ATOM 2550 C C . MET B 1 34 ? 0.442 8.4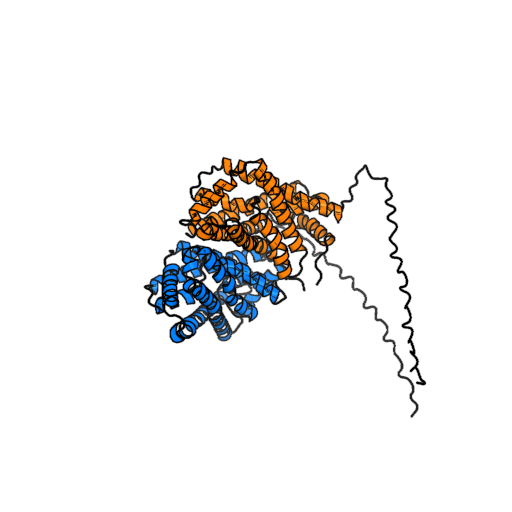92 -3.078 1 98.19 34 MET B C 1
ATOM 2552 O O . MET B 1 34 ? 0.07 7.336 -2.898 1 98.19 34 MET B O 1
ATOM 2556 N N . ALA B 1 35 ? 0.19 9.477 -2.295 1 98.56 35 ALA B N 1
ATOM 2557 C CA . ALA B 1 35 ? -0.614 9.234 -1.099 1 98.56 35 ALA B CA 1
ATOM 2558 C C . ALA B 1 35 ? -2.021 8.773 -1.469 1 98.56 35 ALA B C 1
ATOM 2560 O O . ALA B 1 35 ? -2.549 7.836 -0.873 1 98.56 35 ALA B O 1
ATOM 2561 N N . GLY B 1 36 ? -2.643 9.438 -2.447 1 98.38 36 GLY B N 1
ATOM 2562 C CA . GLY B 1 36 ? -3.945 9.008 -2.93 1 98.38 36 GLY B CA 1
ATOM 2563 C C . GLY B 1 36 ? -3.938 7.598 -3.488 1 98.38 36 GLY B C 1
ATOM 2564 O O . GLY B 1 36 ? -4.867 6.824 -3.248 1 98.38 36 GLY B O 1
ATOM 2565 N N . TRP B 1 37 ? -2.861 7.285 -4.145 1 97.56 37 TRP B N 1
ATOM 2566 C CA . TRP B 1 37 ? -2.639 5.961 -4.715 1 97.56 37 TRP B CA 1
ATOM 2567 C C . TRP B 1 37 ? -2.498 4.91 -3.617 1 97.56 37 TRP B C 1
ATOM 2569 O O . TRP B 1 37 ? -3.129 3.852 -3.678 1 97.56 37 TRP B O 1
ATOM 2579 N N . MET B 1 38 ? -1.824 5.164 -2.605 1 97.75 38 MET B N 1
ATOM 2580 C CA . MET B 1 38 ? -1.511 4.207 -1.546 1 97.75 38 MET B CA 1
ATOM 2581 C C . MET B 1 38 ? -2.723 3.971 -0.651 1 97.75 38 MET B C 1
ATOM 2583 O O . MET B 1 38 ? -2.961 2.848 -0.206 1 97.75 38 MET B O 1
ATOM 2587 N N . VAL B 1 39 ? -3.467 5.035 -0.355 1 96.62 39 VAL B N 1
ATOM 2588 C CA . VAL B 1 39 ? -4.598 4.883 0.555 1 96.62 39 VAL B CA 1
ATOM 2589 C C . VAL B 1 39 ? -5.637 3.951 -0.061 1 96.62 39 VAL B C 1
ATOM 2591 O O . VAL B 1 39 ? -6.332 3.227 0.655 1 96.62 39 VAL B O 1
ATOM 2594 N N . CYS B 1 40 ? -5.684 3.877 -1.354 1 97.12 40 CYS B N 1
ATOM 2595 C CA . CYS B 1 40 ? -6.676 3.076 -2.061 1 97.12 40 CYS B CA 1
ATOM 2596 C C . CYS B 1 40 ? -6.488 1.592 -1.768 1 97.12 40 CYS B C 1
ATOM 2598 O O . CYS B 1 40 ? -7.449 0.822 -1.798 1 97.12 40 CYS B O 1
ATOM 2600 N N . PHE B 1 41 ? -5.27 1.187 -1.467 1 96.69 41 PHE B N 1
ATOM 2601 C CA . PHE B 1 41 ? -5.023 -0.234 -1.248 1 96.69 41 PHE B CA 1
ATOM 2602 C C . PHE B 1 41 ? -5.68 -0.703 0.047 1 96.69 41 PHE B C 1
ATOM 2604 O O . PHE B 1 41 ? -6.199 -1.818 0.117 1 96.69 41 PHE B O 1
ATOM 2611 N N . GLY B 1 42 ? -5.617 0.117 1.056 1 96.62 42 GLY B N 1
ATOM 2612 C CA . GLY B 1 42 ? -6.367 -0.197 2.262 1 96.62 42 GLY B CA 1
ATOM 2613 C C . GLY B 1 42 ? -7.867 -0.218 2.043 1 96.62 42 GLY B C 1
ATOM 2614 O O . GLY B 1 42 ? -8.562 -1.101 2.553 1 96.62 42 GLY B O 1
ATOM 2615 N N . ALA B 1 43 ? -8.344 0.732 1.306 1 97.5 43 ALA B N 1
ATOM 2616 C CA . ALA B 1 43 ? -9.773 0.829 1.004 1 97.5 43 ALA B CA 1
ATOM 2617 C C . ALA B 1 43 ? -10.242 -0.368 0.181 1 97.5 43 ALA B C 1
ATOM 2619 O O . ALA B 1 43 ? -11.32 -0.906 0.418 1 97.5 43 ALA B O 1
ATOM 2620 N N . MET B 1 44 ? -9.43 -0.732 -0.804 1 97 44 MET B N 1
ATOM 2621 C CA . MET B 1 44 ? -9.734 -1.884 -1.646 1 97 44 MET B CA 1
ATOM 2622 C C . MET B 1 44 ? -9.797 -3.164 -0.819 1 97 44 MET B C 1
ATOM 2624 O O . MET B 1 44 ? -10.695 -3.984 -0.998 1 97 44 MET B O 1
ATOM 2628 N N . LEU B 1 45 ? -8.805 -3.305 0.06 1 97.12 45 LEU B N 1
ATOM 2629 C CA . LEU B 1 45 ? -8.789 -4.465 0.945 1 97.12 45 LEU B CA 1
ATOM 2630 C C . LEU B 1 45 ? -10.086 -4.555 1.746 1 97.12 45 LEU B C 1
ATOM 2632 O O . LEU B 1 45 ? -10.672 -5.637 1.867 1 97.12 45 LEU B O 1
ATOM 2636 N N . TYR B 1 46 ? -10.5 -3.453 2.311 1 97.31 46 TYR B N 1
ATOM 2637 C CA . TYR B 1 46 ? -11.727 -3.41 3.102 1 97.31 46 TYR B CA 1
ATOM 2638 C C . TYR B 1 46 ? -12.922 -3.883 2.283 1 97.31 46 TYR B C 1
ATOM 2640 O O . TYR B 1 46 ? -13.727 -4.688 2.758 1 97.31 46 TYR B O 1
ATOM 2648 N N . GLN B 1 47 ? -13.07 -3.453 1.058 1 96.88 47 GLN B N 1
ATOM 2649 C CA . GLN B 1 47 ? -14.195 -3.824 0.199 1 96.88 47 GLN B CA 1
ATOM 2650 C C . GLN B 1 47 ? -14.148 -5.309 -0.148 1 96.88 47 GLN B C 1
ATOM 2652 O O . GLN B 1 47 ? -15.195 -5.965 -0.216 1 96.88 47 GLN B O 1
ATOM 2657 N N . VAL B 1 48 ? -12.945 -5.836 -0.396 1 96.31 48 VAL B N 1
ATOM 2658 C CA . VAL B 1 48 ? -12.805 -7.246 -0.748 1 96.31 48 VAL B CA 1
ATOM 2659 C C . VAL B 1 48 ? -13.234 -8.117 0.431 1 96.31 48 VAL B C 1
ATOM 2661 O O . VAL B 1 48 ? -13.938 -9.117 0.25 1 96.31 48 VAL B O 1
ATOM 2664 N N . VAL B 1 49 ? -12.844 -7.742 1.629 1 96.06 49 VAL B N 1
ATOM 2665 C CA . VAL B 1 49 ? -13.234 -8.484 2.818 1 96.06 49 VAL B CA 1
ATOM 2666 C C . VAL B 1 49 ? -14.758 -8.469 2.961 1 96.06 49 VAL B C 1
ATOM 2668 O O . VAL B 1 49 ? -15.383 -9.508 3.191 1 96.06 49 VAL B O 1
ATOM 2671 N N . GLN B 1 50 ? -15.344 -7.301 2.793 1 95.56 50 GLN B N 1
ATOM 2672 C CA . GLN B 1 50 ? -16.781 -7.141 2.973 1 95.56 50 GLN B CA 1
ATOM 2673 C C . GLN B 1 50 ? -17.562 -7.895 1.897 1 95.56 50 GLN B C 1
ATOM 2675 O O . GLN B 1 50 ? -18.469 -8.656 2.207 1 95.56 50 GLN B O 1
ATOM 2680 N N . ALA B 1 51 ? -17.219 -7.734 0.688 1 95.5 51 ALA B N 1
ATOM 2681 C CA . ALA B 1 51 ? -17.938 -8.328 -0.438 1 95.5 51 ALA B CA 1
ATOM 2682 C C . ALA B 1 51 ? -17.719 -9.836 -0.492 1 95.5 51 ALA B C 1
ATOM 2684 O O . ALA B 1 51 ? -18.594 -10.578 -0.934 1 95.5 51 ALA B O 1
ATOM 2685 N N . GLY B 1 52 ? -16.531 -10.297 -0.04 1 94.81 52 GLY B N 1
ATOM 2686 C CA . GLY B 1 52 ? -16.156 -11.688 -0.19 1 94.81 52 GLY B CA 1
ATOM 2687 C C . GLY B 1 52 ? -16.5 -12.539 1.02 1 94.81 52 GLY B C 1
ATOM 2688 O O . GLY B 1 52 ? -16.031 -13.68 1.133 1 94.81 52 GLY B O 1
ATOM 2689 N N . SER B 1 53 ? -17.219 -11.938 1.956 1 94.62 53 SER B N 1
ATOM 2690 C CA . SER B 1 53 ? -17.625 -12.672 3.15 1 94.62 53 SER B CA 1
ATOM 2691 C C . SER B 1 53 ? -19.125 -12.547 3.406 1 94.62 53 SER B C 1
ATOM 2693 O O . SER B 1 53 ? -19.531 -12.188 4.508 1 94.62 53 SER B O 1
ATOM 2695 N N . PRO B 1 54 ? -19.938 -12.953 2.449 1 91 54 PRO B N 1
ATOM 2696 C CA . PRO B 1 54 ? -21.391 -12.719 2.566 1 91 54 PRO B CA 1
ATOM 2697 C C . PRO B 1 54 ? -22.016 -13.508 3.709 1 91 54 PRO B C 1
ATOM 2699 O O . PRO B 1 54 ? -22.906 -13 4.391 1 91 54 PRO B O 1
ATOM 2702 N N . GLY B 1 55 ? -21.625 -14.75 3.908 1 89.62 55 GLY B N 1
ATOM 2703 C CA . GLY B 1 55 ? -22.188 -15.555 4.988 1 89.62 55 GLY B CA 1
ATOM 2704 C C . GLY B 1 55 ? -21.922 -14.969 6.363 1 89.62 55 GLY B C 1
ATOM 2705 O O . GLY B 1 55 ? -22.859 -14.781 7.148 1 89.62 55 GLY B O 1
ATOM 2706 N N . PHE B 1 56 ? -20.719 -14.68 6.598 1 91.44 56 PHE B N 1
ATOM 2707 C CA . PHE B 1 56 ? -20.328 -14.125 7.887 1 91.44 56 PHE B CA 1
ATOM 2708 C C . PHE B 1 56 ? -20.922 -12.734 8.078 1 91.44 56 PHE B C 1
ATOM 2710 O O . PHE B 1 56 ? -21.312 -12.359 9.188 1 91.44 56 PHE B O 1
ATOM 2717 N N . ARG B 1 57 ? -21 -11.945 7.051 1 91.44 57 ARG B N 1
ATOM 2718 C CA . ARG B 1 57 ? -21.531 -10.594 7.105 1 91.44 57 ARG B CA 1
ATOM 2719 C C . ARG B 1 57 ? -23.031 -10.609 7.43 1 91.44 57 ARG B C 1
ATOM 2721 O O . ARG B 1 57 ? -23.516 -9.734 8.141 1 91.44 57 ARG B O 1
ATOM 2728 N N . ALA B 1 58 ? -23.75 -11.586 6.941 1 92.12 58 ALA B N 1
ATOM 2729 C CA . ALA B 1 58 ? -25.188 -11.719 7.195 1 92.12 58 ALA B CA 1
ATOM 2730 C C . ALA B 1 58 ? -25.453 -12.016 8.664 1 92.12 58 ALA B C 1
ATOM 2732 O O . ALA B 1 58 ? -26.422 -11.516 9.242 1 92.12 58 ALA B O 1
ATOM 2733 N N . SER B 1 59 ? -24.609 -12.781 9.242 1 92.38 59 SER B N 1
ATOM 2734 C CA . SER B 1 59 ? -24.844 -13.219 10.617 1 92.38 59 SER B CA 1
ATOM 2735 C C . SER B 1 59 ? -24.141 -12.297 11.617 1 92.38 59 SER B C 1
ATOM 2737 O O . SER B 1 59 ? -24.656 -12.086 12.719 1 92.38 59 SER B O 1
ATOM 2739 N N . ASN B 1 60 ? -22.984 -11.789 11.273 1 94.38 60 ASN B N 1
ATOM 2740 C CA . ASN B 1 60 ? -22.156 -11 12.18 1 94.38 60 ASN B CA 1
ATOM 2741 C C . ASN B 1 60 ? -21.516 -9.812 11.469 1 94.38 60 ASN B C 1
ATOM 2743 O O . ASN B 1 60 ? -20.297 -9.734 11.367 1 94.38 60 ASN B O 1
ATOM 2747 N N . PRO B 1 61 ? -22.281 -8.859 11.047 1 92.62 61 PRO B N 1
ATOM 2748 C CA . PRO B 1 61 ? -21.766 -7.77 10.227 1 92.62 61 PRO B CA 1
ATOM 2749 C C . PRO B 1 61 ? -20.672 -6.965 10.93 1 92.62 61 PRO B C 1
ATOM 2751 O O . PRO B 1 61 ? -19.703 -6.535 10.289 1 92.62 61 PRO B O 1
ATOM 2754 N N . ALA B 1 62 ? -20.766 -6.809 12.219 1 92.94 62 ALA B N 1
ATOM 2755 C CA . ALA B 1 62 ? -19.781 -6.023 12.953 1 92.94 62 ALA B CA 1
ATOM 2756 C C . ALA B 1 62 ? -18.422 -6.727 12.969 1 92.94 62 ALA B C 1
ATOM 2758 O O . ALA B 1 62 ? -17.375 -6.074 12.938 1 92.94 62 ALA B O 1
ATOM 2759 N N . LEU B 1 63 ? -18.438 -7.984 13.016 1 93.31 63 LEU B N 1
ATOM 2760 C CA . LEU B 1 63 ? -17.188 -8.727 13.055 1 93.31 63 LEU B CA 1
ATOM 2761 C C . LEU B 1 63 ? -16.469 -8.672 11.703 1 93.31 63 LEU B C 1
ATOM 2763 O O . LEU B 1 63 ? -15.242 -8.617 11.648 1 93.31 63 LEU B O 1
ATOM 2767 N N . VAL B 1 64 ? -17.203 -8.75 10.602 1 95 64 VAL B N 1
ATOM 2768 C CA . VAL B 1 64 ? -16.594 -8.625 9.273 1 95 64 VAL B CA 1
ATOM 2769 C C . VAL B 1 64 ? -16 -7.23 9.102 1 95 64 VAL B C 1
ATOM 2771 O O . VAL B 1 64 ? -14.922 -7.07 8.547 1 95 64 VAL B O 1
ATOM 2774 N N . THR B 1 65 ? -16.734 -6.238 9.633 1 95.12 65 THR B N 1
ATOM 2775 C CA . THR B 1 65 ? -16.234 -4.867 9.609 1 95.12 65 THR B CA 1
ATOM 2776 C C . THR B 1 65 ? -14.945 -4.742 10.414 1 95.12 65 THR B C 1
ATOM 2778 O O . THR B 1 65 ? -14.016 -4.055 9.992 1 95.12 65 THR B O 1
ATOM 2781 N N . LEU B 1 66 ? -14.922 -5.434 11.516 1 94.25 66 LEU B N 1
ATOM 2782 C CA . LEU B 1 66 ? -13.742 -5.422 12.375 1 94.25 66 LEU B CA 1
ATOM 2783 C C . LEU B 1 66 ? -12.531 -5.984 11.641 1 94.25 66 LEU B C 1
ATOM 2785 O O . LEU B 1 66 ? -11.438 -5.41 11.695 1 94.25 66 LEU B O 1
ATOM 2789 N N . ILE B 1 67 ? -12.734 -7.059 10.969 1 95.31 67 ILE B N 1
ATOM 2790 C CA . ILE B 1 67 ? -11.641 -7.711 10.25 1 95.31 67 ILE B CA 1
ATOM 2791 C C . ILE B 1 67 ? -11.148 -6.805 9.125 1 95.31 67 ILE B C 1
ATOM 2793 O O . ILE B 1 67 ? -9.945 -6.574 8.992 1 95.31 67 ILE B O 1
ATOM 2797 N N . GLY B 1 68 ? -12.039 -6.293 8.328 1 96.31 68 GLY B N 1
ATOM 2798 C CA . GLY B 1 68 ? -11.648 -5.379 7.266 1 96.31 68 GLY B CA 1
ATOM 2799 C C . GLY B 1 68 ? -10.961 -4.129 7.773 1 96.31 68 GLY B C 1
ATOM 2800 O O . GLY B 1 68 ? -9.922 -3.723 7.238 1 96.31 68 GLY B O 1
ATOM 2801 N N . ALA B 1 69 ? -11.516 -3.574 8.852 1 97.12 69 ALA B N 1
ATOM 2802 C CA . ALA B 1 69 ? -10.977 -2.348 9.43 1 97.12 69 ALA B CA 1
ATOM 2803 C C . ALA B 1 69 ? -9.578 -2.584 10 1 97.12 69 ALA B C 1
ATOM 2805 O O . ALA B 1 69 ? -8.727 -1.691 9.969 1 97.12 69 ALA B O 1
ATOM 2806 N N . PHE B 1 70 ? -9.344 -3.738 10.5 1 96.31 70 PHE B N 1
ATOM 2807 C CA . PHE B 1 70 ? -8.07 -4.059 11.141 1 96.31 70 PHE B CA 1
ATOM 2808 C C . PHE B 1 70 ? -6.922 -3.965 10.148 1 96.31 70 PHE B C 1
ATOM 2810 O O . PHE B 1 70 ? -5.809 -3.572 10.508 1 96.31 70 PHE B O 1
ATOM 2817 N N . PHE B 1 71 ? -7.164 -4.25 8.891 1 95.69 71 PHE B N 1
ATOM 2818 C CA . PHE B 1 71 ? -6.078 -4.285 7.918 1 95.69 71 PHE B CA 1
ATOM 2819 C C . PHE B 1 71 ? -6.082 -3.021 7.062 1 95.69 71 PHE B C 1
ATOM 2821 O O . PHE B 1 71 ? -5.141 -2.777 6.305 1 95.69 71 PHE B O 1
ATOM 2828 N N . PHE B 1 72 ? -7.027 -2.158 7.215 1 96.94 72 PHE B N 1
ATOM 2829 C CA . PHE B 1 72 ? -7.195 -0.93 6.445 1 96.94 72 PHE B CA 1
ATOM 2830 C C . PHE B 1 72 ? -6 -0.004 6.633 1 96.94 72 PHE B C 1
ATOM 2832 O O . PHE B 1 72 ? -5.578 0.667 5.691 1 96.94 72 PHE B O 1
ATOM 2839 N N . PRO B 1 73 ? -5.344 -0.009 7.793 1 97.75 73 PRO B N 1
ATOM 2840 C CA . PRO B 1 73 ? -4.332 1.009 8.086 1 97.75 73 PRO B CA 1
ATOM 2841 C C . PRO B 1 73 ? -3.084 0.868 7.215 1 97.75 73 PRO B C 1
ATOM 2843 O O . PRO B 1 73 ? -2.227 1.756 7.207 1 97.75 73 PRO B O 1
ATOM 2846 N N . ALA B 1 74 ? -3 -0.182 6.445 1 96.31 74 ALA B N 1
ATOM 2847 C CA . ALA B 1 74 ? -1.836 -0.408 5.594 1 96.31 74 ALA B CA 1
ATOM 2848 C C . ALA B 1 74 ? -1.588 0.786 4.672 1 96.31 74 ALA B C 1
ATOM 2850 O O . ALA B 1 74 ? -0.439 1.13 4.391 1 96.31 74 ALA B O 1
ATOM 2851 N N . GLY B 1 75 ? -2.615 1.418 4.227 1 96.81 75 GLY B N 1
ATOM 2852 C CA . GLY B 1 75 ? -2.477 2.584 3.369 1 96.81 75 GLY B CA 1
ATOM 2853 C C . GLY B 1 75 ? -1.729 3.727 4.035 1 96.81 75 GLY B C 1
ATOM 2854 O O . GLY B 1 75 ? -0.706 4.188 3.521 1 96.81 75 GLY B O 1
ATOM 2855 N N . LEU B 1 76 ? -2.207 4.152 5.223 1 97.12 76 LEU B N 1
ATOM 2856 C CA . LEU B 1 76 ? -1.576 5.273 5.91 1 97.12 76 LEU B CA 1
ATOM 2857 C C . LEU B 1 76 ? -0.175 4.902 6.383 1 97.12 76 LEU B C 1
ATOM 2859 O O . LEU B 1 76 ? 0.727 5.742 6.387 1 97.12 76 LEU B O 1
ATOM 2863 N N . ILE B 1 77 ? 0.013 3.646 6.773 1 97.19 77 ILE B N 1
ATOM 2864 C CA . ILE B 1 77 ? 1.331 3.186 7.195 1 97.19 77 ILE B CA 1
ATOM 2865 C C . ILE B 1 77 ? 2.332 3.381 6.059 1 97.19 77 ILE B C 1
ATOM 2867 O O . ILE B 1 77 ? 3.42 3.924 6.266 1 97.19 77 ILE B O 1
ATOM 2871 N N . MET B 1 78 ? 1.946 3.008 4.875 1 97.44 78 MET B N 1
ATOM 2872 C CA . MET B 1 78 ? 2.83 3.182 3.725 1 97.44 78 MET B CA 1
ATOM 2873 C C . MET B 1 78 ? 3.068 4.66 3.441 1 97.44 78 MET B C 1
ATOM 2875 O O . MET B 1 78 ? 4.195 5.07 3.158 1 97.44 78 MET B O 1
ATOM 2879 N N . ILE B 1 79 ? 2.072 5.461 3.549 1 97.88 79 ILE B N 1
ATOM 2880 C CA . ILE B 1 79 ? 2.137 6.887 3.248 1 97.88 79 ILE B CA 1
ATOM 2881 C C . ILE B 1 79 ? 3.119 7.57 4.199 1 97.88 79 ILE B C 1
ATOM 2883 O O . ILE B 1 79 ? 4.035 8.266 3.758 1 97.88 79 ILE B O 1
ATOM 2887 N N . VAL B 1 80 ? 2.988 7.332 5.453 1 96.19 80 VAL B N 1
ATOM 2888 C CA . VAL B 1 80 ? 3.773 8.016 6.477 1 96.19 80 VAL B CA 1
ATOM 2889 C C . VAL B 1 80 ? 5.219 7.531 6.43 1 96.19 80 VAL B C 1
ATOM 2891 O O . VAL B 1 80 ? 6.152 8.328 6.508 1 96.19 80 VAL B O 1
ATOM 2894 N N . THR B 1 81 ? 5.414 6.238 6.238 1 94 81 THR B N 1
ATOM 2895 C CA . THR B 1 81 ? 6.754 5.672 6.312 1 94 81 THR B CA 1
ATOM 2896 C C . THR B 1 81 ? 7.547 5.984 5.047 1 94 81 THR B C 1
ATOM 2898 O O . THR B 1 81 ? 8.781 5.926 5.051 1 94 81 THR B O 1
ATOM 2901 N N . THR B 1 82 ? 6.867 6.32 3.967 1 94.69 82 THR B N 1
ATOM 2902 C CA . THR B 1 82 ? 7.566 6.691 2.742 1 94.69 82 THR B CA 1
ATOM 2903 C C . THR B 1 82 ? 7.582 8.211 2.566 1 94.69 82 THR B C 1
ATOM 2905 O O . THR B 1 82 ? 8.156 8.719 1.602 1 94.69 82 THR B O 1
ATOM 2908 N N . GLY B 1 83 ? 6.934 8.977 3.393 1 95.19 83 GLY B N 1
ATOM 2909 C CA . GLY B 1 83 ? 7.023 10.43 3.436 1 95.19 83 GLY B CA 1
ATOM 2910 C C . GLY B 1 83 ? 6.16 11.109 2.393 1 95.19 83 GLY B C 1
ATOM 2911 O O . GLY B 1 83 ? 6.574 12.109 1.794 1 95.19 83 GLY B O 1
ATOM 2912 N N . GLN B 1 84 ? 4.984 10.547 2.102 1 97.75 84 GLN B N 1
ATOM 2913 C CA . GLN B 1 84 ? 4.09 11.141 1.11 1 97.75 84 GLN B CA 1
ATOM 2914 C C . GLN B 1 84 ? 3.131 12.133 1.757 1 97.75 84 GLN B C 1
ATOM 2916 O O . GLN B 1 84 ? 3.029 12.195 2.982 1 97.75 84 GLN B O 1
ATOM 2921 N N . ASP B 1 85 ? 2.396 12.953 0.932 1 98.19 85 ASP B N 1
ATOM 2922 C CA . ASP B 1 85 ? 1.593 14.062 1.441 1 98.19 85 ASP B CA 1
ATOM 2923 C C . ASP B 1 85 ? 0.102 13.734 1.373 1 98.19 85 ASP B C 1
ATOM 2925 O O . ASP B 1 85 ? -0.5 13.781 0.299 1 98.19 85 ASP B O 1
ATOM 2929 N N . LEU B 1 86 ? -0.431 13.5 2.48 1 98.5 86 LEU B N 1
ATOM 2930 C CA . LEU B 1 86 ? -1.869 13.289 2.596 1 98.5 86 LEU B CA 1
ATOM 2931 C C . LEU B 1 86 ? -2.564 14.539 3.121 1 98.5 86 LEU B C 1
ATOM 2933 O O . LEU B 1 86 ? -2.129 15.125 4.113 1 98.5 86 LEU B O 1
ATOM 2937 N N . LEU B 1 87 ? -3.652 14.961 2.545 1 98.81 87 LEU B N 1
ATOM 2938 C CA . LEU B 1 87 ? -4.328 16.203 2.863 1 98.81 87 LEU B CA 1
ATOM 2939 C C . LEU B 1 87 ? -4.695 16.266 4.34 1 98.81 87 LEU B C 1
ATOM 2941 O O . LEU B 1 87 ? -4.48 17.297 4.996 1 98.81 87 LEU B O 1
ATOM 2945 N N . THR B 1 88 ? -5.219 15.234 4.891 1 98.38 88 THR B N 1
ATOM 2946 C CA . THR B 1 88 ? -5.777 15.242 6.238 1 98.38 88 THR B CA 1
ATOM 2947 C C . THR B 1 88 ? -4.691 15.516 7.273 1 98.38 88 THR B C 1
ATOM 2949 O O . THR B 1 88 ? -4.965 16.062 8.336 1 98.38 88 THR B O 1
ATOM 2952 N N . ALA B 1 89 ? -3.488 15.125 6.941 1 97.88 89 ALA B N 1
ATOM 2953 C CA . ALA B 1 89 ? -2.383 15.484 7.828 1 97.88 89 ALA B CA 1
ATOM 2954 C C . ALA B 1 89 ? -2.062 16.969 7.73 1 97.88 89 ALA B C 1
ATOM 2956 O O . ALA B 1 89 ? -1.759 17.609 8.742 1 97.88 89 ALA B O 1
ATOM 2957 N N . HIS B 1 90 ? -2.137 17.5 6.578 1 98.31 90 HIS B N 1
ATOM 2958 C CA . HIS B 1 90 ? -1.896 18.922 6.352 1 98.31 90 HIS B CA 1
ATOM 2959 C C . HIS B 1 90 ? -2.871 19.781 7.152 1 98.31 90 HIS B C 1
ATOM 2961 O O . HIS B 1 90 ? -2.514 20.875 7.617 1 98.31 90 HIS B O 1
ATOM 2967 N N . LEU B 1 91 ? -4.043 19.266 7.273 1 98.5 91 LEU B N 1
ATOM 2968 C CA . LEU B 1 91 ? -5.102 20.016 7.941 1 98.5 91 LEU B CA 1
ATOM 2969 C C . LEU B 1 91 ? -4.805 20.156 9.43 1 98.5 91 LEU B C 1
ATOM 2971 O O . LEU B 1 91 ? -5.414 21 10.109 1 98.5 91 LEU B O 1
ATOM 2975 N N . MET B 1 92 ? -3.91 19.375 9.906 1 98.06 92 MET B N 1
ATOM 2976 C CA . MET B 1 92 ? -3.455 19.5 11.281 1 98.06 92 MET B CA 1
ATOM 2977 C C . MET B 1 92 ? -2.258 20.453 11.375 1 98.06 92 MET B C 1
ATOM 2979 O O . MET B 1 92 ? -2.33 21.5 12.023 1 98.06 92 MET B O 1
ATOM 2983 N N . TYR B 1 93 ? -1.18 20.188 10.594 1 96.12 93 TYR B N 1
ATOM 2984 C CA . TYR B 1 93 ? 0.079 20.844 10.93 1 96.12 93 TYR B CA 1
ATOM 2985 C C . TYR B 1 93 ? 0.182 22.203 10.258 1 96.12 93 TYR B C 1
ATOM 2987 O O . TYR B 1 93 ? 0.967 23.062 10.68 1 96.12 93 TYR B O 1
ATOM 2995 N N . MET B 1 94 ? -0.628 22.5 9.242 1 97.31 94 MET B N 1
ATOM 2996 C CA . MET B 1 94 ? -0.563 23.828 8.633 1 97.31 94 MET B CA 1
ATOM 2997 C C . MET B 1 94 ? -1.127 24.875 9.578 1 97.31 94 MET B C 1
ATOM 2999 O O . MET B 1 94 ? -0.515 25.922 9.781 1 97.31 94 MET B O 1
ATOM 3003 N N . PRO B 1 95 ? -2.275 24.625 10.203 1 97.5 95 PRO B N 1
ATOM 3004 C CA . PRO B 1 95 ? -2.742 25.578 11.211 1 97.5 95 PRO B CA 1
ATOM 3005 C C . PRO B 1 95 ? -1.753 25.75 12.367 1 97.5 95 PRO B C 1
ATOM 3007 O O . PRO B 1 95 ? -1.596 26.859 12.891 1 97.5 95 PRO B O 1
ATOM 3010 N N . MET B 1 96 ? -1.137 24.688 12.766 1 97.25 96 MET B N 1
ATOM 3011 C CA . MET B 1 96 ? -0.126 24.766 13.812 1 97.25 96 MET B CA 1
ATOM 3012 C C . MET B 1 96 ? 1.003 25.703 13.406 1 97.25 96 MET B C 1
ATOM 3014 O O . MET B 1 96 ? 1.43 26.547 14.203 1 97.25 96 MET B O 1
ATOM 3018 N N . SER B 1 97 ? 1.443 25.547 12.203 1 97.62 97 SER B N 1
ATOM 3019 C CA . SER B 1 97 ? 2.512 26.391 11.672 1 97.62 97 SER B CA 1
ATOM 3020 C C . SER B 1 97 ? 2.055 27.844 11.539 1 97.62 97 SER B C 1
ATOM 3022 O O . SER B 1 97 ? 2.838 28.766 11.758 1 97.62 97 SER B O 1
ATOM 3024 N N . LEU B 1 98 ? 0.855 28.047 11.133 1 96.88 98 LEU B N 1
ATOM 3025 C CA . LEU B 1 98 ? 0.287 29.375 10.969 1 96.88 98 LEU B CA 1
ATOM 3026 C C . LEU B 1 98 ? 0.246 30.109 12.305 1 96.88 98 LEU B C 1
ATOM 3028 O O . LEU B 1 98 ? 0.536 31.312 12.367 1 96.88 98 LEU B O 1
ATOM 3032 N N . MET B 1 99 ? -0.047 29.453 13.359 1 95.69 99 MET B N 1
ATOM 3033 C CA . MET B 1 99 ? -0.158 30.047 14.695 1 95.69 99 MET B CA 1
ATOM 3034 C C . MET B 1 99 ? 1.188 30.578 15.164 1 95.69 99 MET B C 1
ATOM 3036 O O . MET B 1 99 ? 1.242 31.5 15.977 1 95.69 99 MET B O 1
ATOM 3040 N N . HIS B 1 100 ? 2.227 30.031 14.617 1 95.5 100 HIS B N 1
ATOM 3041 C CA . HIS B 1 100 ? 3.564 30.469 15.016 1 95.5 100 HIS B CA 1
ATOM 3042 C C . HIS B 1 100 ? 4.203 31.344 13.938 1 95.5 100 HIS B C 1
ATOM 3044 O O . HIS B 1 100 ? 5.41 31.578 13.961 1 95.5 100 HIS B O 1
ATOM 3050 N N . GLY B 1 101 ? 3.455 31.656 12.938 1 95.19 101 GLY B N 1
ATOM 3051 C CA . GLY B 1 101 ? 3.914 32.594 11.914 1 95.19 101 GLY B CA 1
ATOM 3052 C C . GLY B 1 101 ? 4.961 31.984 11 1 95.19 101 GLY B C 1
ATOM 3053 O O . GLY B 1 101 ? 5.734 32.719 10.367 1 95.19 101 GLY B O 1
ATOM 3054 N N . ARG B 1 102 ? 4.969 30.688 10.961 1 95 102 ARG B N 1
ATOM 3055 C CA . ARG B 1 102 ? 5.953 30.031 10.109 1 95 102 ARG B CA 1
ATOM 3056 C C . ARG B 1 102 ? 5.52 30.078 8.648 1 95 102 ARG B C 1
ATOM 3058 O O . ARG B 1 102 ? 6.344 29.906 7.742 1 95 102 ARG B O 1
ATOM 3065 N N . ILE B 1 103 ? 4.234 30.234 8.445 1 96.94 103 ILE B N 1
ATOM 3066 C CA . ILE B 1 103 ? 3.697 30.312 7.094 1 96.94 103 ILE B CA 1
ATOM 3067 C C . ILE B 1 103 ? 2.613 31.391 7.031 1 96.94 103 ILE B C 1
ATOM 3069 O O . ILE B 1 103 ? 2.104 31.828 8.07 1 96.94 103 ILE B O 1
ATOM 3073 N N . ARG B 1 104 ? 2.357 31.828 5.859 1 97.06 104 ARG B N 1
ATOM 3074 C CA . ARG B 1 104 ? 1.217 32.719 5.625 1 97.06 104 ARG B CA 1
ATOM 3075 C C . ARG B 1 104 ? -0.03 31.906 5.273 1 97.06 104 ARG B C 1
ATOM 3077 O O . ARG B 1 104 ? 0.068 30.797 4.754 1 97.06 104 ARG B O 1
ATOM 3084 N N . LEU B 1 105 ? -1.142 32.5 5.562 1 96.38 105 LEU B N 1
ATOM 3085 C CA . LEU B 1 105 ? -2.412 31.828 5.348 1 96.38 105 LEU B CA 1
ATOM 3086 C C . LEU B 1 105 ? -2.559 31.391 3.891 1 96.38 105 LEU B C 1
ATOM 3088 O O . LEU B 1 105 ? -2.971 30.266 3.609 1 96.38 105 LEU B O 1
ATOM 3092 N N . TRP B 1 106 ? -2.205 32.25 2.977 1 96.75 106 TRP B N 1
ATOM 3093 C CA . TRP B 1 106 ? -2.398 31.969 1.562 1 96.75 106 TRP B CA 1
ATOM 3094 C C . TRP B 1 106 ? -1.493 30.828 1.115 1 96.75 106 TRP B C 1
ATOM 3096 O O . TRP B 1 106 ? -1.854 30.047 0.228 1 96.75 106 TRP B O 1
ATOM 3106 N N . GLN B 1 107 ? -0.307 30.703 1.698 1 96.81 107 GLN B N 1
ATOM 3107 C CA . GLN B 1 107 ? 0.598 29.609 1.381 1 96.81 107 GLN B CA 1
ATOM 3108 C C . GLN B 1 107 ? 0.003 28.266 1.802 1 96.81 107 GLN B C 1
ATOM 3110 O O . GLN B 1 107 ? 0.102 27.281 1.069 1 96.81 107 GLN B O 1
ATOM 3115 N N . GLY B 1 108 ? -0.571 28.344 2.977 1 96.56 108 GLY B N 1
ATOM 3116 C CA . GLY B 1 108 ? -1.224 27.141 3.461 1 96.56 108 GLY B CA 1
ATOM 3117 C C . GLY B 1 108 ? -2.389 26.703 2.594 1 96.56 108 GLY B C 1
ATOM 3118 O O . GLY B 1 108 ? -2.523 25.516 2.277 1 96.56 108 GLY B O 1
ATOM 3119 N N . LEU B 1 109 ? -3.188 27.609 2.207 1 97.12 109 LEU B N 1
ATOM 3120 C CA . LEU B 1 109 ? -4.363 27.312 1.396 1 97.12 109 LEU B CA 1
ATOM 3121 C C . LEU B 1 109 ? -3.955 26.781 0.024 1 97.12 109 LEU B C 1
ATOM 3123 O O . LEU B 1 109 ? -4.566 25.859 -0.495 1 97.12 109 LEU B O 1
ATOM 3127 N N . LEU B 1 110 ? -2.963 27.359 -0.542 1 97.62 110 LEU B N 1
ATOM 3128 C CA . LEU B 1 110 ? -2.479 26.891 -1.838 1 97.62 110 LEU B CA 1
ATOM 3129 C C . LEU B 1 110 ? -1.936 25.469 -1.741 1 97.62 110 LEU B C 1
ATOM 3131 O O . LEU B 1 110 ? -2.141 24.656 -2.648 1 97.62 110 LEU B O 1
ATOM 3135 N N . THR B 1 111 ? -1.209 25.266 -0.689 1 97.81 111 THR B N 1
ATOM 3136 C CA . THR B 1 111 ? -0.692 23.922 -0.478 1 97.81 111 THR B CA 1
ATOM 3137 C C . THR B 1 111 ? -1.834 22.922 -0.298 1 97.81 111 THR B C 1
ATOM 3139 O O . THR B 1 111 ? -1.784 21.812 -0.827 1 97.81 111 THR B O 1
ATOM 3142 N N . TRP B 1 112 ? -2.906 23.344 0.406 1 98.31 112 TRP B N 1
ATOM 3143 C CA . TRP B 1 112 ? -4.074 22.484 0.597 1 98.31 112 TRP B CA 1
ATOM 3144 C C . TRP B 1 112 ? -4.699 22.109 -0.743 1 98.31 112 TRP B C 1
ATOM 3146 O O . TRP B 1 112 ? -5.055 20.953 -0.969 1 98.31 112 TRP B O 1
ATOM 3156 N N . VAL B 1 113 ? -4.836 23.047 -1.551 1 98.38 113 VAL B N 1
ATOM 3157 C CA . VAL B 1 113 ? -5.453 22.812 -2.852 1 98.38 113 VAL B CA 1
ATOM 3158 C C . VAL B 1 113 ? -4.578 21.875 -3.68 1 98.38 113 VAL B C 1
ATOM 3160 O O . VAL B 1 113 ? -5.082 20.953 -4.324 1 98.38 113 VAL B O 1
ATOM 3163 N N . ASN B 1 114 ? -3.287 22.125 -3.668 1 98.56 114 ASN B N 1
ATOM 3164 C CA . ASN B 1 114 ? -2.344 21.297 -4.402 1 98.56 114 ASN B CA 1
ATOM 3165 C C . ASN B 1 114 ? -2.393 19.844 -3.928 1 98.56 114 ASN B C 1
ATOM 3167 O O . ASN B 1 114 ? -2.475 18.922 -4.742 1 98.56 114 ASN B O 1
ATOM 3171 N N . VAL B 1 115 ? -2.365 19.688 -2.654 1 98.75 115 VAL B N 1
ATOM 3172 C CA . VAL B 1 115 ? -2.375 18.344 -2.076 1 98.75 115 VAL B CA 1
ATOM 3173 C C . VAL B 1 115 ? -3.73 17.688 -2.32 1 98.75 115 VAL B C 1
ATOM 3175 O O . VAL B 1 115 ? -3.803 16.5 -2.631 1 98.75 115 VAL B O 1
ATOM 3178 N N . PHE B 1 116 ? -4.82 18.438 -2.188 1 98.81 116 PHE B N 1
ATOM 3179 C CA . PHE B 1 116 ? -6.16 17.938 -2.479 1 98.81 116 PHE B CA 1
ATOM 3180 C C . PHE B 1 116 ? -6.238 17.391 -3.896 1 98.81 116 PHE B C 1
ATOM 3182 O O . PHE B 1 116 ? -6.727 16.281 -4.109 1 98.81 116 PHE B O 1
ATOM 3189 N N . CYS B 1 117 ? -5.766 18.125 -4.793 1 98.75 117 CYS B N 1
ATOM 3190 C CA . CYS B 1 117 ? -5.809 17.734 -6.195 1 98.75 117 CYS B CA 1
ATOM 3191 C C . CYS B 1 117 ? -4.93 16.516 -6.449 1 98.75 117 CYS B C 1
ATOM 3193 O O . CYS B 1 117 ? -5.297 15.633 -7.227 1 98.75 117 CYS B O 1
ATOM 3195 N N . GLY B 1 118 ? -3.781 16.5 -5.844 1 98.75 118 GLY B N 1
ATOM 3196 C CA . GLY B 1 118 ? -2.92 15.336 -5.961 1 98.75 118 GLY B CA 1
ATOM 3197 C C . GLY B 1 118 ? -3.551 14.078 -5.406 1 98.75 118 GLY B C 1
ATOM 3198 O O . GLY B 1 118 ? -3.523 13.023 -6.055 1 98.75 118 GLY B O 1
ATOM 3199 N N . ASN B 1 119 ? -4.117 14.195 -4.191 1 98.88 119 ASN B N 1
ATOM 3200 C CA . ASN B 1 119 ? -4.805 13.047 -3.609 1 98.88 119 ASN B CA 1
ATOM 3201 C C . ASN B 1 119 ? -5.941 12.562 -4.5 1 98.88 119 ASN B C 1
ATOM 3203 O O . ASN B 1 119 ? -6.102 11.359 -4.711 1 98.88 119 ASN B O 1
ATOM 3207 N N . LEU B 1 120 ? -6.719 13.484 -5.031 1 98.75 120 LEU B N 1
ATOM 3208 C CA . LEU B 1 120 ? -7.824 13.141 -5.922 1 98.75 120 LEU B CA 1
ATOM 3209 C C . LEU B 1 120 ? -7.316 12.414 -7.164 1 98.75 120 LEU B C 1
ATOM 3211 O O . LEU B 1 120 ? -7.875 11.391 -7.559 1 98.75 120 LEU B O 1
ATOM 3215 N N . ALA B 1 121 ? -6.281 12.969 -7.73 1 98.69 121 ALA B N 1
ATOM 3216 C CA . ALA B 1 121 ? -5.711 12.352 -8.93 1 98.69 121 ALA B CA 1
ATOM 3217 C C . ALA B 1 121 ? -5.223 10.938 -8.641 1 98.69 121 ALA B C 1
ATOM 3219 O O . ALA B 1 121 ? -5.445 10.023 -9.438 1 98.69 121 ALA B O 1
ATOM 3220 N N . GLY B 1 122 ? -4.516 10.773 -7.551 1 98.62 122 GLY B N 1
ATOM 3221 C CA . GLY B 1 122 ? -4.051 9.453 -7.172 1 98.62 122 GLY B CA 1
ATOM 3222 C C . GLY B 1 122 ? -5.18 8.469 -6.941 1 98.62 122 GLY B C 1
ATOM 3223 O O . GLY B 1 122 ? -5.121 7.324 -7.406 1 98.62 122 GLY B O 1
ATOM 3224 N N . ALA B 1 123 ? -6.199 8.898 -6.266 1 98.56 123 ALA B N 1
ATOM 3225 C CA . ALA B 1 123 ? -7.352 8.047 -5.98 1 98.56 123 ALA B CA 1
ATOM 3226 C C . ALA B 1 123 ? -8.07 7.652 -7.266 1 98.56 123 ALA B C 1
ATOM 3228 O O . ALA B 1 123 ? -8.461 6.492 -7.441 1 98.56 123 ALA B O 1
ATOM 3229 N N . LEU B 1 124 ? -8.234 8.602 -8.148 1 98.19 124 LEU B N 1
ATOM 3230 C CA . LEU B 1 124 ? -8.93 8.328 -9.406 1 98.19 124 LEU B CA 1
ATOM 3231 C C . LEU B 1 124 ? -8.109 7.395 -10.289 1 98.19 124 LEU B C 1
ATOM 3233 O O . LEU B 1 124 ? -8.672 6.578 -11.023 1 98.19 124 LEU B O 1
ATOM 3237 N N . CYS B 1 125 ? -6.812 7.523 -10.25 1 97.69 125 CYS B N 1
ATOM 3238 C CA . CYS B 1 125 ? -5.965 6.574 -10.961 1 97.69 125 CYS B CA 1
ATOM 3239 C C . CYS B 1 125 ? -6.164 5.16 -10.438 1 97.69 125 CYS B C 1
ATOM 3241 O O . CYS B 1 125 ? -6.203 4.203 -11.211 1 97.69 125 CYS B O 1
ATOM 3243 N N . CYS B 1 126 ? -6.266 5.023 -9.148 1 96.69 126 CYS B N 1
ATOM 3244 C CA . CYS B 1 126 ? -6.531 3.715 -8.562 1 96.69 126 CYS B CA 1
ATOM 3245 C C . CYS B 1 126 ? -7.883 3.176 -9.008 1 96.69 126 CYS B C 1
ATOM 3247 O O . CYS B 1 126 ? -8.008 1.992 -9.328 1 96.69 126 CYS B O 1
ATOM 3249 N N . VAL B 1 127 ? -8.922 4.031 -9.055 1 97.19 127 VAL B N 1
ATOM 3250 C CA . VAL B 1 127 ? -10.25 3.646 -9.5 1 97.19 127 VAL B CA 1
ATOM 3251 C C . VAL B 1 127 ? -10.188 3.115 -10.93 1 97.19 127 VAL B C 1
ATOM 3253 O O . VAL B 1 127 ? -10.742 2.059 -11.234 1 97.19 127 VAL B O 1
ATOM 3256 N N . ALA B 1 128 ? -9.43 3.805 -11.734 1 95.44 128 ALA B N 1
ATOM 3257 C CA . ALA B 1 128 ? -9.375 3.457 -13.148 1 95.44 128 ALA B CA 1
ATOM 3258 C C . ALA B 1 128 ? -8.555 2.195 -13.375 1 95.44 128 ALA B C 1
ATOM 3260 O O . ALA B 1 128 ? -9.047 1.208 -13.922 1 95.44 128 ALA B O 1
ATOM 3261 N N . PHE B 1 129 ? -7.367 2.172 -12.797 1 92.94 129 PHE B N 1
ATOM 3262 C CA . PHE B 1 129 ? -6.398 1.181 -13.258 1 92.94 129 PHE B CA 1
ATOM 3263 C C . PHE B 1 129 ? -6.379 -0.027 -12.328 1 92.94 129 PHE B C 1
ATOM 3265 O O . PHE B 1 129 ? -6.156 -1.155 -12.773 1 92.94 129 PHE B O 1
ATOM 3272 N N . MET B 1 130 ? -6.629 0.157 -11.094 1 89.5 130 MET B N 1
ATOM 3273 C CA . MET B 1 130 ? -6.523 -0.96 -10.156 1 89.5 130 MET B CA 1
ATOM 3274 C C . MET B 1 130 ? -7.883 -1.619 -9.945 1 89.5 130 MET B C 1
ATOM 3276 O O . MET B 1 130 ? -7.957 -2.797 -9.594 1 89.5 130 MET B O 1
ATOM 3280 N N . ALA B 1 131 ? -8.906 -0.824 -10.164 1 91.19 131 ALA B N 1
ATOM 3281 C CA . ALA B 1 131 ? -10.234 -1.384 -9.906 1 91.19 131 ALA B CA 1
ATOM 3282 C C . ALA B 1 131 ? -10.961 -1.681 -11.219 1 91.19 131 ALA B C 1
ATOM 3284 O O . ALA B 1 131 ? -11.078 -2.84 -11.625 1 91.19 131 ALA B O 1
ATOM 3285 N N . HIS B 1 132 ? -11.18 -0.705 -12.031 1 90.56 132 HIS B N 1
ATOM 3286 C CA . HIS B 1 132 ? -12.047 -0.842 -13.188 1 90.56 132 HIS B CA 1
ATOM 3287 C C . HIS B 1 132 ? -11.359 -1.612 -14.312 1 90.56 132 HIS B C 1
ATOM 3289 O O . HIS B 1 132 ? -11.828 -2.676 -14.719 1 90.56 132 HIS B O 1
ATOM 3295 N N . PHE B 1 133 ? -10.172 -1.181 -14.719 1 92.44 133 PHE B N 1
ATOM 3296 C CA . PHE B 1 133 ? -9.539 -1.765 -15.898 1 92.44 133 PHE B CA 1
ATOM 3297 C C . PHE B 1 133 ? -8.766 -3.027 -15.523 1 92.44 133 PHE B C 1
ATOM 3299 O O . PHE B 1 133 ? -8.445 -3.842 -16.391 1 92.44 133 PHE B O 1
ATOM 3306 N N . SER B 1 134 ? -8.508 -3.25 -14.273 1 90.62 134 SER B N 1
ATOM 3307 C CA . SER B 1 134 ? -7.766 -4.43 -13.844 1 90.62 134 SER B CA 1
ATOM 3308 C C . SER B 1 134 ? -8.641 -5.68 -13.891 1 90.62 134 SER B C 1
ATOM 3310 O O . SER B 1 134 ? -8.125 -6.801 -13.828 1 90.62 134 SER B O 1
ATOM 3312 N N . GLY B 1 135 ? -10.008 -5.508 -13.867 1 90.81 135 GLY B N 1
ATOM 3313 C CA . GLY B 1 135 ? -10.938 -6.621 -13.891 1 90.81 135 GLY B CA 1
ATOM 3314 C C . GLY B 1 135 ? -11.188 -7.215 -12.516 1 90.81 135 GLY B C 1
ATOM 3315 O O . GLY B 1 135 ? -11.828 -8.258 -12.391 1 90.81 135 GLY B O 1
ATOM 3316 N N . LEU B 1 136 ? -10.703 -6.547 -11.531 1 90.25 136 LEU B N 1
ATOM 3317 C CA . LEU B 1 136 ? -10.844 -7.086 -10.18 1 90.25 136 LEU B CA 1
ATOM 3318 C C . LEU B 1 136 ? -12.258 -6.875 -9.656 1 90.25 136 LEU B C 1
ATOM 3320 O O . LEU B 1 136 ? -12.75 -7.672 -8.852 1 90.25 136 LEU B O 1
ATOM 3324 N N . TYR B 1 137 ? -12.867 -5.852 -10.008 1 93.88 137 TYR B N 1
ATOM 3325 C CA . TYR B 1 137 ? -14.203 -5.551 -9.516 1 93.88 137 TYR B CA 1
ATOM 3326 C C . TYR B 1 137 ? -15.266 -6.199 -10.391 1 93.88 137 TYR B C 1
ATOM 3328 O O . TYR B 1 137 ? -15.672 -5.633 -11.414 1 93.88 137 TYR B O 1
ATOM 3336 N N . THR B 1 138 ? -15.703 -7.344 -10.039 1 91.5 138 THR B N 1
ATOM 3337 C CA . THR B 1 138 ? -16.766 -8.086 -10.711 1 91.5 138 THR B CA 1
ATOM 3338 C C . THR B 1 138 ? -17.734 -8.68 -9.695 1 91.5 138 THR B C 1
ATOM 3340 O O . THR B 1 138 ? -17.406 -8.797 -8.508 1 91.5 138 THR B O 1
ATOM 3343 N N . GLY B 1 139 ? -18.953 -8.938 -10.125 1 93.88 139 GLY B N 1
ATOM 3344 C CA . GLY B 1 139 ? -19.922 -9.641 -9.297 1 93.88 139 GLY B CA 1
ATOM 3345 C C . GLY B 1 139 ? -20.172 -8.953 -7.969 1 93.88 139 GLY B C 1
ATOM 3346 O O . GLY B 1 139 ? -20.531 -7.773 -7.934 1 93.88 139 GLY B O 1
ATOM 3347 N N . PRO B 1 140 ? -19.922 -9.727 -6.922 1 92.81 140 PRO B N 1
ATOM 3348 C CA . PRO B 1 140 ? -20.25 -9.211 -5.59 1 92.81 140 PRO B CA 1
ATOM 3349 C C . PRO B 1 140 ? -19.438 -7.965 -5.23 1 92.81 140 PRO B C 1
ATOM 3351 O O . PRO B 1 140 ? -19.938 -7.082 -4.531 1 92.81 140 PRO B O 1
ATOM 3354 N N . LEU B 1 141 ? -18.25 -7.941 -5.672 1 94.69 141 LEU B N 1
ATOM 3355 C CA . LEU B 1 141 ? -17.391 -6.797 -5.359 1 94.69 141 LEU B CA 1
ATOM 3356 C C . LEU B 1 141 ? -17.906 -5.535 -6.043 1 94.69 141 LEU B C 1
ATOM 3358 O O . LEU B 1 141 ? -17.891 -4.449 -5.449 1 94.69 141 LEU B O 1
ATOM 3362 N N . LEU B 1 142 ? -18.359 -5.676 -7.211 1 95.69 142 LEU B N 1
ATOM 3363 C CA . LEU B 1 142 ? -18.938 -4.551 -7.938 1 95.69 142 LEU B CA 1
ATOM 3364 C C . LEU B 1 142 ? -20.203 -4.055 -7.258 1 95.69 142 LEU B C 1
ATOM 3366 O O . LEU B 1 142 ? -20.422 -2.848 -7.125 1 95.69 142 LEU B O 1
ATOM 3370 N N . GLU B 1 143 ? -21.031 -4.961 -6.891 1 96.06 143 GLU B N 1
ATOM 3371 C CA . GLU B 1 143 ? -22.266 -4.621 -6.203 1 96.06 143 GLU B CA 1
ATOM 3372 C C . GLU B 1 143 ? -22 -3.914 -4.879 1 96.06 143 GLU B C 1
ATOM 3374 O O . GLU B 1 143 ? -22.688 -2.963 -4.523 1 96.06 143 GLU B O 1
ATOM 3379 N N . TYR B 1 144 ? -21.031 -4.41 -4.211 1 95.88 144 TYR B N 1
ATOM 3380 C CA . TYR B 1 144 ? -20.688 -3.791 -2.936 1 95.88 144 TYR B CA 1
ATOM 3381 C C . TYR B 1 144 ? -20.172 -2.375 -3.139 1 95.88 144 TYR B C 1
ATOM 3383 O O . TYR B 1 144 ? -20.469 -1.477 -2.348 1 95.88 144 TYR B O 1
ATOM 3391 N N . ALA B 1 145 ? -19.359 -2.209 -4.137 1 96.81 145 ALA B N 1
ATOM 3392 C CA . ALA B 1 145 ? -18.844 -0.877 -4.453 1 96.81 145 ALA B CA 1
ATOM 3393 C C . ALA B 1 145 ? -19.984 0.095 -4.73 1 96.81 145 ALA B C 1
ATOM 3395 O O . ALA B 1 145 ? -19.938 1.255 -4.316 1 96.81 145 ALA B O 1
ATOM 3396 N N . GLN B 1 146 ? -21 -0.356 -5.43 1 97.31 146 GLN B N 1
ATOM 3397 C CA . GLN B 1 146 ? -22.172 0.459 -5.691 1 97.31 146 GLN B CA 1
ATOM 3398 C C . GLN B 1 146 ? -22.875 0.86 -4.395 1 97.31 146 GLN B C 1
ATOM 3400 O O . GLN B 1 146 ? -23.172 2.035 -4.184 1 97.31 146 GLN B O 1
ATOM 3405 N N . LYS B 1 147 ? -23.078 -0.08 -3.586 1 96.31 147 LYS B N 1
ATOM 3406 C CA . LYS B 1 147 ? -23.766 0.16 -2.322 1 96.31 147 LYS B CA 1
ATOM 3407 C C . LYS B 1 147 ? -22.984 1.12 -1.438 1 96.31 147 LYS B C 1
ATOM 3409 O O . LYS B 1 147 ? -23.562 1.958 -0.746 1 96.31 147 LYS B O 1
ATOM 3414 N N . MET B 1 148 ? -21.719 0.917 -1.419 1 96.31 148 MET B N 1
ATOM 3415 C CA . MET B 1 148 ? -20.859 1.778 -0.62 1 96.31 148 MET B CA 1
ATOM 3416 C C . MET B 1 148 ? -20.953 3.229 -1.081 1 96.31 148 MET B C 1
ATOM 3418 O O . MET B 1 148 ? -21.016 4.145 -0.259 1 96.31 148 MET B O 1
ATOM 3422 N N . SER B 1 149 ? -20.922 3.41 -2.322 1 97.56 149 SER B N 1
ATOM 3423 C CA . SER B 1 149 ? -21.047 4.75 -2.883 1 97.56 149 SER B CA 1
ATOM 3424 C C . SER B 1 149 ? -22.375 5.395 -2.482 1 97.56 149 SER B C 1
ATOM 3426 O O . SER B 1 149 ? -22.406 6.566 -2.098 1 97.56 149 SER B O 1
ATOM 3428 N N . VAL B 1 150 ? -23.422 4.672 -2.561 1 97.25 150 VAL B N 1
ATOM 3429 C CA . VAL B 1 150 ? -24.75 5.172 -2.18 1 97.25 150 VAL B CA 1
ATOM 3430 C C . VAL B 1 150 ? -24.766 5.48 -0.686 1 97.25 150 VAL B C 1
ATOM 3432 O O . VAL B 1 150 ? -25.234 6.547 -0.272 1 97.25 150 VAL B O 1
ATOM 3435 N N . SER B 1 151 ? -24.266 4.613 0.048 1 95.88 151 SER B N 1
ATOM 3436 C CA . SER B 1 151 ? -24.266 4.773 1.498 1 95.88 151 SER B CA 1
ATOM 3437 C C . SER B 1 151 ? -23.484 6.016 1.916 1 95.88 151 SER B C 1
ATOM 3439 O O . SER B 1 151 ? -23.922 6.777 2.775 1 95.88 151 SER B O 1
ATOM 3441 N N . LYS B 1 152 ? -22.344 6.262 1.297 1 96.81 152 LYS B N 1
ATOM 3442 C CA . LYS B 1 152 ? -21.453 7.363 1.65 1 96.81 152 LYS B CA 1
ATOM 3443 C C . LYS B 1 152 ? -22.031 8.703 1.222 1 96.81 152 LYS B C 1
ATOM 3445 O O . LYS B 1 152 ? -21.562 9.758 1.657 1 96.81 152 LYS B O 1
ATOM 3450 N N . THR B 1 153 ? -23.078 8.641 0.48 1 97.75 153 THR B N 1
ATOM 3451 C CA . THR B 1 153 ? -23.656 9.883 -0.012 1 97.75 153 THR B CA 1
ATOM 3452 C C . THR B 1 153 ? -25.094 10.031 0.468 1 97.75 153 THR B C 1
ATOM 3454 O O . THR B 1 153 ? -25.828 10.898 -0.015 1 97.75 153 THR B O 1
ATOM 3457 N N . SER B 1 154 ? -25.516 9.227 1.345 1 96.62 154 SER B N 1
ATOM 3458 C CA . SER B 1 154 ? -26.922 9.234 1.759 1 96.62 154 SER B CA 1
ATOM 3459 C C . SER B 1 154 ? -27.047 9.578 3.238 1 96.62 154 SER B C 1
ATOM 3461 O O . SER B 1 154 ? -28.156 9.641 3.768 1 96.62 154 SER B O 1
ATOM 3463 N N . GLN B 1 155 ? -26.062 9.82 3.893 1 95.5 155 GLN B N 1
ATOM 3464 C CA . GLN B 1 155 ? -26.109 10.039 5.336 1 95.5 155 GLN B CA 1
ATOM 3465 C C . GLN B 1 155 ? -26.625 11.43 5.668 1 95.5 155 GLN B C 1
ATOM 3467 O O . GLN B 1 155 ? -27.109 11.672 6.777 1 95.5 155 GLN B O 1
ATOM 3472 N N . GLY B 1 156 ? -26.547 12.352 4.781 1 96.56 156 GLY B N 1
ATOM 3473 C CA . GLY B 1 156 ? -26.875 13.742 5.035 1 96.56 156 GLY B CA 1
ATOM 3474 C C . GLY B 1 156 ? -25.656 14.594 5.32 1 96.56 156 GLY B C 1
ATOM 3475 O O . GLY B 1 156 ? -24.625 14.078 5.766 1 96.56 156 GLY B O 1
ATOM 3476 N N . PHE B 1 157 ? -25.797 15.883 5.125 1 97.44 157 PHE B N 1
ATOM 3477 C CA . PHE B 1 157 ? -24.703 16.828 5.27 1 97.44 157 PHE B CA 1
ATOM 3478 C C . PHE B 1 157 ? -24.188 16.844 6.703 1 97.44 157 PHE B C 1
ATOM 3480 O O . PHE B 1 157 ? -22.984 16.719 6.938 1 97.44 157 PHE B O 1
ATOM 3487 N N . GLY B 1 158 ? -25.062 17.062 7.676 1 97.69 158 GLY B N 1
ATOM 3488 C CA . GLY B 1 158 ? -24.703 17.156 9.086 1 97.69 158 GLY B CA 1
ATOM 3489 C C . GLY B 1 158 ? -23.984 15.945 9.609 1 97.69 158 GLY B C 1
ATOM 3490 O O . GLY B 1 158 ? -22.859 16.047 10.102 1 97.69 158 GLY B O 1
ATOM 3491 N N . PRO B 1 159 ? -24.656 14.805 9.531 1 97.5 159 PRO B N 1
ATOM 3492 C CA . PRO B 1 159 ? -24 13.578 10 1 97.5 159 PRO B CA 1
ATOM 3493 C C . PRO B 1 159 ? -22.656 13.336 9.312 1 97.5 159 PRO B C 1
ATOM 3495 O O . PRO B 1 159 ? -21.703 12.914 9.969 1 97.5 159 PRO B O 1
ATOM 3498 N N . CYS B 1 160 ? -22.5 13.562 8.047 1 98.06 160 CYS B N 1
ATOM 3499 C CA . CYS B 1 160 ? -21.25 13.391 7.324 1 98.06 160 CYS B CA 1
ATOM 3500 C C . CYS B 1 160 ? -20.172 14.312 7.883 1 98.06 160 CYS B C 1
ATOM 3502 O O . CYS B 1 160 ? -19.031 13.898 8.055 1 98.06 160 CYS B O 1
ATOM 3504 N N . LEU B 1 161 ? -20.547 15.555 8.164 1 98.44 161 LEU B N 1
ATOM 3505 C CA . LEU B 1 161 ? -19.609 16.531 8.727 1 98.44 161 LEU B CA 1
ATOM 3506 C C . LEU B 1 161 ? -19.094 16.062 10.086 1 98.44 161 LEU B C 1
ATOM 3508 O O . LEU B 1 161 ? -17.891 16.109 10.344 1 98.44 161 LEU B O 1
ATOM 3512 N N . LEU B 1 162 ? -20.016 15.617 10.93 1 98.38 162 LEU B N 1
ATOM 3513 C CA . LEU B 1 162 ? -19.641 15.188 12.273 1 98.38 162 LEU B CA 1
ATOM 3514 C C . LEU B 1 162 ? -18.75 13.945 12.219 1 98.38 162 LEU B C 1
ATOM 3516 O O . LEU B 1 162 ? -17.766 13.852 12.961 1 98.38 162 LEU B O 1
ATOM 3520 N N . ARG B 1 163 ? -19.078 13.008 11.359 1 98.44 163 ARG B N 1
ATOM 3521 C CA . ARG B 1 163 ? -18.25 11.82 11.172 1 98.44 163 ARG B CA 1
ATOM 3522 C C . ARG B 1 163 ? -16.875 12.188 10.617 1 98.44 163 ARG B C 1
ATOM 3524 O O . ARG B 1 163 ? -15.883 11.508 10.906 1 98.44 163 ARG B O 1
ATOM 3531 N N . GLY B 1 164 ? -16.828 13.25 9.828 1 98.75 164 GLY B N 1
ATOM 3532 C CA . GLY B 1 164 ? -15.562 13.75 9.328 1 98.75 164 GLY B CA 1
ATOM 3533 C C . GLY B 1 164 ? -14.664 14.305 10.414 1 98.75 164 GLY B C 1
ATOM 3534 O O . GLY B 1 164 ? -13.438 14.141 10.359 1 98.75 164 GLY B O 1
ATOM 3535 N N . ILE B 1 165 ? -15.25 14.984 11.391 1 98.62 165 ILE B N 1
ATOM 3536 C CA . ILE B 1 165 ? -14.484 15.531 12.508 1 98.62 165 ILE B CA 1
ATOM 3537 C C . ILE B 1 165 ? -13.789 14.391 13.258 1 98.62 165 ILE B C 1
ATOM 3539 O O . ILE B 1 165 ? -12.578 14.43 13.469 1 98.62 165 ILE B O 1
ATOM 3543 N N . GLY B 1 166 ? -14.633 13.398 13.633 1 98.19 166 GLY B N 1
ATOM 3544 C CA . GLY B 1 166 ? -14.062 12.258 14.336 1 98.19 166 GLY B CA 1
ATOM 3545 C C . GLY B 1 166 ? -12.984 11.547 13.539 1 98.19 166 GLY B C 1
ATOM 3546 O O . GLY B 1 166 ? -11.953 11.148 14.094 1 98.19 166 GLY B O 1
ATOM 3547 N N . CYS B 1 167 ? -13.195 11.422 12.258 1 98.44 167 CYS B N 1
ATOM 3548 C CA . CYS B 1 167 ? -12.258 10.719 11.383 1 98.44 167 CYS B CA 1
ATOM 3549 C C . CYS B 1 167 ? -10.891 11.391 11.398 1 98.44 167 CYS B C 1
ATOM 3551 O O . CYS B 1 167 ? -9.883 10.742 11.688 1 98.44 167 CYS B O 1
ATOM 3553 N N . ASN B 1 168 ? -10.883 12.711 11.148 1 98.69 168 ASN B N 1
ATOM 3554 C CA . ASN B 1 168 ? -9.57 13.32 10.984 1 98.69 168 ASN B CA 1
ATOM 3555 C C . ASN B 1 168 ? -8.906 13.602 12.328 1 98.69 168 ASN B C 1
ATOM 3557 O O . ASN B 1 168 ? -7.688 13.742 12.406 1 98.69 168 ASN B O 1
ATOM 3561 N N . PHE B 1 169 ? -9.695 13.734 13.414 1 98.44 169 PHE B N 1
ATOM 3562 C CA . PHE B 1 169 ? -9.086 13.727 14.734 1 98.44 169 PHE B CA 1
ATOM 3563 C C . PHE B 1 169 ? -8.25 12.477 14.938 1 98.44 169 PHE B C 1
ATOM 3565 O O . PHE B 1 169 ? -7.086 12.555 15.352 1 98.44 169 PHE B O 1
ATOM 3572 N N . LEU B 1 170 ? -8.781 11.336 14.578 1 98.25 170 LEU B N 1
ATOM 3573 C CA . LEU B 1 170 ? -8.102 10.055 14.758 1 98.25 170 LEU B CA 1
ATOM 3574 C C . LEU B 1 170 ? -6.945 9.914 13.781 1 98.25 170 LEU B C 1
ATOM 3576 O O . LEU B 1 170 ? -5.879 9.406 14.141 1 98.25 170 LEU B O 1
ATOM 3580 N N . VAL B 1 171 ? -7.125 10.312 12.516 1 98.44 171 VAL B N 1
ATOM 3581 C CA . VAL B 1 171 ? -6.051 10.234 11.531 1 98.44 171 VAL B CA 1
ATOM 3582 C C . VAL B 1 171 ? -4.867 11.086 11.992 1 98.44 171 VAL B C 1
ATOM 3584 O O . VAL B 1 171 ? -3.715 10.664 11.875 1 98.44 171 VAL B O 1
ATOM 3587 N N . CYS B 1 172 ? -5.152 12.281 12.516 1 98.44 172 CYS B N 1
ATOM 3588 C CA . CYS B 1 172 ? -4.098 13.164 13 1 98.44 172 CYS B CA 1
ATOM 3589 C C . CYS B 1 172 ? -3.391 12.547 14.203 1 98.44 172 CYS B C 1
ATOM 3591 O O . CYS B 1 172 ? -2.178 12.703 14.367 1 98.44 172 CYS B O 1
ATOM 3593 N N . VAL B 1 173 ? -4.156 11.852 15.078 1 97.88 173 VAL B N 1
ATOM 3594 C CA . VAL B 1 173 ? -3.537 11.133 16.188 1 97.88 173 VAL B CA 1
ATOM 3595 C C . VAL B 1 173 ? -2.58 10.07 15.641 1 97.88 173 VAL B C 1
ATOM 3597 O O . VAL B 1 173 ? -1.481 9.891 16.172 1 97.88 173 VAL B O 1
ATOM 3600 N N . ALA B 1 174 ? -3.004 9.383 14.602 1 98.38 174 ALA B N 1
ATOM 3601 C CA . ALA B 1 174 ? -2.156 8.367 13.977 1 98.38 174 ALA B CA 1
ATOM 3602 C C . ALA B 1 174 ? -0.854 8.977 13.469 1 98.38 174 ALA B C 1
ATOM 3604 O O . ALA B 1 174 ? 0.231 8.461 13.75 1 98.38 174 ALA B O 1
ATOM 3605 N N . VAL B 1 175 ? -0.972 10.055 12.727 1 98 175 VAL B N 1
ATOM 3606 C CA . VAL B 1 175 ? 0.196 10.734 12.18 1 98 175 VAL B CA 1
ATOM 3607 C C . VAL B 1 175 ? 1.073 11.266 13.312 1 98 175 VAL B C 1
ATOM 3609 O O . VAL B 1 175 ? 2.303 11.188 13.234 1 98 175 VAL B O 1
ATOM 3612 N N . TRP B 1 176 ? 0.482 11.781 14.406 1 96.88 176 TRP B N 1
ATOM 3613 C CA . TRP B 1 176 ? 1.17 12.266 15.602 1 96.88 176 TRP B CA 1
ATOM 3614 C C . TRP B 1 176 ? 1.982 11.156 16.25 1 96.88 176 TRP B C 1
ATOM 3616 O O . TRP B 1 176 ? 3.164 11.336 16.547 1 96.88 176 TRP B O 1
ATOM 3626 N N . LEU B 1 177 ? 1.365 10.039 16.422 1 95.56 177 LEU B N 1
ATOM 3627 C CA . LEU B 1 177 ? 2.045 8.906 17.031 1 95.56 177 LEU B CA 1
ATOM 3628 C C . LEU B 1 177 ? 3.156 8.383 16.141 1 95.56 177 LEU B C 1
ATOM 3630 O O . LEU B 1 177 ? 4.227 8 16.609 1 95.56 177 LEU B O 1
ATOM 3634 N N . GLY B 1 178 ? 2.934 8.336 14.852 1 95.5 178 GLY B N 1
ATOM 3635 C CA . GLY B 1 178 ? 3.98 7.965 13.922 1 95.5 178 GLY B CA 1
ATOM 3636 C C . GLY B 1 178 ? 5.207 8.852 14.008 1 95.5 178 GLY B C 1
ATOM 3637 O O . GLY B 1 178 ? 6.336 8.375 13.922 1 95.5 178 GLY B O 1
ATOM 3638 N N . ALA B 1 179 ? 4.965 10.125 14.188 1 94.56 179 ALA B N 1
ATOM 3639 C CA . ALA B 1 179 ? 6.051 11.094 14.266 1 94.56 179 ALA B CA 1
ATOM 3640 C C . ALA B 1 179 ? 6.82 10.953 15.578 1 94.56 179 ALA B C 1
ATOM 3642 O O . ALA B 1 179 ? 8.016 11.266 15.641 1 94.56 179 ALA B O 1
ATOM 3643 N N . SER B 1 180 ? 6.141 10.516 16.609 1 94.5 180 SER B N 1
ATOM 3644 C CA . SER B 1 180 ? 6.781 10.375 17.922 1 94.5 180 SER B CA 1
ATOM 3645 C C . SER B 1 180 ? 7.691 9.148 17.953 1 94.5 180 SER B C 1
ATOM 3647 O O . SER B 1 180 ? 8.602 9.07 18.781 1 94.5 180 SER B O 1
ATOM 3649 N N . ALA B 1 181 ? 7.5 8.172 17.062 1 93.5 181 ALA B N 1
ATOM 3650 C CA . ALA B 1 181 ? 8.211 6.895 17.047 1 93.5 181 ALA B CA 1
ATOM 3651 C C . ALA B 1 181 ? 9.539 7.008 16.312 1 93.5 181 ALA B C 1
ATOM 3653 O O . ALA B 1 181 ? 9.641 7.727 15.312 1 93.5 181 ALA B O 1
ATOM 3654 N N . ARG B 1 182 ? 10.461 6.207 16.75 1 89.38 182 ARG B N 1
ATOM 3655 C CA . ARG B 1 182 ? 11.797 6.266 16.156 1 89.38 182 ARG B CA 1
ATOM 3656 C C . ARG B 1 182 ? 12.078 5.027 15.32 1 89.38 182 ARG B C 1
ATOM 3658 O O . ARG B 1 182 ? 12.852 5.086 14.359 1 89.38 182 ARG B O 1
ATOM 3665 N N . GLU B 1 183 ? 11.453 3.943 15.672 1 91.25 183 GLU B N 1
ATOM 3666 C CA . GLU B 1 183 ? 11.625 2.689 14.945 1 91.25 183 GLU B CA 1
ATOM 3667 C C . GLU B 1 183 ? 10.43 2.4 14.047 1 91.25 183 GLU B C 1
ATOM 3669 O O . GLU B 1 183 ? 9.312 2.836 14.336 1 91.25 183 GLU B O 1
ATOM 3674 N N . VAL B 1 184 ? 10.688 1.622 13 1 92.12 184 VAL B N 1
ATOM 3675 C CA . VAL B 1 184 ? 9.656 1.35 12 1 92.12 184 VAL B CA 1
ATOM 3676 C C . VAL B 1 184 ? 8.5 0.604 12.648 1 92.12 184 VAL B C 1
ATOM 3678 O O . VAL B 1 184 ? 7.332 0.935 12.422 1 92.12 184 VAL B O 1
ATOM 3681 N N . MET B 1 185 ? 8.805 -0.359 13.484 1 91.88 185 MET B N 1
ATOM 3682 C CA . MET B 1 185 ? 7.738 -1.112 14.141 1 91.88 185 MET B CA 1
ATOM 3683 C C . MET B 1 185 ? 6.887 -0.202 15.016 1 91.88 185 MET B C 1
ATOM 3685 O O . MET B 1 185 ? 5.664 -0.335 15.055 1 91.88 185 MET B O 1
ATOM 3689 N N . SER B 1 186 ? 7.539 0.66 15.75 1 93.25 186 SER B N 1
ATOM 3690 C CA . SER B 1 186 ? 6.816 1.606 16.594 1 93.25 186 SER B CA 1
ATOM 3691 C C . SER B 1 186 ? 5.941 2.535 15.758 1 93.25 186 SER B C 1
ATOM 3693 O O . SER B 1 186 ? 4.82 2.865 16.156 1 93.25 186 SER B O 1
ATOM 3695 N N . LYS B 1 187 ? 6.434 2.984 14.602 1 95.38 187 LYS B N 1
ATOM 3696 C CA . LYS B 1 187 ? 5.645 3.807 13.695 1 95.38 187 LYS B CA 1
ATOM 3697 C C . LYS B 1 187 ? 4.402 3.061 13.211 1 95.38 187 LYS B C 1
ATOM 3699 O O . LYS B 1 187 ? 3.297 3.607 13.227 1 95.38 187 LYS B O 1
ATOM 3704 N N . ILE B 1 188 ? 4.59 1.846 12.82 1 96 188 ILE B N 1
ATOM 3705 C CA . ILE B 1 188 ? 3.508 1.025 12.281 1 96 188 ILE B CA 1
ATOM 3706 C C . ILE B 1 188 ? 2.428 0.843 13.352 1 96 188 ILE B C 1
ATOM 3708 O O . ILE B 1 188 ? 1.245 1.073 13.086 1 96 188 ILE B O 1
ATOM 3712 N N . MET B 1 189 ? 2.818 0.549 14.539 1 94.06 189 MET B N 1
ATOM 3713 C CA . MET B 1 189 ? 1.853 0.296 15.609 1 94.06 189 MET B CA 1
ATOM 3714 C C . MET B 1 189 ? 1.184 1.591 16.047 1 94.06 189 MET B C 1
ATOM 3716 O O . MET B 1 189 ? 0.008 1.592 16.422 1 94.06 189 MET B O 1
ATOM 3720 N N . GLY B 1 190 ? 1.922 2.674 16.094 1 95.25 190 GLY B N 1
ATOM 3721 C CA . GLY B 1 190 ? 1.354 3.967 16.453 1 95.25 190 GLY B CA 1
ATOM 3722 C C . GLY B 1 190 ? 0.273 4.418 15.484 1 95.25 190 GLY B C 1
ATOM 3723 O O . GLY B 1 190 ? -0.736 4.992 15.898 1 95.25 190 GLY B O 1
ATOM 3724 N N . ILE B 1 191 ? 0.433 4.125 14.25 1 97.5 191 ILE B N 1
ATOM 3725 C CA . ILE B 1 191 ? -0.488 4.547 13.203 1 97.5 191 ILE B CA 1
ATOM 3726 C C . ILE B 1 191 ? -1.682 3.596 13.148 1 97.5 191 ILE B C 1
ATOM 3728 O O . ILE B 1 191 ? -2.818 4.027 12.938 1 97.5 191 ILE B O 1
ATOM 3732 N N . HIS B 1 192 ? -1.505 2.369 13.438 1 97.25 192 HIS B N 1
ATOM 3733 C CA . HIS B 1 192 ? -2.441 1.287 13.164 1 97.25 192 HIS B CA 1
ATOM 3734 C C . HIS B 1 192 ? -3.748 1.477 13.93 1 97.25 192 HIS B C 1
ATOM 3736 O O . HIS B 1 192 ? -4.828 1.465 13.328 1 97.25 192 HIS B O 1
ATOM 3742 N N . PHE B 1 193 ? -3.711 1.811 15.164 1 93.56 193 PHE B N 1
ATOM 3743 C CA . PHE B 1 193 ? -4.895 1.684 16.016 1 93.56 193 PHE B CA 1
ATOM 3744 C C . PHE B 1 193 ? -5.84 2.859 15.797 1 93.56 193 PHE B C 1
ATOM 3746 O O . PHE B 1 193 ? -7.047 2.672 15.633 1 93.56 193 PHE B O 1
ATOM 3753 N N . PRO B 1 194 ? -5.328 4.059 15.727 1 97.25 194 PRO B N 1
ATOM 3754 C CA . PRO B 1 194 ? -6.285 5.133 15.461 1 97.25 194 PRO B CA 1
ATOM 3755 C C . PRO B 1 194 ? -6.973 4.988 14.109 1 97.25 194 PRO B C 1
ATOM 3757 O O . PRO B 1 194 ? -8.172 5.27 13.984 1 97.25 194 PRO B O 1
ATOM 3760 N N . VAL B 1 195 ? -6.215 4.574 13.125 1 97.81 195 VAL B N 1
ATOM 3761 C CA . VAL B 1 195 ? -6.777 4.414 11.789 1 97.81 195 VAL B CA 1
ATOM 3762 C C . VAL B 1 195 ? -7.789 3.27 11.781 1 97.81 195 VAL B C 1
ATOM 3764 O O . VAL B 1 195 ? -8.875 3.393 11.211 1 97.81 195 VAL B O 1
ATOM 3767 N N . PHE B 1 196 ? -7.41 2.186 12.492 1 97.12 196 PHE B N 1
ATOM 3768 C CA . PHE B 1 196 ? -8.32 1.062 12.672 1 97.12 196 PHE B CA 1
ATOM 3769 C C . PHE B 1 196 ? -9.648 1.532 13.258 1 97.12 196 PHE B C 1
ATOM 3771 O O . PHE B 1 196 ? -10.719 1.146 12.781 1 97.12 196 PHE B O 1
ATOM 3778 N N . LEU B 1 197 ? -9.633 2.396 14.18 1 94.88 197 LEU B N 1
ATOM 3779 C CA . LEU B 1 197 ? -10.805 2.875 14.906 1 94.88 197 LEU B CA 1
ATOM 3780 C C . LEU B 1 197 ? -11.719 3.676 13.992 1 94.88 197 LEU B C 1
ATOM 3782 O O . LEU B 1 197 ? -12.938 3.459 13.977 1 94.88 197 LEU B O 1
ATOM 3786 N N . PHE B 1 198 ? -11.141 4.57 13.148 1 95.44 198 PHE B N 1
ATOM 3787 C CA . PHE B 1 198 ? -12.055 5.418 12.398 1 95.44 198 PHE B CA 1
ATOM 3788 C C . PHE B 1 198 ? -12.75 4.617 11.297 1 95.44 198 PHE B C 1
ATOM 3790 O O . PHE B 1 198 ? -13.891 4.918 10.93 1 95.44 198 PHE B O 1
ATOM 3797 N N . VAL B 1 199 ? -12.078 3.646 10.82 1 96.38 199 VAL B N 1
ATOM 3798 C CA . VAL B 1 199 ? -12.688 2.812 9.797 1 96.38 199 VAL B CA 1
ATOM 3799 C C . VAL B 1 199 ? -13.781 1.946 10.414 1 96.38 199 VAL B C 1
ATOM 3801 O O . VAL B 1 199 ? -14.891 1.855 9.875 1 96.38 199 VAL B O 1
ATOM 3804 N N . PHE B 1 200 ? -13.461 1.361 11.539 1 95.88 200 PHE B N 1
ATOM 3805 C CA . PHE B 1 200 ? -14.406 0.465 12.195 1 95.88 200 PHE B CA 1
ATOM 3806 C C . PHE B 1 200 ? -15.656 1.219 12.625 1 95.88 200 PHE B C 1
ATOM 3808 O O . PHE B 1 200 ? -16.766 0.69 12.531 1 95.88 200 PHE B O 1
ATOM 3815 N N . LEU B 1 201 ? -15.523 2.4 13.016 1 95.38 201 LEU B N 1
ATOM 3816 C CA . LEU B 1 201 ? -16.625 3.174 13.578 1 95.38 201 LEU B CA 1
ATOM 3817 C C . LEU B 1 201 ? -17.438 3.838 12.477 1 95.38 201 LEU B C 1
ATOM 3819 O O . LEU B 1 201 ? -18.469 4.453 12.75 1 95.38 201 LEU B O 1
ATOM 3823 N N . GLY B 1 202 ? -17.016 3.777 11.273 1 95.38 202 GLY B N 1
ATOM 3824 C CA . GLY B 1 202 ? -17.797 4.258 10.148 1 95.38 202 GLY B CA 1
ATOM 3825 C C . GLY B 1 202 ? -17.703 5.762 9.953 1 95.38 202 GLY B C 1
ATOM 3826 O O . GLY B 1 202 ? -18.688 6.414 9.617 1 95.38 202 GLY B O 1
ATOM 3827 N N . PHE B 1 203 ? -16.516 6.32 10.227 1 97.38 203 PHE B N 1
ATOM 3828 C CA . PHE B 1 203 ? -16.328 7.758 10.055 1 97.38 203 PHE B CA 1
ATOM 3829 C C . PHE B 1 203 ? -16.031 8.094 8.594 1 97.38 203 PHE B C 1
ATOM 3831 O O . PHE B 1 203 ? -15.883 7.195 7.766 1 97.38 203 PHE B O 1
ATOM 3838 N N . GLU B 1 204 ? -16.047 9.383 8.281 1 98.12 204 GLU B N 1
ATOM 3839 C CA . GLU B 1 204 ? -15.953 9.836 6.898 1 98.12 204 GLU B CA 1
ATOM 3840 C C . GLU B 1 204 ? -14.617 10.516 6.625 1 98.12 204 GLU B C 1
ATOM 3842 O O . GLU B 1 204 ? -14.281 11.516 7.258 1 98.12 204 GLU B O 1
ATOM 3847 N N . HIS B 1 205 ? -13.844 9.961 5.766 1 98.62 205 HIS B N 1
ATOM 3848 C CA . HIS B 1 205 ? -12.562 10.469 5.312 1 98.62 205 HIS B CA 1
ATOM 3849 C C . HIS B 1 205 ? -12.648 11 3.885 1 98.62 205 HIS B C 1
ATOM 3851 O O . HIS B 1 205 ? -12.945 10.242 2.955 1 98.62 205 HIS B O 1
ATOM 3857 N N . VAL B 1 206 ? -12.312 12.234 3.684 1 98.88 206 VAL B N 1
ATOM 3858 C CA . VAL B 1 206 ? -12.555 12.922 2.416 1 98.88 206 VAL B CA 1
ATOM 3859 C C . VAL B 1 206 ? -11.742 12.25 1.308 1 98.88 206 VAL B C 1
ATOM 3861 O O . VAL B 1 206 ? -12.242 12.078 0.191 1 98.88 206 VAL B O 1
ATOM 3864 N N . VAL B 1 207 ? -10.508 11.883 1.584 1 98.88 207 VAL B N 1
ATOM 3865 C CA . VAL B 1 207 ? -9.633 11.328 0.556 1 98.88 207 VAL B CA 1
ATOM 3866 C C . VAL B 1 207 ? -10.039 9.883 0.261 1 98.88 207 VAL B C 1
ATOM 3868 O O . VAL B 1 207 ? -10.031 9.453 -0.896 1 98.88 207 VAL B O 1
ATOM 3871 N N . VAL B 1 208 ? -10.375 9.078 1.288 1 98.56 208 VAL B N 1
ATOM 3872 C CA . VAL B 1 208 ? -10.828 7.711 1.064 1 98.56 208 VAL B CA 1
ATOM 3873 C C . VAL B 1 208 ? -12.102 7.723 0.218 1 98.56 208 VAL B C 1
ATOM 3875 O O . VAL B 1 208 ? -12.281 6.867 -0.652 1 98.56 208 VAL B O 1
ATOM 3878 N N . ASN B 1 209 ? -12.969 8.711 0.46 1 98.62 209 ASN B N 1
ATOM 3879 C CA . ASN B 1 209 ? -14.211 8.828 -0.293 1 98.62 209 ASN B CA 1
ATOM 3880 C C . ASN B 1 209 ? -13.953 9.219 -1.746 1 98.62 209 ASN B C 1
ATOM 3882 O O . ASN B 1 209 ? -14.805 8.992 -2.611 1 98.62 209 ASN B O 1
ATOM 3886 N N . MET B 1 210 ? -12.766 9.82 -2.029 1 98.56 210 MET B N 1
ATOM 3887 C CA . MET B 1 210 ? -12.367 10.07 -3.41 1 98.56 210 MET B CA 1
ATOM 3888 C C . MET B 1 210 ? -12.195 8.766 -4.176 1 98.56 210 MET B C 1
ATOM 3890 O O . MET B 1 210 ? -12.219 8.75 -5.406 1 98.56 210 MET B O 1
ATOM 3894 N N . TYR B 1 211 ? -11.961 7.711 -3.479 1 98.56 211 TYR B N 1
ATOM 3895 C CA . TYR B 1 211 ? -11.867 6.387 -4.078 1 98.56 211 TYR B CA 1
ATOM 3896 C C . TYR B 1 211 ? -13.227 5.699 -4.094 1 98.56 211 TYR B C 1
ATOM 3898 O O . TYR B 1 211 ? -13.695 5.25 -5.145 1 98.56 211 TYR B O 1
ATOM 3906 N N . TYR B 1 212 ? -13.969 5.617 -3.01 1 98.44 212 TYR B N 1
ATOM 3907 C CA . TYR B 1 212 ? -15.18 4.828 -2.832 1 98.44 212 TYR B CA 1
ATOM 3908 C C . TYR B 1 212 ? -16.297 5.344 -3.729 1 98.44 212 TYR B C 1
ATOM 3910 O O . TYR B 1 212 ? -16.969 4.562 -4.418 1 98.44 212 TYR B O 1
ATOM 3918 N N . VAL B 1 213 ? -16.531 6.582 -3.707 1 98.38 213 VAL B N 1
ATOM 3919 C CA . VAL B 1 213 ? -17.734 7.129 -4.324 1 98.38 213 VAL B CA 1
ATOM 3920 C C . VAL B 1 213 ? -17.594 7.094 -5.844 1 98.38 213 VAL B C 1
ATOM 3922 O O . VAL B 1 213 ? -18.438 6.535 -6.539 1 98.38 213 VAL B O 1
ATOM 3925 N N . PRO B 1 214 ? -16.469 7.594 -6.398 1 98.12 214 PRO B N 1
ATOM 3926 C CA . PRO B 1 214 ? -16.328 7.496 -7.852 1 98.12 214 PRO B CA 1
ATOM 3927 C C . PRO B 1 214 ? -16.297 6.051 -8.344 1 98.12 214 PRO B C 1
ATOM 3929 O O . PRO B 1 214 ? -16.781 5.758 -9.445 1 98.12 214 PRO B O 1
ATOM 3932 N N . LEU B 1 215 ? -15.734 5.16 -7.566 1 97.56 215 LEU B N 1
ATOM 3933 C CA . LEU B 1 215 ? -15.719 3.758 -7.961 1 97.56 215 LEU B CA 1
ATOM 3934 C C . LEU B 1 215 ? -17.141 3.203 -8.055 1 97.56 215 LEU B C 1
ATOM 3936 O O . LEU B 1 215 ? -17.469 2.492 -9.008 1 97.56 215 LEU B O 1
ATOM 3940 N N . GLY B 1 216 ? -17.922 3.506 -7.082 1 97.81 216 GLY B N 1
ATOM 3941 C CA . GLY B 1 216 ? -19.328 3.096 -7.133 1 97.81 216 GLY B CA 1
ATOM 3942 C C . GLY B 1 216 ? -20.078 3.709 -8.289 1 97.81 216 GLY B C 1
ATOM 3943 O O . GLY B 1 216 ? -20.891 3.035 -8.938 1 97.81 216 GLY B O 1
ATOM 3944 N N . MET B 1 217 ? -19.844 4.961 -8.547 1 96.69 217 MET B N 1
ATOM 3945 C CA . MET B 1 217 ? -20.469 5.645 -9.68 1 96.69 217 MET B CA 1
ATOM 3946 C C . MET B 1 217 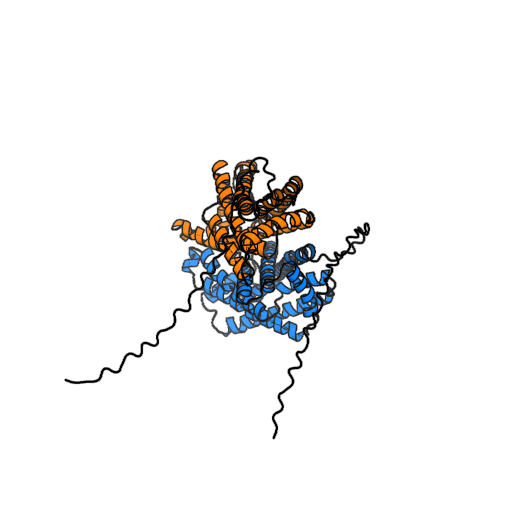? -20.109 4.969 -10.992 1 96.69 217 MET B C 1
ATOM 3948 O O . MET B 1 217 ? -20.984 4.684 -11.812 1 96.69 217 MET B O 1
ATOM 3952 N N . LEU B 1 218 ? -18.875 4.711 -11.148 1 94.75 218 LEU B N 1
ATOM 3953 C CA . LEU B 1 218 ? -18.391 4.062 -12.359 1 94.75 218 LEU B CA 1
ATOM 3954 C C . LEU B 1 218 ? -18.953 2.65 -12.484 1 94.75 218 LEU B C 1
ATOM 3956 O O . LEU B 1 218 ? -19.141 2.148 -13.594 1 94.75 218 LEU B O 1
ATOM 3960 N N . SER B 1 219 ? -19.25 2.072 -11.336 1 94.81 219 SER B N 1
ATOM 3961 C CA . SER B 1 219 ? -19.75 0.706 -11.297 1 94.81 219 SER B CA 1
ATOM 3962 C C . SER B 1 219 ? -21.266 0.67 -11.516 1 94.81 219 SER B C 1
ATOM 3964 O O . SER B 1 219 ? -21.875 -0.401 -11.508 1 94.81 219 SER B O 1
ATOM 3966 N N . GLY B 1 220 ? -21.891 1.82 -11.641 1 94.88 220 GLY B N 1
ATOM 3967 C CA . GLY B 1 220 ? -23.297 1.85 -12 1 94.88 220 GLY B CA 1
ATOM 3968 C C . GLY B 1 220 ? -24.188 2.367 -10.883 1 94.88 220 GLY B C 1
ATOM 3969 O O . GLY B 1 220 ? -25.406 2.342 -11 1 94.88 220 GLY B O 1
ATOM 3970 N N . ALA B 1 221 ? -23.578 2.766 -9.812 1 96.06 221 ALA B N 1
ATOM 3971 C CA . ALA B 1 221 ? -24.391 3.322 -8.734 1 96.06 221 ALA B CA 1
ATOM 3972 C C . ALA B 1 221 ? -25.109 4.586 -9.195 1 96.06 221 ALA B C 1
ATOM 3974 O O . ALA B 1 221 ? -24.562 5.391 -9.945 1 96.06 221 ALA B O 1
ATOM 3975 N N . GLU B 1 222 ? -26.312 4.77 -8.656 1 95.06 222 GLU B N 1
ATOM 3976 C CA . GLU B 1 222 ? -27.094 5.957 -8.984 1 95.06 222 GLU B CA 1
ATOM 3977 C C . GLU B 1 222 ? -26.734 7.121 -8.062 1 95.06 222 GLU B C 1
ATOM 3979 O O . GLU B 1 222 ? -27.578 7.582 -7.281 1 95.06 222 GLU B O 1
ATOM 3984 N N . VAL B 1 223 ? -25.625 7.559 -8.141 1 97.19 223 VAL B N 1
ATOM 3985 C CA . VAL B 1 223 ? -25.125 8.711 -7.398 1 97.19 223 VAL B CA 1
ATOM 3986 C C . VAL B 1 223 ? -24.672 9.797 -8.375 1 97.19 223 VAL B C 1
ATOM 3988 O O . VAL B 1 223 ? -23.797 9.562 -9.211 1 97.19 223 VAL B O 1
ATOM 3991 N N . SER B 1 224 ? -25.312 10.953 -8.289 1 96.88 224 SER B N 1
ATOM 3992 C CA . SER B 1 224 ? -24.938 12.07 -9.164 1 96.88 224 SER B CA 1
ATOM 3993 C C . SER B 1 224 ? -23.703 12.797 -8.641 1 96.88 224 SER B C 1
ATOM 3995 O O . SER B 1 224 ? -23.359 12.68 -7.461 1 96.88 224 SER B O 1
ATOM 3997 N N . MET B 1 225 ? -23.062 13.484 -9.523 1 96.81 225 MET B N 1
ATOM 3998 C CA . MET B 1 225 ? -21.922 14.297 -9.133 1 96.81 225 MET B CA 1
ATOM 3999 C C . MET B 1 225 ? -22.328 15.336 -8.086 1 96.81 225 MET B C 1
ATOM 4001 O O . MET B 1 225 ? -21.562 15.609 -7.16 1 96.81 225 MET B O 1
ATOM 4005 N N . GLY B 1 226 ? -23.453 15.938 -8.234 1 97.25 226 GLY B N 1
ATOM 4006 C CA . GLY B 1 226 ? -23.969 16.875 -7.258 1 97.25 226 GLY B CA 1
ATOM 4007 C C . GLY B 1 226 ? -24.141 16.281 -5.875 1 97.25 226 GLY B C 1
ATOM 4008 O O . GLY B 1 226 ? -23.812 16.906 -4.871 1 97.25 226 GLY B O 1
ATOM 4009 N N . ARG B 1 227 ? -24.688 15.125 -5.902 1 97 227 ARG B N 1
ATOM 4010 C CA . ARG B 1 227 ? -24.859 14.422 -4.637 1 97 227 ARG B CA 1
ATOM 4011 C C . ARG B 1 227 ? -23.5 14.086 -4.012 1 97 227 ARG B C 1
ATOM 4013 O O . ARG B 1 227 ? -23.328 14.219 -2.801 1 97 227 ARG B O 1
ATOM 4020 N N . TYR B 1 228 ? -22.594 13.633 -4.766 1 97.88 228 TYR B N 1
ATOM 4021 C CA . TYR B 1 228 ? -21.25 13.352 -4.258 1 97.88 228 TYR B CA 1
ATOM 4022 C C . TYR B 1 228 ? -20.625 14.602 -3.65 1 97.88 228 TYR B C 1
ATOM 4024 O O . TYR B 1 228 ? -20.141 14.57 -2.514 1 97.88 228 TYR B O 1
ATOM 4032 N N . LEU B 1 229 ? -20.641 15.672 -4.363 1 97.81 229 LEU B N 1
ATOM 4033 C CA . LEU B 1 229 ? -20.016 16.906 -3.904 1 97.81 229 LEU B CA 1
ATOM 4034 C C . LEU B 1 229 ? -20.734 17.453 -2.674 1 97.81 229 LEU B C 1
ATOM 4036 O O . LEU B 1 229 ? -20.094 17.828 -1.687 1 97.81 229 LEU B O 1
ATOM 4040 N N . GLY B 1 230 ? -22.031 17.438 -2.646 1 97.69 230 GLY B N 1
ATOM 4041 C CA . GLY B 1 230 ? -22.812 18.125 -1.626 1 97.69 230 GLY B CA 1
ATOM 4042 C C . GLY B 1 230 ? -23.047 17.281 -0.388 1 97.69 230 GLY B C 1
ATOM 4043 O O . GLY B 1 230 ? -23.266 17.812 0.699 1 97.69 230 GLY B O 1
ATOM 4044 N N . GLN B 1 231 ? -22.969 15.961 -0.569 1 97.75 231 GLN B N 1
ATOM 4045 C CA . GLN B 1 231 ? -23.375 15.109 0.544 1 97.75 231 GLN B CA 1
ATOM 4046 C C . GLN B 1 231 ? -22.203 14.266 1.052 1 97.75 231 GLN B C 1
ATOM 4048 O O . GLN B 1 231 ? -22.328 13.586 2.07 1 97.75 231 GLN B O 1
ATOM 4053 N N . SER B 1 232 ? -21.109 14.344 0.37 1 98.44 232 SER B N 1
ATOM 4054 C CA . SER B 1 232 ? -19.969 13.555 0.83 1 98.44 232 SER B CA 1
ATOM 4055 C C . SER B 1 232 ? -18.688 14.383 0.828 1 98.44 232 SER B C 1
ATOM 4057 O O . SER B 1 232 ? -18.109 14.633 1.884 1 98.44 232 SER B O 1
ATOM 4059 N N . LEU B 1 233 ? -18.297 14.93 -0.285 1 98.56 233 LEU B N 1
ATOM 4060 C CA . LEU B 1 233 ? -17 15.57 -0.439 1 98.56 233 LEU B CA 1
ATOM 4061 C C . LEU B 1 233 ? -16.906 16.812 0.434 1 98.56 233 LEU B C 1
ATOM 4063 O O . LEU B 1 233 ? -15.977 16.938 1.237 1 98.56 233 LEU B O 1
ATOM 4067 N N . VAL B 1 234 ? -17.844 17.719 0.3 1 98.56 234 VAL B N 1
ATOM 4068 C CA . VAL B 1 234 ? -17.766 19.016 0.98 1 98.56 234 VAL B CA 1
ATOM 4069 C C . VAL B 1 234 ? -17.938 18.812 2.484 1 98.56 234 VAL B C 1
ATOM 4071 O O . VAL B 1 234 ? -17.109 19.266 3.277 1 98.56 234 VAL B O 1
ATOM 4074 N N . PRO B 1 235 ? -19.016 18.109 2.877 1 98.62 235 PRO B N 1
ATOM 4075 C CA . PRO B 1 235 ? -19.156 17.984 4.328 1 98.62 235 PRO B CA 1
ATOM 4076 C C . PRO B 1 235 ? -18.031 17.188 4.969 1 98.62 235 PRO B C 1
ATOM 4078 O O . PRO B 1 235 ? -17.594 17.5 6.078 1 98.62 235 PRO B O 1
ATOM 4081 N N . SER B 1 236 ? -17.547 16.141 4.34 1 98.69 236 SER B N 1
ATOM 4082 C CA . SER B 1 236 ? -16.438 15.391 4.918 1 98.69 236 SER B CA 1
ATOM 4083 C C . SER B 1 236 ? -15.164 16.234 4.957 1 98.69 236 SER B C 1
ATOM 4085 O O . SER B 1 236 ? -14.375 16.141 5.898 1 98.69 236 SER B O 1
ATOM 4087 N N . LEU B 1 237 ? -14.93 17.078 3.934 1 98.81 237 LEU B N 1
ATOM 4088 C CA . LEU B 1 237 ? -13.773 17.969 3.918 1 98.81 237 LEU B CA 1
ATOM 4089 C C . LEU B 1 237 ? -13.828 18.953 5.086 1 98.81 237 LEU B C 1
ATOM 4091 O O . LEU B 1 237 ? -12.836 19.141 5.793 1 98.81 237 LEU B O 1
ATOM 4095 N N . ILE B 1 238 ? -14.969 19.578 5.242 1 98.75 238 ILE B N 1
ATOM 4096 C CA . ILE B 1 238 ? -15.141 20.5 6.348 1 98.75 238 ILE B CA 1
ATOM 4097 C C . ILE B 1 238 ? -14.93 19.781 7.676 1 98.75 238 ILE B C 1
ATOM 4099 O O . ILE B 1 238 ? -14.227 20.281 8.555 1 98.75 238 ILE B O 1
ATOM 4103 N N . GLY B 1 239 ? -15.562 18.641 7.793 1 98.81 239 GLY B N 1
ATOM 4104 C CA . GLY B 1 239 ? -15.352 17.844 8.992 1 98.81 239 GLY B CA 1
ATOM 4105 C C . GLY B 1 239 ? -13.898 17.484 9.234 1 98.81 239 GLY B C 1
ATOM 4106 O O . GLY B 1 239 ? -13.406 17.594 10.359 1 98.81 239 GLY B O 1
ATOM 4107 N N . ASN B 1 240 ? -13.227 17.047 8.172 1 98.88 240 ASN B N 1
ATOM 4108 C CA . ASN B 1 240 ? -11.82 16.672 8.297 1 98.88 240 ASN B CA 1
ATOM 4109 C C . ASN B 1 240 ? -10.961 17.875 8.688 1 98.88 240 ASN B C 1
ATOM 4111 O O . ASN B 1 240 ? -9.992 17.75 9.43 1 98.88 240 ASN B O 1
ATOM 4115 N N . ILE B 1 241 ? -11.242 19.078 8.188 1 98.75 241 ILE B N 1
ATOM 4116 C CA . ILE B 1 241 ? -10.547 20.297 8.578 1 98.75 241 ILE B CA 1
ATOM 4117 C C . ILE B 1 241 ? -10.703 20.531 10.078 1 98.75 241 ILE B C 1
ATOM 4119 O O . ILE B 1 241 ? -9.719 20.719 10.797 1 98.75 241 ILE B O 1
ATOM 4123 N N . LEU B 1 242 ? -11.914 20.438 10.531 1 98.62 242 LEU B N 1
ATOM 4124 C CA . LEU B 1 242 ? -12.203 20.688 11.938 1 98.62 242 LEU B CA 1
ATOM 4125 C C . LEU B 1 242 ? -11.555 19.625 12.82 1 98.62 242 LEU B C 1
ATOM 4127 O O . LEU B 1 242 ? -11.062 19.938 13.906 1 98.62 242 LEU B O 1
ATOM 4131 N N . GLY B 1 243 ? -11.586 18.391 12.344 1 98.69 243 GLY B N 1
ATOM 4132 C CA . GLY B 1 243 ? -10.938 17.328 13.086 1 98.69 243 GLY B CA 1
ATOM 4133 C C . GLY B 1 243 ? -9.445 17.547 13.258 1 98.69 243 GLY B C 1
ATOM 4134 O O . GLY B 1 243 ? -8.891 17.281 14.328 1 98.69 243 GLY B O 1
ATOM 4135 N N . GLY B 1 244 ? -8.773 17.984 12.195 1 98.56 244 GLY B N 1
ATOM 4136 C CA . GLY B 1 244 ? -7.359 18.297 12.273 1 98.56 244 GLY B CA 1
ATOM 4137 C C . GLY B 1 244 ? -7.055 19.453 13.219 1 98.56 244 GLY B C 1
ATOM 4138 O O . GLY B 1 244 ? -6.117 19.375 14.016 1 98.56 244 GLY B O 1
ATOM 4139 N N . ILE B 1 245 ? -7.848 20.453 13.188 1 98.06 245 ILE B N 1
ATOM 4140 C CA . ILE B 1 245 ? -7.695 21.625 14.047 1 98.06 245 ILE B CA 1
ATOM 4141 C C . ILE B 1 245 ? -7.938 21.234 15.5 1 98.06 245 ILE B C 1
ATOM 4143 O O . ILE B 1 245 ? -7.246 21.719 16.406 1 98.06 245 ILE B O 1
ATOM 4147 N N . LEU B 1 246 ? -8.875 20.359 15.703 1 97.75 246 LEU B N 1
ATOM 4148 C CA . LEU B 1 246 ? -9.273 19.938 17.047 1 97.75 246 LEU B CA 1
ATOM 4149 C C . LEU B 1 246 ? -8.109 19.281 17.766 1 97.75 246 LEU B C 1
ATOM 4151 O O . LEU B 1 246 ? -8.016 19.359 19 1 97.75 246 LEU B O 1
ATOM 4155 N N . LEU B 1 247 ? -7.223 18.625 17.047 1 97.31 247 LEU B N 1
ATOM 4156 C CA . LEU B 1 247 ? -6.035 18.078 17.688 1 97.31 247 LEU B CA 1
ATOM 4157 C C . LEU B 1 247 ? -4.891 19.078 17.656 1 97.31 247 LEU B C 1
ATOM 4159 O O . LEU B 1 247 ? -4.262 19.344 18.688 1 97.31 247 LEU B O 1
ATOM 4163 N N . GLY B 1 248 ? -4.605 19.703 16.531 1 97.75 248 GLY B N 1
ATOM 4164 C CA . GLY B 1 248 ? -3.422 20.5 16.297 1 97.75 248 GLY B CA 1
ATOM 4165 C C . GLY B 1 248 ? -3.363 21.75 17.156 1 97.75 248 GLY B C 1
ATOM 4166 O O . GLY B 1 248 ? -2.346 22.031 17.797 1 97.75 248 GLY B O 1
ATOM 4167 N N . VAL B 1 249 ? -4.402 22.469 17.25 1 96.25 249 VAL B N 1
ATOM 4168 C CA . VAL B 1 249 ? -4.414 23.766 17.906 1 96.25 249 VAL B CA 1
ATOM 4169 C C . VAL B 1 249 ? -4.223 23.594 19.406 1 96.25 249 VAL B C 1
ATOM 4171 O O . VAL B 1 249 ? -3.346 24.219 20.016 1 96.25 249 VAL B O 1
ATOM 4174 N N . PRO B 1 250 ? -5.004 22.688 20.094 1 95.44 250 PRO B N 1
ATOM 4175 C CA . PRO B 1 250 ? -4.758 22.5 21.531 1 95.44 250 PRO B CA 1
ATOM 4176 C C . PRO B 1 250 ? -3.332 22.047 21.828 1 95.44 250 PRO B C 1
ATOM 4178 O O . PRO B 1 250 ? -2.75 22.469 22.828 1 95.44 250 PRO B O 1
ATOM 4181 N N . MET B 1 251 ? -2.74 21.219 20.984 1 96 251 MET B N 1
ATOM 4182 C CA . MET B 1 251 ? -1.384 20.734 21.234 1 96 251 MET B CA 1
ATOM 4183 C C . MET B 1 251 ? -0.387 21.891 21.188 1 96 251 MET B C 1
ATOM 4185 O O . MET B 1 251 ? 0.569 21.922 21.969 1 96 251 MET B O 1
ATOM 4189 N N . VAL B 1 252 ? -0.612 22.828 20.297 1 95.69 252 VAL B N 1
ATOM 4190 C CA . VAL B 1 252 ? 0.226 24.031 20.25 1 95.69 252 VAL B CA 1
ATOM 4191 C C . VAL B 1 252 ? 0.031 24.844 21.531 1 95.69 252 VAL B C 1
ATOM 4193 O O . VAL B 1 252 ? 1.004 25.281 22.141 1 95.69 252 VAL B O 1
ATOM 4196 N N . LEU B 1 253 ? -1.154 24.984 21.984 1 94.5 253 LEU B N 1
ATOM 4197 C CA . LEU B 1 253 ? -1.456 25.781 23.172 1 94.5 253 LEU B CA 1
ATOM 4198 C C . LEU B 1 253 ? -0.883 25.125 24.422 1 94.5 253 LEU B C 1
ATOM 4200 O O . LEU B 1 253 ? -0.45 25.828 25.344 1 94.5 253 LEU B O 1
ATOM 4204 N N . PHE B 1 254 ? -0.845 23.797 24.422 1 94.31 254 PHE B N 1
ATOM 4205 C CA . PHE B 1 254 ? -0.343 23.062 25.578 1 94.31 254 PHE B CA 1
ATOM 4206 C C . PHE B 1 254 ? 1.18 23.094 25.609 1 94.31 254 PHE B C 1
ATOM 4208 O O . PHE B 1 254 ? 1.774 23.219 26.688 1 94.31 254 PHE B O 1
ATOM 4215 N N . HIS B 1 255 ? 1.816 23 24.453 1 93.81 255 HIS B N 1
ATOM 4216 C CA . HIS B 1 255 ? 3.227 22.625 24.469 1 93.81 255 HIS B CA 1
ATOM 4217 C C . HIS B 1 255 ? 4.09 23.703 23.844 1 93.81 255 HIS B C 1
ATOM 4219 O O . HIS B 1 255 ? 5.312 23.719 24.016 1 93.81 255 HIS B O 1
ATOM 4225 N N . ALA B 1 256 ? 3.486 24.578 23.047 1 92.44 256 ALA B N 1
ATOM 4226 C CA . ALA B 1 256 ? 4.215 25.656 22.391 1 92.44 256 ALA B CA 1
ATOM 4227 C C . ALA B 1 256 ? 3.32 26.875 22.188 1 92.44 256 ALA B C 1
ATOM 4229 O O . ALA B 1 256 ? 3.148 27.359 21.062 1 92.44 256 ALA B O 1
ATOM 4230 N N . PRO B 1 257 ? 2.867 27.359 23.281 1 89 257 PRO B N 1
ATOM 4231 C CA . PRO B 1 257 ? 1.968 28.5 23.125 1 89 257 PRO B CA 1
ATOM 4232 C C . PRO B 1 257 ? 2.643 29.688 22.453 1 89 257 PRO B C 1
ATOM 4234 O O . PRO B 1 257 ? 3.781 30.031 22.797 1 89 257 PRO B O 1
ATOM 4237 N N . PRO B 1 258 ? 1.993 30.078 21.344 1 84 258 PRO B N 1
ATOM 4238 C CA . PRO B 1 258 ? 2.584 31.25 20.688 1 84 258 PRO B CA 1
ATOM 4239 C C . PRO B 1 258 ? 2.625 32.469 21.578 1 84 258 PRO B C 1
ATOM 4241 O O . PRO B 1 258 ? 1.848 32.594 22.531 1 84 258 PRO B O 1
ATOM 4244 N N . GLU B 1 259 ? 3.779 33.188 21.547 1 66.69 259 GLU B N 1
ATOM 4245 C CA . GLU B 1 259 ? 3.807 34.438 22.312 1 66.69 259 GLU B CA 1
ATOM 4246 C C . GLU B 1 259 ? 2.611 35.312 21.969 1 66.69 259 GLU B C 1
ATOM 4248 O O . GLU B 1 259 ? 2.457 35.75 20.812 1 66.69 259 GLU B O 1
ATOM 4253 N N . LEU B 1 260 ? 1.53 34.812 22.156 1 52.03 260 LEU B N 1
ATOM 4254 C CA . LEU B 1 260 ? 0.347 35.625 21.938 1 52.03 260 LEU B CA 1
ATOM 4255 C C . LEU B 1 260 ? 0.506 37 22.578 1 52.03 260 LEU B C 1
ATOM 4257 O O . LEU B 1 260 ? 0.831 37.094 23.766 1 52.03 260 LEU B O 1
ATOM 4261 N N . ARG B 1 261 ? 1.141 38.031 21.891 1 45.56 261 ARG B N 1
ATOM 4262 C CA . ARG B 1 261 ? 0.811 39.344 22.438 1 45.56 261 ARG B CA 1
ATOM 4263 C C . ARG B 1 261 ? -0.685 39.469 22.703 1 45.56 261 ARG B C 1
ATOM 4265 O O . ARG B 1 261 ? -1.453 39.812 21.812 1 45.56 261 ARG B O 1
ATOM 4272 N N . LEU B 1 262 ? -1.246 38.5 23.281 1 42.97 262 LEU B N 1
ATOM 4273 C CA . LEU B 1 262 ? -2.613 38.812 23.688 1 42.97 262 LEU B CA 1
ATOM 4274 C C . LEU B 1 262 ? -2.668 40.125 24.484 1 42.97 262 LEU B C 1
ATOM 4276 O O . LEU B 1 262 ? -1.914 40.281 25.438 1 42.97 262 LEU B O 1
ATOM 4280 N N . PRO B 1 263 ? -3.221 41.219 23.922 1 40.09 263 PRO B N 1
ATOM 4281 C CA . PRO B 1 263 ? -3.365 42.438 24.703 1 40.09 263 PRO B CA 1
ATOM 4282 C C . PRO B 1 263 ? -3.877 42.188 26.109 1 40.09 263 PRO B C 1
ATOM 4284 O O . PRO B 1 263 ? -3.693 43.031 27 1 40.09 263 PRO B O 1
ATOM 4287 N N . LEU B 1 264 ? -4.762 41.188 26.281 1 38.31 264 LEU B N 1
ATOM 4288 C CA . LEU B 1 264 ? -5.48 41.25 27.547 1 38.31 264 LEU B CA 1
ATOM 4289 C C . LEU B 1 264 ? -4.59 40.781 28.703 1 38.31 264 LEU B C 1
ATOM 4291 O O . LEU B 1 264 ? -4.703 41.281 29.812 1 38.31 264 LEU B O 1
ATOM 4295 N N . PHE B 1 265 ? -3.986 39.469 28.641 1 37.66 265 PHE B N 1
ATOM 4296 C CA . PHE B 1 265 ? -3.492 38.969 29.938 1 37.66 265 PHE B CA 1
ATOM 4297 C C . PHE B 1 265 ? -2.074 39.469 30.188 1 37.66 265 PHE B C 1
ATOM 4299 O O . PHE B 1 265 ? -1.103 38.812 29.828 1 37.66 265 PHE B O 1
ATOM 4306 N N . ARG B 1 266 ? -1.699 40.719 29.938 1 36.09 266 ARG B N 1
ATOM 4307 C CA . ARG B 1 266 ? -0.514 41.375 30.484 1 36.09 266 ARG B CA 1
ATOM 4308 C C . ARG B 1 266 ? -0.292 41.031 31.938 1 36.09 266 ARG B C 1
ATOM 4310 O O . ARG B 1 266 ? 0.834 41.094 32.438 1 36.09 266 ARG B O 1
ATOM 4317 N N . ASN B 1 267 ? -1.319 41.062 32.844 1 33.31 267 ASN B N 1
ATOM 4318 C CA . ASN B 1 267 ? -1 41.25 34.25 1 33.31 267 ASN B CA 1
ATOM 4319 C C . ASN B 1 267 ? -0.432 39.969 34.875 1 33.31 267 ASN B C 1
ATOM 4321 O O . ASN B 1 267 ? 0.035 39.969 36 1 33.31 267 ASN B O 1
ATOM 4325 N N . GLY B 1 268 ? -1.094 38.75 34.688 1 34.97 268 GLY B N 1
ATOM 4326 C CA . GLY B 1 268 ? -0.895 37.906 35.844 1 34.97 268 GLY B CA 1
ATOM 4327 C C . GLY B 1 268 ? 0.502 37.312 35.906 1 34.97 268 GLY B C 1
ATOM 4328 O O . GLY B 1 268 ? 0.987 36.719 34.969 1 34.97 268 GLY B O 1
ATOM 4329 N N . LYS B 1 269 ? 1.452 37.906 36.594 1 36.38 269 LYS B N 1
ATOM 4330 C CA . LYS B 1 269 ? 2.645 37.344 37.188 1 36.38 269 LYS B CA 1
ATOM 4331 C C . LYS B 1 269 ? 2.406 35.906 37.625 1 36.38 269 LYS B C 1
ATOM 4333 O O . LYS B 1 269 ? 1.712 35.625 38.594 1 36.38 269 LYS B O 1
ATOM 4338 N N . ALA B 1 270 ? 2.154 35.031 36.75 1 34.72 270 ALA B N 1
ATOM 4339 C CA . ALA B 1 270 ? 2.203 33.656 37.312 1 34.72 270 ALA B CA 1
ATOM 4340 C C . ALA B 1 270 ? 3.48 33.438 38.125 1 34.72 270 ALA B C 1
ATOM 4342 O O . ALA B 1 270 ? 4.586 33.625 37.594 1 34.72 270 ALA B O 1
ATOM 4343 N N . LEU B 1 271 ? 3.428 33.5 39.469 1 33.31 271 LEU B N 1
ATOM 4344 C CA . LEU B 1 271 ? 4.27 33.062 40.562 1 33.31 271 LEU B CA 1
ATOM 4345 C C . LEU B 1 271 ? 4.738 31.625 40.344 1 33.31 271 LEU B C 1
ATOM 4347 O O . LEU B 1 271 ? 4.262 30.703 41 1 33.31 271 LEU B O 1
ATOM 4351 N N . SER B 1 272 ? 4.699 31.125 39.156 1 32.25 272 SER B N 1
ATOM 4352 C CA . SER B 1 272 ? 5.262 29.781 39.219 1 32.25 272 SER B CA 1
ATOM 4353 C C . SER B 1 272 ? 6.66 29.797 39.844 1 32.25 272 SER B C 1
ATOM 4355 O O . SER B 1 272 ? 7.602 30.312 39.25 1 32.25 272 SER B O 1
ATOM 4357 N N . GLU B 1 273 ? 6.727 29.938 41.125 1 31.2 273 GLU B N 1
ATOM 4358 C CA . GLU B 1 273 ? 7.91 29.578 41.906 1 31.2 273 GLU B CA 1
ATOM 4359 C C . GLU B 1 273 ? 8.539 28.281 41.375 1 31.2 273 GLU B C 1
ATOM 4361 O O . GLU B 1 273 ? 7.832 27.344 41.031 1 31.2 273 GLU B O 1
ATOM 4366 N N . PRO B 1 274 ? 9.711 28.375 40.906 1 32.75 274 PRO B N 1
ATOM 4367 C CA . PRO B 1 274 ? 10.453 27.156 40.531 1 32.75 274 PRO B CA 1
ATOM 4368 C C . PRO B 1 274 ? 10.297 26.031 41.531 1 32.75 274 PRO B C 1
ATOM 4370 O O . PRO B 1 274 ? 10.391 26.266 42.75 1 32.75 274 PRO B O 1
ATOM 4373 N N . TYR B 1 275 ? 9.266 25.156 41.406 1 30.48 275 TYR B N 1
ATOM 4374 C CA . TYR B 1 275 ? 9.289 23.984 42.281 1 30.48 275 TYR B CA 1
ATOM 4375 C C . TYR B 1 275 ? 10.719 23.516 42.531 1 30.48 275 TYR B C 1
ATOM 4377 O O . TYR B 1 275 ? 11.398 23.062 41.594 1 30.48 275 TYR B O 1
ATOM 4385 N N . GLU B 1 276 ? 11.461 24.266 43.312 1 29.23 276 GLU B N 1
ATOM 4386 C CA . GLU B 1 276 ? 12.68 23.703 43.875 1 29.23 276 GLU B CA 1
ATOM 4387 C C . GLU B 1 276 ? 12.43 22.297 44.406 1 29.23 276 GLU B C 1
ATOM 4389 O O . GLU B 1 276 ? 11.641 22.109 45.344 1 29.23 276 GLU B O 1
ATOM 4394 N N . SER B 1 277 ? 12.359 21.312 43.469 1 29.39 277 SER B N 1
ATOM 4395 C CA . SER B 1 277 ? 12.406 19.922 43.938 1 29.39 277 SER B CA 1
ATOM 4396 C C . SER B 1 277 ? 13.305 19.797 45.156 1 29.39 277 SER B C 1
ATOM 4398 O O . SER B 1 277 ? 14.5 20.062 45.094 1 29.39 277 SER B O 1
ATOM 4400 N N . SER B 1 278 ? 12.844 20.25 46.281 1 29.25 278 SER B N 1
ATOM 4401 C CA . SER B 1 278 ? 13.508 19.938 47.531 1 29.25 278 SER B CA 1
ATOM 4402 C C . SER B 1 278 ? 13.977 18.484 47.562 1 29.25 278 SER B C 1
ATOM 4404 O O . SER B 1 278 ? 13.156 17.562 47.5 1 29.25 278 SER B O 1
ATOM 4406 N N . SER B 1 279 ? 15.156 18.234 47.031 1 29.16 279 SER B N 1
ATOM 4407 C CA . SER B 1 279 ? 15.898 17 47.25 1 29.16 279 SER B CA 1
ATOM 4408 C C . SER B 1 279 ? 15.844 16.609 48.719 1 29.16 279 SER B C 1
ATOM 4410 O O . SER B 1 279 ? 16.438 17.266 49.594 1 29.16 279 SER B O 1
ATOM 4412 N N . VAL B 1 280 ? 14.625 16.312 49.219 1 30.88 280 VAL B N 1
ATOM 4413 C CA . VAL B 1 280 ? 14.68 15.781 5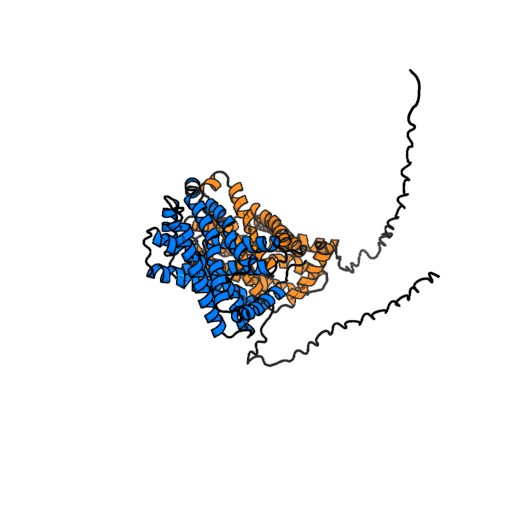0.562 1 30.88 280 VAL B CA 1
ATOM 4414 C C . VAL B 1 280 ? 15.789 14.727 50.656 1 30.88 280 VAL B C 1
ATOM 4416 O O . VAL B 1 280 ? 15.844 13.805 49.844 1 30.88 280 VAL B O 1
ATOM 4419 N N . PRO B 1 281 ? 16.828 15.055 51.375 1 29.58 281 PRO B N 1
ATOM 4420 C CA . PRO B 1 281 ? 17.906 14.094 51.594 1 29.58 281 PRO B CA 1
ATOM 4421 C C . PRO B 1 281 ? 17.406 12.766 52.156 1 29.58 281 PRO B C 1
ATOM 4423 O O . PRO B 1 281 ? 16.688 12.742 53.188 1 29.58 281 PRO B O 1
ATOM 4426 N N . VAL B 1 282 ? 16.891 11.883 51.25 1 29.59 282 VAL B N 1
ATOM 4427 C CA . VAL B 1 282 ? 16.578 10.547 51.75 1 29.59 282 VAL B CA 1
ATOM 4428 C C . VAL B 1 282 ? 17.672 10.086 52.719 1 29.59 282 VAL B C 1
ATOM 4430 O O . VAL B 1 282 ? 18.844 10.008 52.344 1 29.59 282 VAL B O 1
ATOM 4433 N N . SER B 1 283 ? 17.5 10.43 54 1 27.27 283 SER B N 1
ATOM 4434 C CA . SER B 1 283 ? 18.328 9.922 55.094 1 27.27 283 SER B CA 1
ATOM 4435 C C . SER B 1 283 ? 18.562 8.422 54.969 1 27.27 283 SER B C 1
ATOM 4437 O O . SER B 1 283 ? 17.641 7.672 54.594 1 27.27 283 SER B O 1
ATOM 4439 N N . GLU B 1 284 ? 19.797 8.031 54.75 1 27.64 284 GLU B N 1
ATOM 4440 C CA . GLU B 1 284 ? 20.438 6.727 54.75 1 27.64 284 GLU B CA 1
ATOM 4441 C C . GLU B 1 284 ? 19.984 5.902 55.969 1 27.64 284 GLU B C 1
ATOM 4443 O O . GLU B 1 284 ? 20.344 6.203 57.094 1 27.64 284 GLU B O 1
ATOM 4448 N N . THR B 1 285 ? 18.594 5.648 56.125 1 27.73 285 THR B N 1
ATOM 4449 C CA . THR B 1 285 ? 18.234 4.812 57.25 1 27.73 285 THR B CA 1
ATOM 4450 C C . THR B 1 285 ? 19.156 3.6 57.344 1 27.73 285 THR B C 1
ATOM 4452 O O . THR B 1 285 ? 19.281 2.838 56.375 1 27.73 285 THR B O 1
ATOM 4455 N N . SER B 1 286 ? 20.156 3.586 58.25 1 26.12 286 SER B N 1
ATOM 4456 C CA . SER B 1 286 ? 21.109 2.607 58.75 1 26.12 286 SER B CA 1
ATOM 4457 C C . SER B 1 286 ? 20.422 1.302 59.156 1 26.12 286 SER B C 1
ATOM 4459 O O . SER B 1 286 ? 19.375 1.313 59.781 1 26.12 286 SER B O 1
ATOM 4461 N N . THR B 1 287 ? 20.609 0.207 58.344 1 28.59 287 THR B N 1
ATOM 4462 C CA . THR B 1 287 ? 20.328 -1.215 58.5 1 28.59 287 THR B CA 1
ATOM 4463 C C . THR B 1 287 ? 20.688 -1.69 59.906 1 28.59 287 THR B C 1
ATOM 4465 O O . THR B 1 287 ? 21.875 -1.686 60.281 1 28.59 287 THR B O 1
ATOM 4468 N N . PRO B 1 288 ? 19.953 -1.283 61 1 26.83 288 PRO B N 1
ATOM 4469 C CA . PRO B 1 288 ? 20.5 -1.813 62.25 1 26.83 288 PRO B CA 1
ATOM 4470 C C . PRO B 1 288 ? 20.688 -3.328 62.219 1 26.83 288 PRO B C 1
ATOM 4472 O O . PRO B 1 288 ? 19.875 -4.039 61.625 1 26.83 288 PRO B O 1
ATOM 4475 N N . ALA B 1 289 ? 21.859 -3.824 62.312 1 28.7 289 ALA B N 1
ATOM 4476 C CA . ALA B 1 289 ? 22.375 -5.184 62.438 1 28.7 289 ALA B CA 1
ATOM 4477 C C . ALA B 1 289 ? 21.734 -5.906 63.625 1 28.7 289 ALA B C 1
ATOM 4479 O O . ALA B 1 289 ? 21.984 -5.566 64.75 1 28.7 289 ALA B O 1
ATOM 4480 N N . VAL B 1 290 ? 20.359 -6.121 63.625 1 25.69 290 VAL B N 1
ATOM 4481 C CA . VAL B 1 290 ? 19.781 -6.73 64.812 1 25.69 290 VAL B CA 1
ATOM 4482 C C . VAL B 1 290 ? 20.531 -8.023 65.188 1 25.69 290 VAL B C 1
ATOM 4484 O O . VAL B 1 290 ? 20.609 -8.938 64.312 1 25.69 290 VAL B O 1
ATOM 4487 N N . SER B 1 291 ? 21.484 -7.969 66 1 25.58 291 SER B N 1
ATOM 4488 C CA . SER B 1 291 ? 22.266 -9.008 66.688 1 25.58 291 SER B CA 1
ATOM 4489 C C . SER B 1 291 ? 21.359 -10 67.375 1 25.58 291 SER B C 1
ATOM 4491 O O . SER B 1 291 ? 20.891 -9.727 68.5 1 25.58 291 SER B O 1
ATOM 4493 N N . LEU B 1 292 ? 20.25 -10.445 66.75 1 25.05 292 LEU B N 1
ATOM 4494 C CA . LEU B 1 292 ? 19.438 -11.242 67.688 1 25.05 292 LEU B CA 1
ATOM 4495 C C . LEU B 1 292 ? 20.266 -12.359 68.312 1 25.05 292 LEU B C 1
ATOM 4497 O O . LEU B 1 292 ? 20.938 -13.109 67.625 1 25.05 292 LEU B O 1
ATOM 4501 N N . LYS B 1 293 ? 20.547 -12.258 69.562 1 25.16 293 LYS B N 1
ATOM 4502 C CA . LYS B 1 293 ? 21.172 -13.023 70.688 1 25.16 293 LYS B CA 1
ATOM 4503 C C . LYS B 1 293 ? 20.641 -14.453 70.688 1 25.16 293 LYS B C 1
ATOM 4505 O O . LYS B 1 293 ? 19.438 -14.672 70.625 1 25.16 293 LYS B O 1
ATOM 4510 N N . PRO B 1 294 ? 21.484 -15.414 70.562 1 26.53 294 PRO B N 1
ATOM 4511 C CA . PRO B 1 294 ? 21.25 -16.859 70.625 1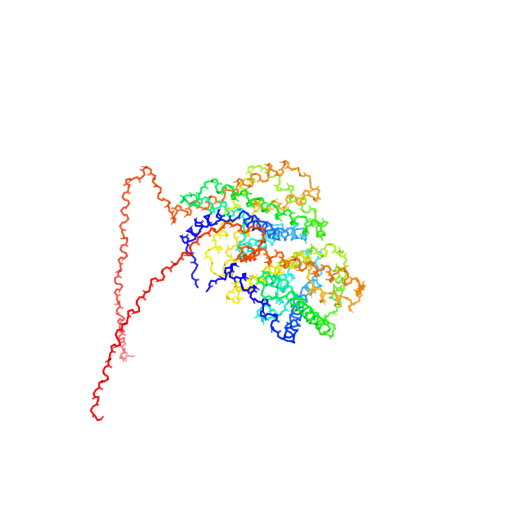 26.53 294 PRO B CA 1
ATOM 4512 C C . PRO B 1 294 ? 20.625 -17.281 71.938 1 26.53 294 PRO B C 1
ATOM 4514 O O . PRO B 1 294 ? 21.188 -17.031 73 1 26.53 294 PRO B O 1
ATOM 4517 N N . ALA B 1 295 ? 19.328 -16.969 72.188 1 26.14 295 ALA B N 1
ATOM 4518 C CA . ALA B 1 295 ? 18.781 -17.312 73.5 1 26.14 295 ALA B CA 1
ATOM 4519 C C . ALA B 1 295 ? 19.281 -18.688 74 1 26.14 295 ALA B C 1
ATOM 4521 O O . ALA B 1 295 ? 19.203 -19.656 73.188 1 26.14 295 ALA B O 1
ATOM 4522 N N . VAL B 1 296 ? 19.922 -18.734 75.062 1 24.58 296 VAL B N 1
ATOM 4523 C CA . VAL B 1 296 ? 20.594 -19.656 76 1 24.58 296 VAL B CA 1
ATOM 4524 C C . VAL B 1 296 ? 19.688 -20.844 76.312 1 24.58 296 VAL B C 1
ATOM 4526 O O . VAL B 1 296 ? 20.109 -22 76.188 1 24.58 296 VAL B O 1
ATOM 4529 N N . ASP B 1 297 ? 18.984 -20.594 77.438 1 23.55 297 ASP B N 1
ATOM 4530 C CA . ASP B 1 297 ? 19.141 -21.391 78.625 1 23.55 297 ASP B CA 1
ATOM 4531 C C . ASP B 1 297 ? 18.406 -22.734 78.562 1 23.55 297 ASP B C 1
ATOM 4533 O O . ASP B 1 297 ? 19 -23.781 78.75 1 23.55 297 ASP B O 1
ATOM 4537 N N . GLY B 1 298 ? 17.328 -22.828 79.562 1 26.53 298 GLY B N 1
ATOM 4538 C CA . GLY B 1 298 ? 17.078 -23.719 80.688 1 26.53 298 GLY B CA 1
ATOM 4539 C C . GLY B 1 298 ? 16.266 -24.938 80.312 1 26.53 298 GLY B C 1
ATOM 4540 O O . GLY B 1 298 ? 16.641 -26.062 80.625 1 26.53 298 GLY B O 1
ATOM 4541 N N . SER B 1 299 ? 14.859 -24.891 80.5 1 24.2 299 SER B N 1
ATOM 4542 C CA . SER B 1 299 ? 14.062 -26.078 80.75 1 24.2 299 SER B CA 1
ATOM 4543 C C . SER B 1 299 ? 13.906 -26.922 79.5 1 24.2 299 SER B C 1
ATOM 4545 O O . SER B 1 299 ? 13.766 -26.375 78.375 1 24.2 299 SER B O 1
#

pLDDT: mean 87.08, std 22.68, range [23.39, 98.88]

Sequence (598 aa):
MDALTPAQVTQHFIDLGRTKVRQSFHVTFFKAWMAGWMVCFGAMLYQVVQAGSPGFRASNPALVTLIGAFFFPAGLIMIVTTGQDLLTAHLMYMPMSLMHGRIRLWQGLLTWVNVFCGNLAGALCCVAFMAHFSGLYTGPLLEYAQKMSVSKTSQGFGPCLLRGIGCNFLVCVAVWLGASAREVMSKIMGIHFPVFLFVFLGFEHVVVNMYYVPLGMLSGAEVSMGRYLGQSLVPSLIGNILGGILLGVPMVLFHAPPELRLPLFRNGKALSEPYESSSVPVSETSTPAVSLKPAVDGSMDALTPAQVTQHFIDLGRTKVRQSFHVTFFKAWMAGWMVCFGAMLYQVVQAGSPGFRASNPALVTLIGAFFFPAGLIMIVTTGQDLLTAHLMYMPMSLMHGRIRLWQGLLTWVNVFCGNLAGALCCVAFMAHFSGLYTGPLLEYAQKMSVSKTSQGFGPCLLRGIGCNFLVCVAVWLGASAREVMSKIMGIHFPVFLFVFLGFEHVVVNMYYVPLGMLSGAEVSMGRYLGQSLVPSLIGNILGGILLGVPMVLFHAPPELRLPLFRNGKALSEPYESSSVPVSETSTPAVSLKPAVDGS

InterPro domains:
  IPR000292 Formate/nitrite transporter [PF01226] (9-247)
  IPR000292 Formate/nitrite transporter [PTHR30520] (2-255)
  IPR023271 Aquaporin-like [G3DSA:1.20.1080.10] (1-246)
  IPR024002 Formate/nitrite transporter, conserved site [PS01006] (164-174)

Nearest PDB structures (foldseek):
  3te0-assembly1_C  TM=9.388E-01  e=2.890E-11  Clostridioides difficile 630
  3tds-assembly1_A  TM=9.372E-01  e=3.885E-11  Clostridioides difficile 630
  3te2-assembly1_C  TM=9.299E-01  e=4.228E-11  Clostridioides difficile 630
  3tdo-assembly1_C  TM=9.203E-01  e=4.053E-11  Clostridioides difficile 630
  3te1-assembly1_E  TM=9.378E-01  e=1.269E-10  Clostridioides difficile 630

Solvent-accessible surface area (backbone atoms only — not comparable to full-atom values): 29289 Å² total; per-residue (Å²): 105,66,36,52,50,55,48,55,44,42,51,50,35,29,52,43,31,39,54,58,62,68,45,54,70,67,59,46,24,50,29,0,18,50,24,19,38,40,40,42,55,14,53,50,51,27,47,49,47,53,38,72,33,57,71,55,36,73,48,20,42,30,56,45,42,43,56,22,18,66,58,27,30,55,12,58,47,52,26,62,76,70,68,38,40,49,50,61,54,48,37,18,26,36,59,36,6,41,67,66,63,53,45,55,71,67,52,48,52,52,46,50,53,43,21,45,51,13,24,44,50,14,12,42,47,38,34,46,54,63,32,61,73,58,63,67,57,48,69,56,41,30,52,43,34,17,50,48,22,47,55,59,39,63,65,39,46,66,18,28,19,38,25,0,22,57,20,21,33,27,44,38,48,11,54,49,34,29,66,21,23,80,45,67,67,17,22,47,55,36,28,33,52,35,37,21,45,30,54,52,70,64,38,31,49,44,69,62,44,43,30,44,36,55,42,2,36,76,60,65,28,95,58,50,70,65,44,42,44,59,21,26,45,49,25,7,42,54,10,24,40,51,8,7,40,64,51,30,49,54,46,34,57,70,60,54,54,56,83,66,79,47,85,78,78,66,73,84,80,78,71,79,68,73,80,70,75,73,71,70,74,76,72,77,75,74,73,75,76,76,70,81,69,82,79,73,83,78,132,119,80,59,53,48,73,48,54,42,44,52,49,35,30,52,43,31,38,54,58,61,68,43,53,69,67,56,47,24,51,30,1,18,49,24,20,39,39,40,44,54,12,53,49,49,28,47,46,37,54,39,30,18,53,55,53,35,74,77,38,45,68,58,47,42,44,55,24,17,64,58,26,28,52,11,58,45,51,26,62,72,60,68,38,40,49,51,56,52,47,38,17,27,36,58,36,6,41,65,65,63,56,43,53,72,68,50,48,52,52,48,48,51,43,20,45,51,14,25,45,51,15,13,45,47,37,36,46,42,60,32,61,59,24,63,68,56,47,70,54,42,30,53,43,34,17,51,49,21,48,56,58,38,62,65,37,43,66,58,28,19,55,27,0,22,55,21,20,33,28,46,38,49,10,55,50,37,28,66,20,35,46,37,47,44,48,22,45,57,35,26,33,55,35,38,20,48,30,53,53,70,64,39,32,49,44,68,62,45,45,30,44,34,55,42,2,37,75,61,65,29,96,60,52,71,65,44,41,44,60,19,27,44,49,25,7,41,54,11,24,41,52,8,7,40,64,50,30,47,55,45,32,59,75,58,54,56,55,85,62,84,50,84,75,78,72,68,76,74,76,76,72,63,75,78,67,75,71,75,67,75,76,71,80,78,76,78,74,76,77,73,80,72,81,84,77,84,82,134